Protein AF-T0Z0F1-F1 (afdb_monomer)

Structure (mmCIF, N/CA/C/O backbone):
data_AF-T0Z0F1-F1
#
_entry.id   AF-T0Z0F1-F1
#
loop_
_atom_site.group_PDB
_atom_site.id
_atom_site.type_symbol
_atom_site.label_atom_id
_atom_site.label_alt_id
_atom_site.label_comp_id
_atom_site.label_asym_id
_atom_site.label_entity_id
_atom_site.label_seq_id
_atom_site.pdbx_PDB_ins_code
_atom_site.Cartn_x
_atom_site.Cartn_y
_atom_site.Cartn_z
_atom_site.occupancy
_atom_site.B_iso_or_equiv
_atom_site.auth_seq_id
_atom_site.auth_comp_id
_atom_site.auth_asym_id
_atom_site.auth_atom_id
_atom_site.pdbx_PDB_model_num
ATOM 1 N N . LEU A 1 1 ? 32.391 21.801 4.047 1.00 25.94 1 LEU A N 1
ATOM 2 C CA . LEU A 1 1 ? 33.281 21.518 5.197 1.00 25.94 1 LEU A CA 1
ATOM 3 C C . LEU A 1 1 ? 32.441 20.923 6.317 1.00 25.94 1 LEU A C 1
ATOM 5 O O . LEU A 1 1 ? 31.342 21.401 6.560 1.00 25.94 1 LEU A O 1
ATOM 9 N N . ALA A 1 2 ? 32.916 19.806 6.856 1.00 27.61 2 ALA A N 1
ATOM 10 C CA . ALA A 1 2 ? 32.172 18.789 7.588 1.00 27.61 2 ALA A CA 1
ATOM 11 C C . ALA A 1 2 ? 31.404 19.284 8.827 1.00 27.61 2 ALA A C 1
ATOM 13 O O . ALA A 1 2 ? 31.944 20.008 9.659 1.00 27.61 2 ALA A O 1
ATOM 14 N N . ARG A 1 3 ? 30.181 18.772 9.009 1.00 23.64 3 ARG A N 1
ATOM 15 C CA . ARG A 1 3 ? 29.618 18.517 10.340 1.00 23.64 3 ARG A CA 1
ATOM 16 C C . ARG A 1 3 ? 29.334 17.023 10.438 1.00 23.64 3 ARG A C 1
ATOM 18 O O . ARG A 1 3 ? 28.615 16.474 9.609 1.00 23.64 3 ARG A O 1
ATOM 25 N N . ALA A 1 4 ? 29.998 16.389 11.397 1.00 23.45 4 ALA A N 1
ATOM 26 C CA . ALA A 1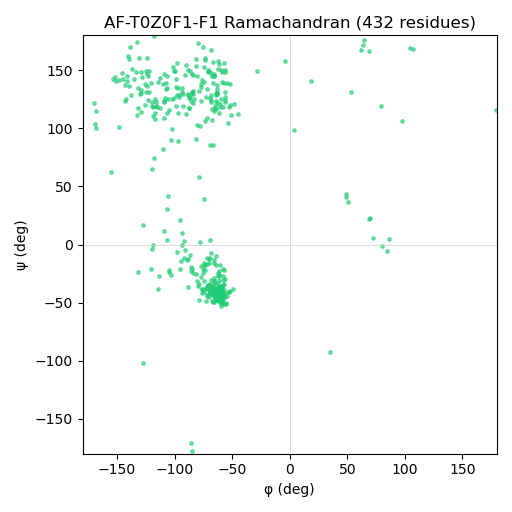 4 ? 29.916 14.968 11.695 1.00 23.45 4 ALA A CA 1
ATOM 27 C C . ALA A 1 4 ? 28.479 14.543 12.069 1.00 23.45 4 ALA A C 1
ATOM 29 O O . ALA A 1 4 ? 27.734 15.359 12.621 1.00 23.45 4 ALA A O 1
ATOM 30 N N . PRO A 1 5 ? 28.079 13.288 11.795 1.00 25.19 5 PRO A N 1
ATOM 31 C CA . PRO A 1 5 ? 26.804 12.754 12.262 1.00 25.19 5 PRO A CA 1
ATOM 32 C C . PRO A 1 5 ? 26.810 12.589 13.795 1.00 25.19 5 PRO A C 1
ATOM 34 O O . PRO A 1 5 ? 27.865 12.308 14.371 1.00 25.19 5 PRO A O 1
ATOM 37 N N . PRO A 1 6 ? 25.659 12.761 14.474 1.00 28.94 6 PRO A N 1
ATOM 38 C CA . PRO A 1 6 ? 25.570 12.570 15.914 1.00 28.94 6 PRO A CA 1
ATOM 39 C C . PRO A 1 6 ? 25.810 11.103 16.289 1.00 28.94 6 PRO A C 1
ATOM 41 O O . PRO A 1 6 ? 25.452 10.179 15.555 1.00 28.94 6 PRO A O 1
ATOM 44 N N . ALA A 1 7 ? 26.458 10.931 17.439 1.00 27.06 7 ALA A N 1
ATOM 45 C CA . ALA A 1 7 ? 26.884 9.664 18.009 1.00 27.06 7 ALA A CA 1
ATOM 46 C C . ALA A 1 7 ? 25.726 8.668 18.191 1.00 27.06 7 ALA A C 1
ATOM 48 O O . ALA A 1 7 ? 24.585 9.048 18.453 1.00 27.06 7 ALA A O 1
ATOM 49 N N . ARG A 1 8 ? 26.073 7.381 18.056 1.00 33.62 8 ARG A N 1
ATOM 50 C CA . ARG A 1 8 ? 25.243 6.207 18.355 1.00 33.62 8 ARG A CA 1
ATOM 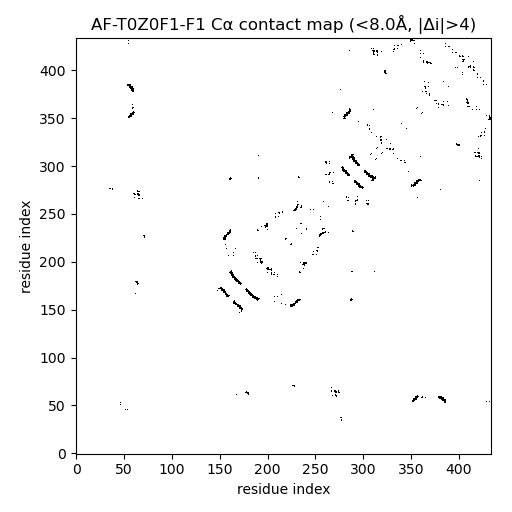51 C C . ARG A 1 8 ? 24.528 6.402 19.699 1.00 33.62 8 ARG A C 1
ATOM 53 O O . ARG A 1 8 ? 25.186 6.427 20.730 1.00 33.62 8 ARG A O 1
ATOM 60 N N . ALA A 1 9 ? 23.207 6.550 19.665 1.00 32.56 9 ALA A N 1
ATOM 61 C CA . ALA A 1 9 ? 22.365 6.415 20.845 1.00 32.56 9 ALA A CA 1
ATOM 62 C C . ALA A 1 9 ? 22.062 4.925 21.046 1.00 32.56 9 ALA A C 1
ATOM 64 O O . ALA A 1 9 ? 21.678 4.235 20.096 1.00 32.56 9 ALA A O 1
ATOM 65 N N . ASP A 1 10 ? 22.288 4.443 22.263 1.00 31.22 10 ASP A N 1
ATOM 66 C CA . ASP A 1 10 ? 22.223 3.033 22.630 1.00 31.22 10 ASP A CA 1
ATOM 67 C C . ASP A 1 10 ? 20.812 2.452 22.455 1.00 31.22 10 ASP A C 1
ATOM 69 O O . ASP A 1 10 ? 19.798 3.067 22.794 1.00 31.22 10 ASP A O 1
ATOM 73 N N . ALA A 1 11 ? 20.756 1.237 21.903 1.00 30.06 11 ALA A N 1
ATOM 74 C CA . ALA A 1 11 ? 19.528 0.517 21.561 1.00 30.06 11 ALA A CA 1
ATOM 75 C C . ALA A 1 11 ? 18.609 0.237 22.769 1.00 30.06 11 ALA A C 1
ATOM 77 O O . ALA A 1 11 ? 17.423 -0.032 22.583 1.00 30.06 11 ALA A O 1
ATOM 78 N N . GLU A 1 12 ? 19.136 0.324 23.992 1.00 27.53 12 GLU A N 1
ATOM 79 C CA . GLU A 1 12 ? 18.392 0.112 25.237 1.00 27.53 12 GLU A CA 1
ATOM 80 C C . GLU A 1 12 ? 17.493 1.308 25.587 1.00 27.53 12 GLU A C 1
ATOM 82 O O . GLU A 1 12 ? 16.331 1.111 25.938 1.00 27.53 12 GLU A O 1
ATOM 87 N N . GLY A 1 13 ? 17.947 2.546 25.350 1.00 28.31 13 GLY A N 1
ATOM 88 C CA . GLY A 1 13 ? 17.142 3.746 25.626 1.00 28.31 13 GLY A CA 1
ATOM 89 C C . GLY A 1 13 ? 15.895 3.85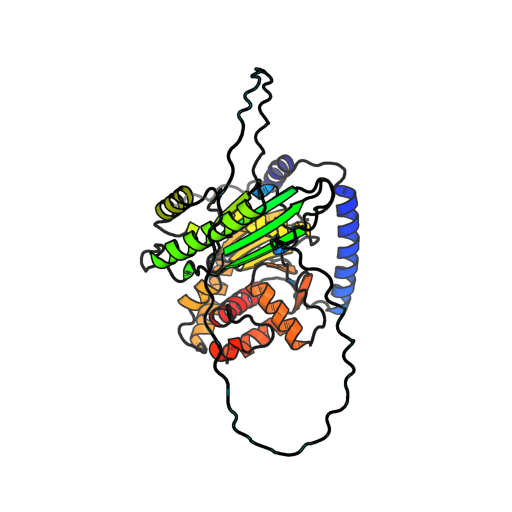3 24.739 1.00 28.31 13 GLY A C 1
ATOM 90 O O . GLY A 1 13 ? 14.841 4.313 25.177 1.00 28.31 13 GLY A O 1
ATOM 91 N N . TYR A 1 14 ? 15.979 3.346 23.503 1.00 31.19 14 TYR A N 1
ATOM 92 C CA . TYR A 1 14 ? 14.822 3.225 22.616 1.00 31.19 14 TYR A CA 1
ATOM 93 C C . TYR A 1 14 ? 13.889 2.073 23.010 1.00 31.19 14 TYR A C 1
ATOM 95 O O . TYR A 1 14 ? 12.715 2.130 22.684 1.00 31.19 14 TYR A O 1
ATOM 103 N N . ALA A 1 15 ? 14.335 1.024 23.697 1.00 29.06 15 ALA A N 1
ATOM 104 C CA . ALA A 1 15 ? 13.427 -0.042 24.125 1.00 29.06 15 ALA A CA 1
ATOM 105 C C . ALA A 1 15 ? 12.575 0.400 25.330 1.00 29.06 15 ALA A C 1
ATOM 107 O O . ALA A 1 15 ? 11.363 0.176 25.351 1.00 29.06 15 ALA A O 1
ATOM 108 N N . GLU A 1 16 ? 13.181 1.098 26.293 1.00 30.81 16 GLU A N 1
ATOM 109 C CA . GLU A 1 16 ? 12.522 1.512 27.540 1.00 30.81 16 GLU A CA 1
ATOM 110 C C . GLU A 1 16 ? 11.446 2.588 27.330 1.00 30.81 16 GLU A C 1
ATOM 112 O O . GLU A 1 16 ? 10.337 2.475 27.867 1.00 30.81 16 GLU A O 1
ATOM 117 N N . GLU A 1 17 ? 11.705 3.591 26.480 1.00 35.03 17 GLU A N 1
ATOM 118 C CA . GLU A 1 17 ? 10.692 4.603 26.146 1.00 35.03 17 GLU A CA 1
ATOM 119 C C . GLU A 1 17 ? 9.469 3.963 25.457 1.00 35.03 17 GLU A C 1
ATOM 121 O O . GLU A 1 17 ? 8.326 4.382 25.668 1.00 35.03 17 GLU A O 1
ATOM 126 N N . TRP A 1 18 ? 9.694 2.902 24.677 1.00 36.53 18 TRP A N 1
ATOM 127 C CA . TRP A 1 18 ? 8.669 2.183 23.921 1.00 36.53 18 TRP A CA 1
ATOM 128 C C . TRP A 1 18 ? 7.851 1.204 24.766 1.00 36.53 18 TRP A C 1
ATOM 130 O O . TRP A 1 18 ? 6.640 1.089 24.555 1.00 36.53 18 TRP A O 1
ATOM 140 N N . GLU A 1 19 ? 8.466 0.540 25.745 1.00 36.19 19 GLU A N 1
ATOM 141 C CA . GLU A 1 19 ? 7.750 -0.318 26.693 1.00 36.19 19 GLU A CA 1
ATOM 142 C C . GLU A 1 19 ? 6.861 0.492 27.645 1.00 36.19 19 GLU A C 1
ATOM 144 O O . GLU A 1 19 ? 5.744 0.063 27.937 1.00 36.19 19 GLU A O 1
ATOM 149 N N . SER A 1 20 ? 7.291 1.693 28.055 1.00 35.66 20 SER A N 1
ATOM 150 C CA . SER A 1 20 ? 6.499 2.564 28.940 1.00 35.66 20 SER A CA 1
ATOM 151 C C . SER A 1 20 ? 5.150 2.992 28.337 1.00 35.66 20 SER A C 1
ATOM 153 O O . SER A 1 20 ? 4.188 3.240 29.065 1.00 35.66 20 SER A O 1
ATOM 155 N N . ARG A 1 21 ? 5.048 3.035 26.998 1.00 37.12 21 ARG A N 1
ATOM 156 C CA . ARG A 1 21 ? 3.838 3.453 26.266 1.00 37.12 21 ARG A CA 1
ATOM 157 C C . ARG A 1 21 ? 2.854 2.310 25.993 1.00 37.12 21 ARG A C 1
ATOM 159 O O . ARG A 1 21 ? 1.721 2.576 25.599 1.00 37.12 21 ARG A O 1
ATOM 166 N N . LEU A 1 22 ? 3.256 1.054 26.195 1.00 34.19 22 LEU A N 1
ATOM 167 C CA . LEU A 1 22 ? 2.431 -0.138 25.974 1.00 34.19 22 LEU A CA 1
ATOM 168 C C . LEU A 1 22 ? 2.079 -0.774 27.327 1.00 34.19 22 LEU A C 1
ATOM 170 O O . LEU A 1 22 ? 2.732 -1.714 27.781 1.00 34.19 22 LEU A O 1
ATOM 174 N N . GLY A 1 23 ? 1.044 -0.242 27.984 1.00 34.88 23 GLY A N 1
ATOM 175 C CA . GLY A 1 23 ? 0.564 -0.721 29.285 1.00 34.88 23 GLY A CA 1
ATOM 176 C C . GLY A 1 23 ? 0.312 -2.235 29.301 1.00 34.88 23 GLY A C 1
ATOM 177 O O . GLY A 1 23 ? -0.490 -2.756 28.529 1.00 34.88 23 GLY A O 1
ATOM 178 N N . ARG A 1 24 ? 1.008 -2.963 30.182 1.00 37.31 24 ARG A N 1
ATOM 179 C CA . ARG A 1 24 ? 0.885 -4.424 30.319 1.00 37.31 24 ARG A CA 1
ATOM 180 C C . ARG A 1 24 ? -0.245 -4.779 31.292 1.00 37.31 24 ARG A C 1
ATOM 182 O O . ARG A 1 24 ? -0.193 -4.381 32.450 1.00 37.31 24 ARG A O 1
ATOM 189 N N . SER A 1 25 ? -1.203 -5.612 30.872 1.00 34.31 25 SER A N 1
ATOM 190 C CA . SER A 1 25 ? -2.114 -6.329 31.780 1.00 34.31 25 SER A CA 1
ATOM 191 C C . SER A 1 25 ? -1.876 -7.844 31.701 1.00 34.31 25 SER A C 1
ATOM 193 O O . SER A 1 25 ? -1.616 -8.407 30.638 1.00 34.31 25 SER A O 1
ATOM 195 N N . ALA A 1 26 ? -1.921 -8.522 32.850 1.00 32.03 26 ALA A N 1
ATOM 196 C CA . ALA A 1 26 ? -1.446 -9.897 33.047 1.00 32.03 26 ALA A CA 1
ATOM 197 C C . ALA A 1 26 ? -2.194 -10.993 32.246 1.00 32.03 26 ALA A C 1
ATOM 199 O O . ALA A 1 26 ? -1.728 -12.132 32.188 1.00 32.03 26 ALA A O 1
ATOM 200 N N . GLY A 1 27 ? -3.319 -10.667 31.596 1.00 31.95 27 GLY A N 1
ATOM 201 C CA . GLY A 1 27 ? -4.085 -11.593 30.750 1.00 31.95 27 GLY A CA 1
ATOM 202 C C . GLY A 1 27 ? -3.454 -11.880 29.379 1.00 31.95 27 GLY A C 1
ATOM 203 O O . GLY A 1 27 ? -3.733 -12.923 28.787 1.00 31.95 27 GLY A O 1
ATOM 204 N N . SER A 1 28 ? -2.565 -11.008 28.885 1.00 44.84 28 SER A N 1
ATOM 205 C CA . SER A 1 28 ? -1.940 -11.138 27.558 1.00 44.84 28 SER A CA 1
ATOM 206 C C . SER A 1 28 ? -0.911 -12.274 27.477 1.00 44.84 28 SER A C 1
ATOM 208 O O . SER A 1 28 ? -0.878 -13.002 26.485 1.00 44.84 28 SER A O 1
ATOM 210 N N . ARG A 1 29 ? -0.136 -12.507 28.547 1.00 38.84 29 ARG A N 1
ATOM 211 C CA . ARG A 1 29 ? 0.992 -13.461 28.553 1.00 38.84 29 ARG A CA 1
ATOM 212 C C . ARG A 1 29 ? 0.597 -14.906 28.249 1.00 38.84 29 ARG A C 1
ATOM 214 O O . ARG A 1 29 ? 1.328 -15.595 27.547 1.00 38.84 29 ARG A O 1
ATOM 221 N N . ARG A 1 30 ? -0.544 -15.388 28.755 1.00 33.09 30 ARG A N 1
ATOM 222 C CA . ARG A 1 30 ? -0.975 -16.789 28.546 1.00 33.09 30 ARG A CA 1
ATOM 223 C C . ARG A 1 30 ? -1.429 -17.049 27.106 1.00 33.09 30 ARG A C 1
ATOM 225 O O . ARG A 1 30 ? -1.121 -18.095 26.541 1.00 33.09 30 ARG A O 1
ATOM 232 N N . LEU A 1 31 ? -2.121 -16.085 26.499 1.00 35.91 31 LEU A N 1
ATOM 233 C CA . LEU A 1 31 ? -2.529 -16.135 25.090 1.00 35.91 31 LEU A CA 1
ATOM 234 C C . LEU A 1 31 ? -1.328 -15.996 24.148 1.00 35.91 31 LEU A C 1
ATOM 236 O O . LEU A 1 31 ? -1.255 -16.681 23.128 1.00 35.91 31 LEU A O 1
ATOM 240 N N . GLU A 1 32 ? -0.370 -15.149 24.511 1.00 42.12 32 GLU A N 1
ATOM 241 C CA . GLU A 1 32 ? 0.878 -14.950 23.777 1.00 42.12 32 GLU A CA 1
ATOM 242 C C . GLU A 1 32 ? 1.757 -16.212 23.803 1.00 42.12 32 GLU A C 1
ATOM 244 O O . GLU A 1 32 ? 2.231 -16.650 22.756 1.00 42.12 32 GLU A O 1
ATOM 249 N N . GLN A 1 33 ? 1.857 -16.888 24.954 1.00 37.12 33 GLN A N 1
ATOM 250 C CA . GLN A 1 33 ? 2.548 -18.177 25.089 1.00 37.12 33 GLN A CA 1
ATOM 251 C C . GLN A 1 33 ? 1.902 -19.295 24.256 1.00 37.12 33 GLN A C 1
ATOM 253 O O . GLN A 1 33 ? 2.608 -20.055 23.590 1.00 37.12 33 GLN A O 1
ATOM 258 N N . ALA A 1 34 ? 0.567 -19.387 24.240 1.00 30.83 34 ALA A N 1
ATOM 259 C CA . ALA A 1 34 ? -0.142 -20.396 23.451 1.00 30.83 34 ALA A CA 1
ATOM 260 C C . ALA A 1 34 ? 0.032 -20.182 21.932 1.00 30.83 34 ALA A C 1
ATOM 262 O O . ALA A 1 34 ? 0.260 -21.137 21.187 1.00 30.83 34 ALA A O 1
ATOM 263 N N . ARG A 1 35 ? -0.007 -18.922 21.471 1.00 38.50 35 ARG A N 1
ATOM 264 C CA . ARG A 1 35 ? 0.238 -18.552 20.063 1.00 38.50 35 ARG A CA 1
ATOM 265 C C . ARG A 1 35 ? 1.693 -18.781 19.647 1.00 38.50 35 ARG A C 1
ATOM 267 O O . ARG A 1 35 ? 1.943 -19.308 18.561 1.00 38.50 35 ARG A O 1
ATOM 274 N N . ALA A 1 36 ? 2.642 -18.439 20.519 1.00 36.41 36 ALA A N 1
ATOM 275 C CA . ALA A 1 36 ? 4.065 -18.661 20.287 1.00 36.41 36 ALA A CA 1
ATOM 276 C C . ALA A 1 36 ? 4.374 -20.153 20.092 1.00 36.41 36 ALA A C 1
ATOM 278 O O . ALA A 1 36 ? 5.041 -20.512 19.123 1.00 36.41 36 ALA A O 1
ATOM 279 N N . LYS A 1 37 ? 3.812 -21.028 20.936 1.00 31.23 37 LYS A N 1
ATOM 280 C CA . LYS A 1 37 ? 4.026 -22.479 20.846 1.00 31.23 37 LYS A CA 1
ATOM 281 C C . LYS A 1 37 ? 3.485 -23.071 19.537 1.00 31.23 37 LYS A C 1
ATOM 283 O O . LYS A 1 37 ? 4.209 -23.766 18.830 1.00 31.23 37 LYS A O 1
ATOM 288 N N . PHE A 1 38 ? 2.254 -22.715 19.165 1.00 30.36 38 PHE A N 1
ATOM 289 C CA . PHE A 1 38 ? 1.607 -23.229 17.952 1.00 30.36 38 PHE A CA 1
ATOM 290 C C . PHE A 1 38 ? 2.291 -22.765 16.651 1.00 30.36 38 PHE A C 1
ATOM 292 O O . PHE A 1 38 ? 2.352 -23.501 15.666 1.00 30.36 38 PHE A O 1
ATOM 299 N N . SER A 1 39 ? 2.820 -21.539 16.629 1.00 42.00 39 SER A N 1
ATOM 300 C CA . SER A 1 39 ? 3.534 -21.004 15.463 1.00 42.00 39 SER A CA 1
ATOM 301 C C . SER A 1 39 ? 4.945 -21.593 15.315 1.00 42.00 39 SER A C 1
ATOM 303 O O . SER A 1 39 ? 5.356 -21.914 14.199 1.00 42.00 39 SER A O 1
ATOM 305 N N . ALA A 1 40 ? 5.664 -21.793 16.425 1.00 39.94 40 ALA A N 1
ATOM 306 C CA . ALA A 1 40 ? 7.037 -22.289 16.428 1.00 39.94 40 ALA A CA 1
ATOM 307 C C . ALA A 1 40 ? 7.138 -23.739 15.934 1.00 39.94 40 ALA A C 1
ATOM 309 O O . ALA A 1 40 ? 7.994 -24.039 15.102 1.00 39.94 40 ALA A O 1
ATOM 310 N N . GLU A 1 41 ? 6.235 -24.619 16.378 1.00 40.91 41 GLU A N 1
ATOM 311 C CA . GLU A 1 41 ? 6.201 -26.030 15.956 1.00 40.91 41 GLU A CA 1
ATOM 312 C C . GLU A 1 41 ? 5.978 -26.155 14.439 1.00 40.91 41 GLU A C 1
ATOM 314 O O . GLU A 1 41 ? 6.624 -26.950 13.753 1.00 40.91 41 GLU A O 1
ATOM 319 N N . ARG A 1 42 ? 5.128 -25.287 13.886 1.00 44.84 42 ARG A N 1
ATOM 320 C CA . ARG A 1 42 ? 4.785 -25.267 12.463 1.00 44.84 42 ARG A CA 1
ATOM 321 C C . ARG A 1 42 ? 5.913 -24.695 11.597 1.00 44.84 42 ARG A C 1
ATOM 323 O O . ARG A 1 42 ? 6.217 -25.255 10.547 1.00 44.84 42 ARG A O 1
ATOM 330 N N . ILE A 1 43 ? 6.578 -23.632 12.065 1.00 41.53 43 ILE A N 1
ATOM 331 C CA . ILE A 1 43 ? 7.772 -23.055 11.420 1.00 41.53 43 ILE A CA 1
ATOM 332 C C . ILE A 1 43 ? 8.935 -24.058 11.438 1.00 41.53 43 ILE A C 1
ATOM 334 O O . ILE A 1 43 ? 9.651 -24.189 10.445 1.00 41.53 43 ILE A O 1
ATOM 338 N N . HIS A 1 44 ? 9.120 -24.787 12.542 1.00 45.00 44 HIS A N 1
ATOM 339 C CA . HIS A 1 44 ? 10.175 -25.790 12.669 1.00 45.00 44 HIS A CA 1
ATOM 340 C C . HIS A 1 44 ? 9.967 -26.966 11.703 1.00 45.00 44 HIS A C 1
ATOM 342 O O . HIS A 1 44 ? 10.884 -27.304 10.955 1.00 45.00 44 HIS A O 1
ATOM 348 N N . ALA A 1 45 ? 8.755 -27.527 11.640 1.00 45.03 45 ALA A N 1
ATOM 349 C CA . ALA A 1 45 ? 8.422 -28.618 10.719 1.00 45.03 45 ALA A CA 1
ATOM 350 C C . ALA A 1 45 ? 8.633 -28.237 9.237 1.00 45.03 45 ALA A C 1
ATOM 352 O O . ALA A 1 45 ? 9.106 -29.043 8.438 1.00 45.03 45 ALA A O 1
ATOM 353 N N . LEU A 1 46 ? 8.350 -26.985 8.864 1.00 41.03 46 LEU A N 1
ATOM 354 C CA . LEU A 1 46 ? 8.526 -26.491 7.493 1.00 41.03 46 LEU A CA 1
ATOM 355 C C . LEU A 1 46 ? 9.968 -26.104 7.144 1.00 41.03 46 LEU A C 1
ATOM 357 O O . LEU A 1 46 ? 10.379 -26.311 6.002 1.00 41.03 46 LEU A O 1
ATOM 361 N N . ARG A 1 47 ? 10.769 -25.622 8.108 1.00 43.38 47 ARG A N 1
ATOM 362 C CA . ARG A 1 47 ? 12.226 -25.461 7.923 1.00 43.38 47 ARG A CA 1
ATOM 363 C C . ARG A 1 47 ? 12.893 -26.791 7.577 1.00 43.38 47 ARG A C 1
ATOM 365 O O . ARG A 1 47 ? 13.806 -26.809 6.756 1.00 43.38 47 ARG A O 1
ATOM 372 N N . GLN A 1 48 ? 12.402 -27.892 8.147 1.00 46.78 48 GLN A N 1
ATOM 373 C CA . GLN A 1 48 ? 12.864 -29.229 7.780 1.00 46.78 48 GLN A CA 1
ATOM 374 C C . GLN A 1 48 ? 12.396 -29.653 6.374 1.00 46.78 48 GLN A C 1
ATOM 376 O O . GLN A 1 48 ? 13.160 -30.284 5.651 1.00 46.78 48 GLN A O 1
ATOM 381 N N . ALA A 1 49 ? 11.195 -29.248 5.942 1.00 40.47 49 ALA A N 1
ATOM 382 C CA . ALA A 1 49 ? 10.639 -29.615 4.633 1.00 40.47 49 ALA A CA 1
ATOM 383 C C . ALA A 1 49 ? 11.188 -28.801 3.438 1.00 40.47 49 ALA A C 1
ATOM 385 O O . ALA A 1 49 ? 11.311 -29.330 2.335 1.00 40.47 49 ALA A O 1
ATOM 386 N N . LEU A 1 50 ? 11.506 -27.514 3.620 1.00 38.19 50 LEU A N 1
ATOM 387 C CA . LEU A 1 50 ? 11.965 -26.614 2.543 1.00 38.19 50 LEU A CA 1
ATOM 388 C C . LEU A 1 50 ? 13.484 -26.665 2.300 1.00 38.19 50 LEU A C 1
ATOM 390 O O . LEU A 1 50 ? 13.977 -26.100 1.317 1.00 38.19 50 LEU A O 1
ATOM 394 N N . GLY A 1 51 ? 14.222 -27.342 3.183 1.00 35.56 51 GLY A N 1
ATOM 395 C CA . GLY A 1 51 ? 15.679 -27.389 3.174 1.00 35.56 51 GLY A CA 1
ATOM 396 C C . GLY A 1 51 ? 16.337 -26.020 3.431 1.00 35.56 51 GLY A C 1
ATOM 397 O O . GLY A 1 51 ? 15.675 -24.982 3.492 1.00 35.56 51 GLY A O 1
ATOM 398 N N . PRO A 1 52 ? 17.676 -25.972 3.528 1.00 34.72 52 PRO A N 1
ATOM 399 C CA . PRO A 1 52 ? 18.434 -24.779 3.930 1.00 34.72 52 PRO A CA 1
ATOM 400 C C . PRO A 1 52 ? 18.421 -23.617 2.913 1.00 34.72 52 PRO A C 1
ATOM 402 O O . PRO A 1 52 ? 19.111 -22.626 3.114 1.00 34.72 52 PRO A O 1
ATOM 405 N N . ARG A 1 53 ? 17.676 -23.717 1.799 1.00 37.22 53 ARG A N 1
ATOM 406 C CA . ARG A 1 53 ? 17.656 -22.724 0.700 1.00 37.22 53 ARG A CA 1
ATOM 407 C C . ARG A 1 53 ? 16.282 -22.080 0.446 1.00 37.22 53 ARG A C 1
ATOM 409 O O . ARG A 1 53 ? 16.161 -21.247 -0.458 1.00 37.22 53 ARG A O 1
ATOM 416 N N . GLY A 1 54 ? 15.243 -22.452 1.197 1.00 36.69 54 GLY A N 1
ATOM 417 C CA . GLY A 1 54 ? 13.885 -21.930 1.021 1.00 36.69 54 GLY A CA 1
ATOM 418 C C . GLY A 1 54 ? 13.735 -20.493 1.529 1.00 36.69 54 GLY A C 1
ATOM 419 O O . GLY A 1 54 ? 13.680 -20.268 2.730 1.00 36.69 54 GLY A O 1
ATOM 420 N N . ARG A 1 55 ? 13.645 -19.509 0.622 1.00 50.31 55 ARG A N 1
ATOM 421 C CA . ARG A 1 55 ? 13.304 -18.116 0.975 1.00 50.31 55 ARG A CA 1
ATOM 422 C C . ARG A 1 55 ? 11.795 -17.945 1.038 1.00 50.31 55 ARG A C 1
ATOM 424 O O . ARG A 1 55 ? 11.107 -18.325 0.086 1.00 50.31 55 ARG A O 1
ATOM 431 N N . LEU A 1 56 ? 11.321 -17.342 2.123 1.00 47.34 56 LEU A N 1
ATOM 432 C CA . LEU A 1 56 ? 9.916 -17.338 2.491 1.00 47.34 56 LEU A CA 1
ATOM 433 C C . LEU A 1 56 ? 9.337 -15.926 2.542 1.00 47.34 56 LEU A C 1
ATOM 435 O O . LEU A 1 56 ? 9.767 -15.109 3.357 1.00 47.34 56 LEU A O 1
ATOM 439 N N . ALA A 1 57 ? 8.340 -15.659 1.699 1.00 53.00 57 ALA A N 1
ATOM 440 C CA . ALA A 1 57 ? 7.423 -14.549 1.910 1.00 53.00 57 ALA A CA 1
ATOM 441 C C . ALA A 1 57 ? 6.162 -15.085 2.594 1.00 53.00 57 ALA A C 1
ATOM 443 O O . ALA A 1 57 ? 5.427 -15.856 1.977 1.00 53.00 57 ALA A O 1
ATOM 444 N N . VAL A 1 58 ? 5.915 -14.695 3.844 1.00 58.09 58 VAL A N 1
ATOM 445 C CA . VAL A 1 58 ? 4.641 -14.968 4.520 1.00 58.09 58 VAL A CA 1
ATOM 446 C C . VAL A 1 58 ? 3.688 -13.833 4.188 1.00 58.09 58 VAL A C 1
ATOM 448 O O . VAL A 1 58 ? 3.951 -12.676 4.510 1.00 58.09 58 VAL A O 1
ATOM 451 N N . LEU A 1 59 ? 2.592 -14.152 3.518 1.00 52.81 59 LEU A N 1
ATOM 452 C CA . LEU A 1 59 ? 1.588 -13.176 3.133 1.00 52.81 59 LEU A CA 1
ATOM 453 C C . LEU A 1 59 ? 0.646 -12.922 4.294 1.00 52.81 59 LEU A C 1
ATOM 455 O O . LEU A 1 59 ? 0.029 -13.847 4.815 1.00 52.81 59 LEU A O 1
ATOM 459 N N . VAL A 1 60 ? 0.505 -11.665 4.685 1.00 46.47 60 VAL A N 1
ATOM 460 C CA . VAL A 1 60 ? -0.397 -11.287 5.765 1.00 46.47 60 VAL A CA 1
ATOM 461 C C . VAL A 1 60 ? -1.505 -10.425 5.222 1.00 46.47 60 VAL A C 1
ATOM 463 O O . VAL A 1 60 ? -1.308 -9.317 4.724 1.00 46.47 60 VAL A O 1
ATOM 466 N N . ASP A 1 61 ? -2.706 -10.956 5.376 1.00 49.97 61 ASP A N 1
ATOM 467 C CA . ASP A 1 61 ? -3.914 -10.171 5.271 1.00 49.97 61 ASP A CA 1
ATOM 468 C C . ASP A 1 61 ? -4.143 -9.457 6.608 1.00 49.97 61 ASP A C 1
ATOM 470 O O . ASP A 1 61 ? -4.717 -10.037 7.533 1.00 49.97 61 ASP A O 1
ATOM 474 N N . ILE A 1 62 ? -3.612 -8.235 6.736 1.00 39.97 62 ILE A N 1
ATOM 475 C CA . ILE A 1 62 ? -3.775 -7.396 7.940 1.00 39.97 62 ILE A CA 1
ATOM 476 C C . ILE A 1 62 ? -5.229 -6.964 8.152 1.00 39.97 62 ILE A C 1
ATOM 478 O O . ILE A 1 62 ? -5.578 -6.503 9.236 1.00 39.97 62 ILE A O 1
ATOM 482 N N . GLU A 1 63 ? -6.079 -7.144 7.136 1.00 40.16 63 GLU A N 1
ATOM 483 C CA . GLU A 1 63 ? -7.491 -6.763 7.159 1.00 40.16 63 GLU A CA 1
ATOM 484 C C . GLU A 1 63 ? -8.258 -7.523 8.248 1.00 40.16 63 GLU A C 1
ATOM 486 O O . GLU A 1 63 ? -9.250 -7.022 8.750 1.00 40.16 63 GLU A O 1
ATOM 491 N N . ARG A 1 64 ? -7.782 -8.690 8.702 1.00 44.00 64 ARG A N 1
ATOM 492 C CA . ARG A 1 64 ? -8.522 -9.507 9.675 1.00 44.00 64 ARG A CA 1
ATOM 493 C C . ARG A 1 64 ? -8.313 -9.133 11.137 1.00 44.00 64 ARG A C 1
ATOM 495 O O . ARG A 1 64 ? -9.162 -9.501 11.941 1.00 44.00 64 ARG A O 1
ATOM 502 N N . PHE A 1 65 ? -7.226 -8.439 11.484 1.00 40.69 65 PHE A N 1
ATOM 503 C CA . PHE A 1 65 ? -6.855 -8.205 12.886 1.00 40.69 65 PHE A CA 1
ATOM 504 C C . PHE A 1 65 ? -5.992 -6.944 13.093 1.00 40.69 65 PHE A C 1
ATOM 506 O O . PHE A 1 65 ? -4.854 -7.054 13.550 1.00 40.69 65 PHE A O 1
ATOM 513 N N . PRO A 1 66 ? -6.446 -5.718 12.805 1.00 45.00 66 PRO A N 1
ATOM 514 C CA . PRO A 1 66 ? -5.705 -4.552 13.263 1.00 45.00 66 PRO A CA 1
ATOM 515 C C . PRO A 1 66 ? -5.753 -4.468 14.795 1.00 45.00 66 PRO A C 1
ATOM 517 O O . PRO A 1 66 ? -6.794 -4.667 15.422 1.00 45.00 66 PRO A O 1
ATOM 520 N N . SER A 1 67 ? -4.624 -4.125 15.412 1.00 50.62 67 SER A N 1
ATOM 521 C CA . SER A 1 67 ? -4.670 -3.487 16.728 1.00 50.62 67 SER A CA 1
ATOM 522 C C . SER A 1 67 ? -5.291 -2.104 16.530 1.00 50.62 67 SER A C 1
ATOM 524 O O . SER A 1 67 ? -4.756 -1.286 15.783 1.00 50.62 67 SER A O 1
ATOM 526 N N . LEU A 1 68 ? -6.456 -1.876 17.135 1.00 50.16 68 LEU A N 1
ATOM 527 C CA . LEU A 1 68 ? -7.242 -0.657 16.934 1.00 50.16 68 LEU A CA 1
ATOM 528 C C . LEU A 1 68 ? -6.821 0.489 17.867 1.00 50.16 68 LEU A C 1
ATOM 530 O O . LEU A 1 68 ? -7.047 1.653 17.541 1.00 50.16 68 LEU A O 1
ATOM 534 N N . GLU A 1 69 ? -6.186 0.185 19.005 1.00 50.88 69 GLU A N 1
ATOM 535 C CA . GLU A 1 69 ? -5.785 1.184 20.012 1.00 50.88 69 GLU A CA 1
ATOM 536 C C . GLU A 1 69 ? -4.932 2.327 19.429 1.00 50.88 69 GLU A C 1
ATOM 538 O O . GLU A 1 69 ? -5.246 3.490 19.688 1.00 50.88 69 GLU A O 1
ATOM 543 N N . PRO A 1 70 ? -3.930 2.068 18.566 1.00 50.53 70 PRO A N 1
ATOM 544 C CA . PRO A 1 70 ? -3.046 3.123 18.060 1.00 50.53 70 PRO A CA 1
ATOM 545 C C . PRO A 1 70 ? -3.711 4.068 17.047 1.00 50.53 70 PRO A C 1
ATOM 547 O O . PRO A 1 70 ? -3.137 5.102 16.702 1.00 50.53 70 PRO A O 1
ATOM 550 N N . LEU A 1 71 ? -4.905 3.717 16.556 1.00 45.81 71 LEU A N 1
ATOM 551 C CA . LEU A 1 71 ? -5.696 4.515 15.616 1.00 45.81 71 LEU A CA 1
ATOM 552 C C . LEU A 1 71 ? -6.748 5.389 16.311 1.00 45.81 71 LEU A C 1
ATOM 554 O O . LEU A 1 71 ? -7.213 6.361 15.719 1.00 45.81 71 LEU A O 1
ATOM 558 N N . LEU A 1 72 ? -7.131 5.055 17.546 1.00 49.69 72 LEU A N 1
ATOM 559 C CA . LEU A 1 72 ? -8.281 5.665 18.224 1.00 49.69 72 LEU A CA 1
ATOM 560 C C . LEU A 1 72 ? -7.901 6.796 19.191 1.00 49.69 72 LEU A C 1
ATOM 562 O O . LEU A 1 72 ? -8.790 7.495 19.669 1.00 49.69 72 LEU A O 1
ATOM 566 N N . GLY A 1 73 ? -6.600 7.017 19.422 1.00 40.94 73 GLY A N 1
ATOM 567 C CA . GLY A 1 73 ? -6.095 8.015 20.370 1.00 40.94 73 GLY A CA 1
ATOM 568 C C . GLY A 1 73 ? -6.496 7.716 21.826 1.00 40.94 73 GLY A C 1
ATOM 569 O O . GLY A 1 73 ? -7.281 6.801 22.082 1.00 40.94 73 GLY A O 1
ATOM 570 N N . PRO A 1 74 ? -5.961 8.458 22.812 1.00 34.28 74 PRO A N 1
ATOM 571 C CA . PRO A 1 74 ? -6.448 8.359 24.182 1.00 34.28 74 PRO A CA 1
ATOM 572 C C . PRO A 1 74 ? -7.905 8.837 24.229 1.00 34.28 74 PRO A C 1
ATOM 574 O O . PRO A 1 74 ? -8.217 9.958 23.824 1.00 34.28 74 PRO A O 1
ATOM 577 N N . THR A 1 75 ? -8.807 7.986 24.715 1.00 35.00 75 THR A N 1
ATOM 578 C CA . THR A 1 75 ? -10.178 8.386 25.044 1.00 35.00 75 THR A CA 1
ATOM 579 C C . THR A 1 75 ? -10.112 9.469 26.115 1.00 35.00 75 THR A C 1
ATOM 581 O O . THR A 1 75 ? -9.544 9.241 27.184 1.00 35.00 75 THR A O 1
ATOM 584 N N . ALA A 1 76 ? -10.653 10.655 25.829 1.00 25.97 76 ALA A N 1
ATOM 585 C CA . ALA A 1 76 ? -10.791 11.700 26.836 1.00 25.97 76 ALA A CA 1
ATOM 586 C C . ALA A 1 76 ? -11.564 11.142 28.049 1.00 25.97 76 ALA A C 1
ATOM 588 O O . ALA A 1 76 ? -12.530 10.404 27.842 1.00 25.97 76 ALA A O 1
ATOM 589 N N . PRO A 1 77 ? -11.172 11.466 29.295 1.00 30.25 77 PRO A N 1
ATOM 590 C CA . PRO A 1 77 ? -11.943 11.049 30.455 1.00 30.25 77 PRO A CA 1
ATOM 591 C C . PRO A 1 77 ? -13.328 11.696 30.384 1.00 30.25 77 PRO A C 1
ATOM 593 O O . PRO A 1 77 ? -13.450 12.907 30.169 1.00 30.25 77 PRO A O 1
ATOM 596 N N . GLU A 1 78 ? -14.368 10.876 30.535 1.00 29.36 78 GLU A N 1
ATOM 597 C CA . GLU A 1 78 ? -15.742 11.341 30.674 1.00 29.36 78 GLU A CA 1
ATOM 598 C C . GLU A 1 78 ? -15.798 12.370 31.805 1.00 29.36 78 GLU A C 1
ATOM 600 O O . GLU A 1 78 ? -15.471 12.085 32.959 1.00 29.36 78 GLU A O 1
ATOM 605 N N . ARG A 1 79 ? -16.193 13.603 31.473 1.00 27.34 79 ARG A N 1
ATOM 606 C CA . ARG A 1 79 ? -16.522 14.596 32.491 1.00 27.34 79 ARG A CA 1
ATOM 607 C C . ARG A 1 79 ? -17.782 14.122 33.201 1.00 27.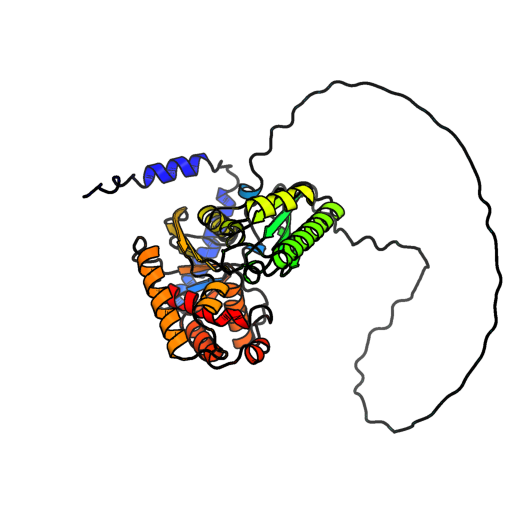34 79 ARG A C 1
ATOM 609 O O . ARG A 1 79 ? -18.878 14.220 32.655 1.00 27.34 79 ARG A O 1
ATOM 616 N N . SER A 1 80 ? -17.623 13.653 34.433 1.00 29.94 80 SER A N 1
ATOM 617 C CA . SER A 1 80 ? -18.729 13.573 35.374 1.00 29.94 80 SER A CA 1
ATOM 618 C C . SER A 1 80 ? -19.211 14.990 35.689 1.00 29.94 80 SER A C 1
ATOM 620 O O . SER A 1 80 ? -18.465 15.791 36.253 1.00 29.94 80 SER A O 1
ATOM 622 N N . SER A 1 81 ? -20.467 15.292 35.389 1.00 27.22 81 SER A N 1
ATOM 623 C CA . SER A 1 81 ? -21.212 16.286 36.158 1.00 27.22 81 SER A CA 1
ATOM 624 C C . SER A 1 81 ? -22.683 15.904 36.176 1.00 27.22 81 SER A C 1
ATOM 626 O O . SER A 1 81 ? -23.419 16.114 35.213 1.00 27.22 81 SER A O 1
ATOM 628 N N . ALA A 1 82 ? -23.086 15.327 37.302 1.00 26.58 82 ALA A N 1
ATOM 629 C CA . ALA A 1 82 ? -24.461 15.335 37.750 1.00 26.58 82 ALA A CA 1
ATOM 630 C C . ALA A 1 82 ? -24.893 16.783 38.033 1.00 26.58 82 ALA A C 1
ATOM 632 O O . ALA A 1 82 ? -24.203 17.496 38.756 1.00 26.58 82 ALA A O 1
ATOM 633 N N . ALA A 1 83 ? -26.037 17.189 37.488 1.00 26.98 83 ALA A N 1
ATOM 634 C CA . ALA A 1 83 ? -26.957 18.157 38.085 1.00 26.98 83 ALA A CA 1
ATOM 635 C C . ALA A 1 83 ? -28.258 18.110 37.277 1.00 26.98 83 ALA A C 1
ATOM 637 O O . ALA A 1 83 ? -28.270 18.380 36.078 1.00 26.98 83 ALA A O 1
ATOM 638 N N . GLY A 1 84 ? -29.339 17.683 37.926 1.00 23.88 84 GLY A N 1
ATOM 639 C CA . GLY A 1 84 ? -30.643 17.540 37.299 1.00 23.88 84 GLY A CA 1
ATOM 640 C C . GLY A 1 84 ? -31.336 18.872 37.028 1.00 23.88 84 GLY A C 1
ATOM 641 O O . GLY A 1 84 ? -31.089 19.869 37.698 1.00 23.88 84 GLY A O 1
ATOM 642 N N . SER A 1 85 ? -32.304 18.849 36.117 1.00 24.58 85 SER A N 1
ATOM 643 C CA . SER A 1 85 ? -33.548 19.576 36.340 1.00 24.58 85 SER A CA 1
ATOM 644 C C . SER A 1 85 ? -34.708 18.890 35.622 1.00 24.58 85 SER A C 1
ATOM 646 O O . SER A 1 85 ? -34.594 18.309 34.544 1.00 24.58 85 SER A O 1
ATOM 648 N N . VAL A 1 86 ? -35.817 18.899 36.341 1.00 25.11 86 VAL A N 1
ATOM 649 C CA . VAL A 1 86 ? -37.129 18.358 36.031 1.00 25.11 86 VAL A CA 1
ATOM 650 C C . VAL A 1 86 ? -37.832 19.298 35.056 1.00 25.11 86 VAL A C 1
ATOM 652 O O . VAL A 1 86 ? -37.889 20.486 35.342 1.00 25.11 86 VAL A O 1
ATOM 655 N N . TYR A 1 87 ? -38.477 18.781 34.003 1.00 23.80 87 TYR A N 1
ATOM 656 C CA . TYR A 1 87 ? -39.686 19.412 33.456 1.00 23.80 87 TYR A CA 1
ATOM 657 C C . TYR A 1 87 ? -40.717 18.369 33.005 1.00 23.80 87 TYR A C 1
ATOM 659 O O . TYR A 1 87 ? -40.436 17.447 32.241 1.00 23.80 87 TYR A O 1
ATOM 667 N N . ARG A 1 88 ? -41.927 18.527 33.553 1.00 23.22 88 ARG A N 1
ATOM 668 C CA . ARG A 1 88 ? -43.148 17.747 33.318 1.00 23.22 88 ARG A CA 1
ATOM 669 C C . ARG A 1 88 ? -43.912 18.244 32.079 1.00 23.22 88 ARG A C 1
ATOM 671 O O . ARG A 1 88 ? -44.025 19.441 31.872 1.00 23.22 88 ARG A O 1
ATOM 678 N N . HIS A 1 89 ? -44.536 17.269 31.411 1.00 25.61 89 HIS A N 1
ATOM 679 C CA . HIS A 1 89 ? -45.862 17.232 30.756 1.00 25.61 89 HIS A CA 1
ATOM 680 C C . HIS A 1 89 ? -46.310 18.277 29.715 1.00 25.61 89 HIS A C 1
ATOM 682 O O . HIS A 1 89 ? -46.426 19.462 29.987 1.00 25.61 89 HIS A O 1
ATOM 688 N N . GLY A 1 90 ? -46.831 17.739 28.601 1.00 23.78 90 GLY A N 1
ATOM 689 C CA . GLY A 1 90 ? -47.854 18.367 27.760 1.00 23.78 90 GLY A CA 1
ATOM 690 C C . GLY A 1 90 ? -48.432 17.385 26.729 1.00 23.78 90 GLY A C 1
ATOM 691 O O . GLY A 1 90 ? -47.806 17.124 25.710 1.00 23.78 90 GLY A O 1
ATOM 692 N N . ARG A 1 91 ? -49.618 16.818 27.006 1.00 24.92 91 ARG A N 1
ATOM 693 C CA . ARG A 1 91 ? -50.483 16.116 26.032 1.00 24.92 91 ARG A CA 1
ATOM 694 C C . ARG A 1 91 ? -51.198 17.147 25.157 1.00 24.92 91 ARG A C 1
ATOM 696 O O . ARG A 1 91 ? -51.748 18.073 25.737 1.00 24.92 91 ARG A O 1
ATOM 703 N N . LEU A 1 92 ? -51.368 16.889 23.855 1.00 28.55 92 LEU A N 1
ATOM 704 C CA . LEU A 1 92 ? -52.540 17.345 23.088 1.00 28.55 92 LEU A CA 1
ATOM 705 C C . LEU A 1 92 ? -52.957 16.321 22.011 1.00 28.55 92 LEU A C 1
ATOM 707 O O . LEU A 1 92 ? -52.130 15.637 21.415 1.00 28.55 92 LEU A O 1
ATOM 711 N N . ASN A 1 93 ? -54.278 16.209 21.854 1.00 25.61 93 ASN A N 1
ATOM 712 C CA . ASN A 1 93 ? -55.068 15.242 21.087 1.00 25.61 93 ASN A CA 1
ATOM 713 C C . ASN A 1 93 ? -55.180 15.554 19.578 1.00 25.61 93 ASN A C 1
ATOM 715 O O . ASN A 1 93 ? -55.255 16.715 19.202 1.00 25.61 93 ASN A O 1
ATOM 719 N N . GLY A 1 94 ? -55.394 14.494 18.780 1.00 24.12 94 GLY A N 1
ATOM 720 C CA . GLY A 1 94 ? -56.581 14.320 17.917 1.00 24.12 94 GLY A CA 1
ATOM 721 C C . GLY A 1 94 ? -56.678 15.044 16.561 1.00 24.12 94 GLY A C 1
ATOM 722 O O . GLY A 1 94 ? -56.829 16.256 16.505 1.00 24.12 94 GLY A O 1
ATOM 723 N N . GLY A 1 95 ? -56.786 14.268 15.472 1.00 23.86 95 GLY A N 1
ATOM 724 C CA . GLY A 1 95 ? -57.317 14.732 14.179 1.00 23.86 95 GLY A CA 1
ATOM 725 C C . GLY A 1 95 ? -57.315 13.645 13.094 1.00 23.86 95 GLY A C 1
ATOM 726 O O . GLY A 1 95 ? -56.257 13.149 12.723 1.00 23.86 95 GLY A O 1
ATOM 727 N N . ARG A 1 96 ? -58.503 13.243 12.617 1.00 24.88 96 ARG A N 1
ATOM 728 C CA . ARG A 1 96 ? -58.766 12.200 11.599 1.00 24.88 96 ARG A CA 1
ATOM 729 C C . ARG A 1 96 ? -58.708 12.744 10.150 1.00 24.88 96 ARG A C 1
ATOM 731 O O . ARG A 1 96 ? -59.089 13.881 9.922 1.00 24.88 96 ARG A O 1
ATOM 738 N N . MET A 1 97 ? -58.297 11.846 9.238 1.00 26.84 97 MET A N 1
ATOM 739 C CA . MET A 1 97 ? -58.567 11.614 7.788 1.00 26.84 97 MET A CA 1
ATOM 740 C C . MET A 1 97 ? -59.610 12.489 7.032 1.00 26.84 97 MET A C 1
ATOM 742 O O . MET A 1 97 ? -60.569 12.955 7.642 1.00 26.84 97 MET A O 1
ATOM 746 N N . PRO A 1 98 ? -59.527 12.586 5.679 1.00 28.22 98 PRO A N 1
ATOM 747 C CA . PRO A 1 98 ? -60.241 11.608 4.832 1.00 28.22 98 PRO A CA 1
ATOM 748 C C . PRO A 1 98 ? -59.502 11.100 3.571 1.00 28.22 98 PRO A C 1
ATOM 750 O O . PRO A 1 98 ? -58.572 11.705 3.046 1.00 28.22 98 PRO A O 1
ATOM 753 N N . VAL A 1 99 ? -59.996 9.948 3.112 1.00 25.91 99 VAL A N 1
ATOM 754 C CA . VAL A 1 99 ? -59.680 9.169 1.903 1.00 25.91 99 VAL A CA 1
ATOM 755 C C . VAL A 1 99 ? -60.484 9.698 0.704 1.00 25.91 99 VAL A C 1
ATOM 757 O O . VAL A 1 99 ? -61.642 10.067 0.880 1.00 25.91 99 VAL A O 1
ATOM 760 N N . LEU A 1 100 ? -59.923 9.642 -0.511 1.00 25.58 100 LEU A N 1
ATOM 761 C CA . LEU A 1 100 ? -60.668 9.736 -1.777 1.00 25.58 100 LEU A CA 1
ATOM 762 C C . LEU A 1 100 ? -60.215 8.651 -2.768 1.00 25.58 100 LEU A C 1
ATOM 764 O O . LEU A 1 100 ? -59.072 8.200 -2.762 1.00 25.58 100 LEU A O 1
ATOM 768 N N . SER A 1 101 ? -61.170 8.216 -3.581 1.00 26.23 101 SER A N 1
ATOM 769 C CA . SER A 1 101 ? -61.283 6.921 -4.254 1.00 26.23 101 SER A CA 1
ATOM 770 C C . SER A 1 101 ? -61.458 7.048 -5.775 1.00 26.23 101 SER A C 1
ATOM 772 O O . SER A 1 101 ? -62.307 7.824 -6.197 1.00 26.23 101 SER A O 1
ATOM 774 N N . GLY A 1 102 ? -60.772 6.187 -6.551 1.00 23.09 102 GLY A N 1
ATOM 775 C CA . GLY A 1 102 ? -61.122 5.730 -7.921 1.00 23.09 102 GLY A CA 1
ATOM 776 C C . GLY A 1 102 ? -61.038 6.744 -9.083 1.00 23.09 102 GLY A C 1
ATOM 777 O O . GLY A 1 102 ? -60.963 7.937 -8.815 1.00 23.09 102 GLY A O 1
ATOM 778 N N . PRO A 1 103 ? -61.073 6.311 -10.374 1.00 29.84 103 PRO A N 1
ATOM 779 C CA . PRO A 1 103 ? -61.603 5.034 -10.871 1.00 29.84 103 PRO A CA 1
ATOM 780 C C . PRO A 1 103 ? -60.711 4.235 -11.862 1.00 29.84 103 PRO A C 1
ATOM 782 O O . PRO A 1 103 ? -59.649 4.647 -12.315 1.00 29.84 103 PRO A O 1
ATOM 785 N N . THR A 1 104 ? -61.221 3.041 -12.166 1.00 29.12 104 THR A N 1
ATOM 786 C CA . THR A 1 104 ? -60.767 1.937 -13.031 1.00 29.12 104 THR A CA 1
ATOM 787 C C . THR A 1 104 ? -60.839 2.193 -14.548 1.00 29.12 104 THR A C 1
ATOM 789 O O . THR A 1 104 ? -61.784 2.824 -15.013 1.00 29.12 104 THR A O 1
ATOM 792 N N . GLY A 1 105 ? -59.946 1.566 -15.333 1.00 25.50 105 GLY A N 1
ATOM 793 C CA . GLY A 1 105 ? -59.984 1.513 -16.807 1.00 25.50 105 GLY A CA 1
ATOM 794 C C . GLY A 1 105 ? -59.526 0.155 -17.375 1.00 25.50 105 GLY A C 1
ATOM 795 O O . GLY A 1 105 ? -58.580 -0.435 -16.871 1.00 25.50 105 GLY A O 1
ATOM 796 N N . ARG A 1 106 ? -60.251 -0.353 -18.381 1.00 26.81 106 ARG A N 1
ATOM 797 C CA . ARG A 1 106 ? -60.346 -1.746 -18.879 1.00 26.81 106 ARG A CA 1
ATOM 798 C C . ARG A 1 106 ? -59.157 -2.319 -19.686 1.00 26.81 106 ARG A C 1
ATOM 800 O O . ARG A 1 106 ? -58.412 -1.610 -20.345 1.00 26.81 106 ARG A O 1
ATOM 807 N N . GLN A 1 107 ? -59.151 -3.659 -19.687 1.00 27.77 107 GLN A N 1
ATOM 808 C CA . GLN A 1 107 ? -58.560 -4.670 -20.586 1.00 27.77 107 GLN A CA 1
ATOM 809 C C . GLN A 1 107 ? -58.350 -4.311 -22.074 1.00 27.77 107 GLN A C 1
ATOM 811 O O . GLN A 1 107 ? -59.221 -3.702 -22.692 1.00 27.77 107 GLN A O 1
ATOM 816 N N . ARG A 1 108 ? -57.308 -4.914 -22.680 1.00 25.36 108 ARG A N 1
ATOM 817 C CA . ARG A 1 108 ? -57.319 -5.488 -24.045 1.00 25.36 108 ARG A CA 1
ATOM 818 C C . ARG A 1 108 ? -56.318 -6.651 -24.170 1.00 25.36 108 ARG A C 1
ATOM 820 O O . ARG A 1 108 ? -55.268 -6.642 -23.538 1.00 25.36 108 ARG A O 1
ATOM 827 N N . THR A 1 109 ? -56.698 -7.653 -24.955 1.00 27.81 109 THR A N 1
ATOM 828 C CA . THR A 1 109 ? -56.110 -8.992 -25.119 1.00 27.81 109 THR A CA 1
ATOM 829 C C . THR A 1 109 ? -55.404 -9.169 -26.480 1.00 27.81 109 THR A C 1
ATOM 831 O O . THR A 1 109 ? -55.922 -8.673 -27.474 1.00 27.81 109 THR A O 1
ATOM 834 N N . ASN A 1 110 ? -54.317 -9.975 -26.484 1.00 24.86 110 ASN A N 1
ATOM 835 C CA . ASN A 1 110 ? -53.814 -10.933 -27.514 1.00 24.86 110 ASN A CA 1
ATOM 836 C C . ASN A 1 110 ? -53.384 -10.453 -28.937 1.00 24.86 110 ASN A C 1
ATOM 838 O O . ASN A 1 110 ? -53.754 -9.344 -29.308 1.00 24.86 110 ASN A O 1
ATOM 842 N N . PRO A 1 111 ? -52.686 -11.272 -29.790 1.00 38.28 111 PRO A N 1
ATOM 843 C CA . PRO A 1 111 ? -52.157 -12.655 -29.630 1.00 38.28 111 PRO A CA 1
ATOM 844 C C . PRO A 1 111 ? -50.729 -12.974 -30.205 1.00 38.28 111 PRO A C 1
ATOM 846 O O . PRO A 1 111 ? -50.128 -12.205 -30.944 1.00 38.28 111 PRO A O 1
ATOM 849 N N . SER A 1 112 ? -50.249 -14.176 -29.837 1.00 25.95 112 SER A N 1
ATOM 850 C CA . SER A 1 112 ? -49.392 -15.199 -30.503 1.00 25.95 112 SER A CA 1
ATOM 851 C C . SER A 1 112 ? -48.492 -14.910 -31.723 1.00 25.95 112 SER A C 1
ATOM 853 O O . SER A 1 112 ? -48.972 -14.417 -32.736 1.00 25.95 112 SER A O 1
ATOM 855 N N . CYS A 1 113 ? -47.290 -15.517 -31.714 1.00 26.92 113 CYS A N 1
ATOM 856 C CA . CYS A 1 113 ? -46.724 -16.248 -32.862 1.00 26.92 113 CYS A CA 1
ATOM 857 C C . CYS A 1 113 ? -45.835 -17.426 -32.409 1.00 26.92 113 CYS A C 1
ATOM 859 O O . CYS A 1 113 ? -45.131 -17.366 -31.405 1.00 26.92 113 CYS A O 1
ATOM 861 N N . THR A 1 114 ? -45.952 -18.507 -33.170 1.00 26.23 114 THR A N 1
ATOM 862 C CA . THR A 1 114 ? -45.528 -19.900 -32.978 1.00 26.23 114 THR A CA 1
ATOM 863 C C . THR A 1 114 ? -44.121 -20.206 -33.500 1.00 26.23 114 THR A C 1
ATOM 865 O O . THR A 1 114 ? -43.696 -19.618 -34.489 1.00 26.23 114 THR A O 1
ATOM 868 N N . GLY A 1 115 ? -43.461 -21.223 -32.933 1.00 26.97 115 GLY A N 1
ATOM 869 C CA . GLY A 1 115 ? -42.276 -21.862 -33.518 1.00 26.97 115 GLY A CA 1
ATOM 870 C C . GLY A 1 115 ? -41.906 -23.153 -32.784 1.00 26.97 115 GLY A C 1
ATOM 871 O O . GLY A 1 115 ? -41.383 -23.101 -31.677 1.00 26.97 115 GLY A O 1
ATOM 872 N N . ALA A 1 116 ? -42.224 -24.299 -33.389 1.00 25.81 116 ALA A N 1
ATOM 873 C CA . ALA A 1 116 ? -41.970 -25.648 -32.884 1.00 25.81 116 ALA A CA 1
ATOM 874 C C . ALA A 1 116 ? -40.614 -26.203 -33.367 1.00 25.81 116 ALA A C 1
ATOM 876 O O . ALA A 1 116 ? -40.218 -25.959 -34.504 1.00 25.81 116 ALA A O 1
ATOM 877 N N . GLY A 1 117 ? -39.949 -27.004 -32.527 1.00 27.30 117 GLY A N 1
ATOM 878 C CA . GLY A 1 117 ? -38.766 -27.810 -32.856 1.00 27.30 117 GLY A CA 1
ATOM 879 C C . GLY A 1 117 ? -38.434 -28.782 -31.711 1.00 27.30 117 GLY A C 1
ATOM 880 O O . GLY A 1 117 ? -38.276 -28.355 -30.574 1.00 27.30 117 GLY A O 1
ATOM 881 N N . ASN A 1 118 ? -38.416 -30.083 -32.017 1.00 28.78 118 ASN A N 1
ATOM 882 C CA . ASN A 1 118 ? -38.512 -31.245 -31.111 1.00 28.78 118 ASN A CA 1
ATOM 883 C C . ASN A 1 118 ? -37.232 -31.573 -30.276 1.00 28.78 118 ASN A C 1
ATOM 885 O O . ASN A 1 118 ? -36.172 -31.006 -30.533 1.00 28.78 118 ASN A O 1
ATOM 889 N N . PRO A 1 119 ? -37.314 -32.495 -29.283 1.00 29.73 119 PRO A N 1
ATOM 890 C CA . PRO A 1 119 ? -36.465 -32.539 -28.087 1.00 29.73 119 PRO A CA 1
ATOM 891 C C . PRO A 1 119 ? -35.273 -33.510 -28.165 1.00 29.73 119 PRO A C 1
ATOM 893 O O . PRO A 1 119 ? -35.339 -34.543 -28.826 1.00 29.73 119 PRO A O 1
ATOM 896 N N . MET A 1 120 ? -34.228 -33.254 -27.368 1.00 25.80 120 MET A N 1
ATOM 897 C CA . MET A 1 120 ? -33.284 -34.288 -26.920 1.00 25.80 120 MET A CA 1
ATOM 898 C C . MET A 1 120 ? -33.103 -34.249 -25.395 1.00 25.80 120 MET A C 1
ATOM 900 O O . MET A 1 120 ? -32.621 -33.280 -24.818 1.00 25.80 120 MET A O 1
ATOM 904 N N . THR A 1 121 ? -33.563 -35.340 -24.780 1.00 26.47 121 THR A N 1
ATOM 905 C CA . THR A 1 121 ? -33.278 -35.914 -23.454 1.00 26.47 121 THR A CA 1
ATOM 906 C C . THR A 1 121 ? -32.337 -35.137 -22.521 1.00 26.47 121 THR A C 1
ATOM 908 O O . THR A 1 121 ? -31.118 -35.308 -22.553 1.00 26.47 121 THR A O 1
ATOM 911 N N . ALA A 1 122 ? -32.929 -34.382 -21.592 1.00 24.66 122 ALA A N 1
ATOM 912 C CA . ALA A 1 122 ? -32.267 -33.894 -20.387 1.00 24.66 122 ALA A CA 1
ATOM 913 C C . ALA A 1 122 ? -32.375 -34.943 -19.265 1.00 24.66 122 ALA A C 1
ATOM 915 O O . ALA A 1 122 ? -33.467 -35.402 -18.929 1.00 24.66 122 ALA A O 1
ATOM 916 N N . ARG A 1 123 ? -31.234 -35.313 -18.671 1.00 24.94 123 ARG A N 1
ATOM 917 C CA . ARG A 1 123 ? -31.171 -36.069 -17.412 1.00 24.94 123 ARG A CA 1
ATOM 918 C C . ARG A 1 123 ? -31.867 -35.261 -16.309 1.00 24.94 123 ARG A C 1
ATOM 920 O O . ARG A 1 123 ? -31.503 -34.111 -16.075 1.00 24.94 123 ARG A O 1
ATOM 927 N N . GLN A 1 124 ? -32.845 -35.869 -15.636 1.00 23.44 124 GLN A N 1
ATOM 928 C CA . GLN A 1 124 ? -33.498 -35.311 -14.451 1.00 23.44 124 GLN A CA 1
ATOM 929 C C . GLN A 1 124 ? -32.462 -35.044 -13.353 1.00 23.44 124 GLN A C 1
ATOM 931 O O . GLN A 1 124 ? -31.834 -35.968 -12.840 1.00 23.44 124 GLN A O 1
ATOM 936 N N . VAL A 1 125 ? -32.317 -33.778 -12.970 1.00 24.88 125 VAL A N 1
ATOM 937 C CA . VAL A 1 125 ? -31.745 -33.389 -11.681 1.00 24.88 125 VAL A CA 1
ATOM 938 C C . VAL A 1 125 ? -32.926 -32.947 -10.825 1.00 24.88 125 VAL A C 1
ATOM 940 O O . VAL A 1 125 ? -33.633 -32.005 -11.180 1.00 24.88 125 VAL A O 1
ATOM 943 N N . HIS A 1 126 ? -33.188 -33.678 -9.742 1.00 24.75 126 HIS A N 1
ATOM 944 C CA . HIS A 1 126 ? -34.220 -33.341 -8.764 1.00 24.75 126 HIS A CA 1
ATOM 945 C C . HIS A 1 126 ? -33.916 -31.973 -8.138 1.00 24.75 126 HIS A C 1
ATOM 947 O O . HIS A 1 126 ? -32.901 -31.810 -7.463 1.00 24.75 126 HIS A O 1
ATOM 953 N N . PHE A 1 127 ? -34.813 -31.006 -8.327 1.00 24.12 127 PHE A N 1
ATOM 954 C CA . PHE A 1 127 ? -34.866 -29.795 -7.512 1.00 24.12 127 PHE A CA 1
ATOM 955 C C . PHE A 1 127 ? -35.857 -30.028 -6.360 1.00 24.12 127 PHE A C 1
ATOM 957 O O . PHE A 1 127 ? -36.936 -30.568 -6.614 1.00 24.12 127 PHE A O 1
ATOM 964 N N . PRO A 1 128 ? -35.527 -29.663 -5.108 1.00 29.56 128 PRO A N 1
ATOM 965 C CA . PRO A 1 128 ? -36.483 -29.746 -4.009 1.00 29.56 128 PRO A CA 1
ATOM 966 C C . PRO A 1 128 ? -37.645 -28.761 -4.222 1.00 29.56 128 PRO A C 1
ATOM 968 O O . PRO A 1 128 ? -37.456 -27.672 -4.767 1.00 29.56 128 PRO A O 1
ATOM 971 N N . GLU A 1 129 ? -38.847 -29.172 -3.808 1.00 27.27 129 GLU A N 1
ATOM 972 C CA . GLU A 1 129 ? -40.100 -28.424 -3.963 1.00 27.27 129 GLU A CA 1
ATOM 973 C C . GLU A 1 129 ? -40.059 -27.013 -3.341 1.00 27.27 129 GLU A C 1
ATOM 975 O O . GLU A 1 129 ? -39.383 -26.787 -2.330 1.00 27.27 129 GLU A O 1
ATOM 980 N N . PRO A 1 130 ? -40.816 -26.047 -3.897 1.00 26.78 130 PRO A N 1
ATOM 981 C CA . PRO A 1 130 ? -40.924 -24.718 -3.319 1.00 26.78 130 PRO A CA 1
ATOM 982 C C . PRO A 1 130 ? -41.781 -24.736 -2.043 1.00 26.78 130 PRO A C 1
ATOM 984 O O . PRO A 1 130 ? -42.933 -25.163 -2.042 1.00 26.78 130 PRO A O 1
ATOM 987 N N . ILE A 1 131 ? -41.214 -24.203 -0.961 1.00 32.47 131 ILE A N 1
ATOM 988 C CA . ILE A 1 131 ? -41.876 -24.004 0.336 1.00 32.47 131 ILE A CA 1
ATOM 989 C C . ILE A 1 131 ? -43.118 -23.094 0.163 1.00 32.47 131 ILE A C 1
ATOM 991 O O . ILE A 1 131 ? -43.041 -22.105 -0.579 1.00 32.47 131 ILE A O 1
ATOM 995 N N . PRO A 1 132 ? -44.256 -23.362 0.843 1.00 27.11 132 PRO A N 1
ATOM 996 C CA . PRO A 1 132 ? -45.491 -22.604 0.652 1.00 27.11 132 PRO A CA 1
ATOM 997 C C . PRO A 1 132 ? -45.333 -21.131 1.044 1.00 27.11 132 PRO A C 1
ATOM 999 O O . PRO A 1 132 ? -44.837 -20.800 2.120 1.00 27.11 132 PRO A O 1
ATOM 1002 N N . ARG A 1 133 ? -45.824 -20.226 0.191 1.00 31.73 133 ARG A N 1
ATOM 1003 C CA . ARG A 1 133 ? -45.957 -18.801 0.518 1.00 31.73 133 ARG A CA 1
ATOM 1004 C C . ARG A 1 133 ? -47.178 -18.583 1.408 1.00 31.73 133 ARG A C 1
ATOM 1006 O O . ARG A 1 133 ? -48.296 -18.494 0.907 1.00 31.73 133 ARG A O 1
ATOM 1013 N N . THR A 1 134 ? -46.963 -18.414 2.707 1.00 30.69 134 THR A N 1
ATOM 1014 C CA . THR A 1 134 ? -47.978 -17.889 3.629 1.00 30.69 134 THR A CA 1
ATOM 1015 C C . THR A 1 134 ? -47.661 -16.451 4.030 1.00 30.69 134 THR A C 1
ATOM 1017 O O . THR A 1 134 ? -46.596 -16.179 4.573 1.00 30.69 134 THR A O 1
ATOM 1020 N N . GLY A 1 135 ? -48.632 -15.556 3.820 1.00 29.53 135 GLY A N 1
ATOM 1021 C CA . GLY A 1 135 ? -48.792 -14.324 4.599 1.00 29.53 135 GLY A CA 1
ATOM 1022 C C . GLY A 1 135 ? -48.222 -13.044 3.986 1.00 29.53 135 GLY A C 1
ATOM 1023 O O . GLY A 1 135 ? -47.024 -12.794 4.020 1.00 29.53 135 GLY A O 1
ATOM 1024 N N . ARG A 1 136 ? -49.116 -12.173 3.499 1.00 39.12 136 ARG A N 1
ATOM 1025 C CA . ARG A 1 136 ? -48.826 -10.755 3.246 1.00 39.12 136 ARG A CA 1
ATOM 1026 C C . ARG A 1 136 ? -48.533 -10.063 4.578 1.00 39.12 136 ARG A C 1
ATOM 1028 O O . ARG A 1 136 ? -49.424 -9.953 5.412 1.00 39.12 136 ARG A O 1
ATOM 1035 N N . GLY A 1 137 ? -47.322 -9.546 4.729 1.00 27.70 137 GLY A N 1
ATOM 1036 C CA . GLY A 1 137 ? -46.950 -8.600 5.774 1.00 27.70 137 GLY A CA 1
ATOM 1037 C C . GLY A 1 137 ? -45.960 -7.606 5.186 1.00 27.70 137 GLY A C 1
ATOM 1038 O O . GLY A 1 137 ? -44.952 -7.999 4.605 1.00 27.70 137 GLY A O 1
ATOM 1039 N N . THR A 1 138 ? -46.276 -6.319 5.267 1.00 34.50 138 THR A N 1
ATOM 1040 C CA . THR A 1 138 ? -45.409 -5.217 4.845 1.00 34.50 138 THR A CA 1
ATOM 1041 C C . THR A 1 138 ? -44.176 -5.157 5.748 1.00 34.50 138 THR A C 1
ATOM 1043 O O . THR A 1 138 ? -44.170 -4.439 6.744 1.00 34.50 138 THR A O 1
ATOM 1046 N N . ALA A 1 139 ? -43.139 -5.924 5.424 1.00 27.94 139 ALA A N 1
ATOM 1047 C CA . ALA A 1 139 ? -41.837 -5.802 6.060 1.00 27.94 139 ALA A CA 1
ATOM 1048 C C . ALA A 1 139 ? -41.002 -4.797 5.261 1.00 27.94 139 ALA A C 1
ATOM 1050 O O . ALA A 1 139 ? -40.634 -5.043 4.112 1.00 27.94 139 ALA A O 1
ATOM 1051 N N . ARG A 1 140 ? -40.711 -3.644 5.870 1.00 30.41 140 ARG A N 1
ATOM 1052 C CA . ARG A 1 140 ? -39.529 -2.866 5.495 1.00 30.41 140 ARG A CA 1
ATOM 1053 C C . ARG A 1 140 ? -38.334 -3.803 5.645 1.00 30.41 140 ARG A C 1
ATOM 1055 O O . ARG A 1 140 ? -38.127 -4.349 6.724 1.00 30.41 140 ARG A O 1
ATOM 1062 N N . THR A 1 141 ? -37.581 -4.006 4.573 1.00 26.95 141 THR A N 1
ATOM 1063 C CA . THR A 1 141 ? -36.320 -4.744 4.615 1.00 26.95 141 THR A CA 1
ATOM 1064 C C . THR A 1 141 ? -35.306 -3.904 5.386 1.00 26.95 141 THR A C 1
ATOM 1066 O O . THR A 1 141 ? -34.573 -3.108 4.804 1.00 26.95 141 THR A O 1
ATOM 1069 N N . GLU A 1 142 ? -35.304 -4.022 6.711 1.00 33.59 142 GLU A N 1
ATOM 1070 C CA . GLU A 1 142 ? -34.154 -3.633 7.516 1.00 33.59 142 GLU A CA 1
ATOM 1071 C C . GLU A 1 142 ? -33.000 -4.552 7.109 1.00 33.59 142 GLU A C 1
ATOM 1073 O O . GLU A 1 142 ? -33.117 -5.779 7.139 1.00 33.59 142 GLU A O 1
ATOM 1078 N N . LEU A 1 143 ? -31.902 -3.955 6.641 1.00 37.59 143 LEU A N 1
ATOM 1079 C CA . LEU A 1 143 ? -30.633 -4.649 6.443 1.00 37.59 143 LEU A CA 1
ATOM 1080 C C . LEU A 1 143 ? -30.307 -5.383 7.745 1.00 37.59 143 LEU A C 1
ATOM 1082 O O . LEU A 1 143 ? -30.070 -4.737 8.760 1.00 37.59 143 LEU A O 1
ATOM 1086 N N . GLY A 1 144 ? -30.356 -6.717 7.720 1.00 31.45 144 GLY A N 1
ATOM 1087 C CA . GLY A 1 144 ? -30.214 -7.555 8.906 1.00 31.45 144 GLY A CA 1
ATOM 1088 C C . GLY A 1 144 ? -28.936 -7.231 9.673 1.00 31.45 144 GLY A C 1
ATOM 1089 O O . GLY A 1 144 ? -27.838 -7.604 9.260 1.00 31.45 144 GLY A O 1
ATOM 1090 N N . VAL A 1 145 ? -29.084 -6.531 10.794 1.00 41.53 145 VAL A N 1
ATOM 1091 C CA . VAL A 1 145 ? -28.021 -6.351 11.777 1.00 41.53 145 VAL A CA 1
ATOM 1092 C C . VAL A 1 145 ? -28.010 -7.622 12.615 1.00 41.53 145 VAL A C 1
ATOM 1094 O O . VAL A 1 145 ? -28.890 -7.836 13.446 1.00 41.53 145 VAL A O 1
ATOM 1097 N N . THR A 1 146 ? -27.047 -8.510 12.367 1.00 47.66 146 THR A N 1
ATOM 1098 C CA . THR A 1 146 ? -26.798 -9.640 13.267 1.00 47.66 146 THR A CA 1
ATOM 1099 C C . THR A 1 146 ? -26.525 -9.076 14.663 1.00 47.66 146 THR A C 1
ATOM 1101 O O . THR A 1 146 ? -25.656 -8.206 14.776 1.00 47.66 146 THR A O 1
ATOM 1104 N N . PRO A 1 147 ? -27.227 -9.522 15.721 1.00 48.91 147 PRO A N 1
ATOM 1105 C CA . PRO A 1 147 ? -26.956 -9.042 17.066 1.00 48.91 147 PRO A CA 1
ATOM 1106 C C . PRO A 1 147 ? -25.488 -9.290 17.407 1.00 48.91 147 PRO A C 1
ATOM 1108 O O . PRO A 1 147 ? -24.995 -10.415 17.297 1.00 48.91 147 PRO A O 1
ATOM 1111 N N . LEU A 1 148 ? -24.780 -8.229 17.789 1.00 57.59 148 LEU A N 1
ATOM 1112 C CA . LEU A 1 148 ? -23.421 -8.335 18.304 1.00 57.59 148 LEU A CA 1
ATOM 1113 C C . LEU A 1 148 ? -23.427 -9.230 19.552 1.00 57.59 148 LEU A C 1
ATOM 1115 O O . LEU A 1 148 ? -24.395 -9.241 20.317 1.00 57.59 148 LEU A O 1
ATOM 1119 N N . ALA A 1 149 ? -22.335 -9.964 19.782 1.00 60.03 149 ALA A N 1
ATOM 1120 C CA . ALA A 1 149 ? -22.116 -10.607 21.075 1.00 60.03 149 ALA A CA 1
ATOM 1121 C C . ALA A 1 149 ? -22.274 -9.552 22.186 1.00 60.03 149 ALA A C 1
ATOM 1123 O O . ALA A 1 149 ? -21.820 -8.417 22.020 1.00 60.03 149 ALA A O 1
ATOM 1124 N N . HIS A 1 150 ? -22.943 -9.904 23.288 1.00 57.03 150 HIS A N 1
ATOM 1125 C CA . HIS A 1 150 ? -23.223 -8.970 24.383 1.00 57.03 150 HIS A CA 1
ATOM 1126 C C . HIS A 1 150 ? -21.951 -8.205 24.789 1.00 57.03 150 HIS A C 1
ATOM 1128 O O . HIS A 1 150 ? -20.949 -8.811 25.166 1.00 57.03 150 HIS A O 1
ATOM 1134 N N . GLY A 1 151 ? -21.996 -6.873 24.691 1.00 65.75 151 GLY A N 1
ATOM 1135 C CA . GLY A 1 151 ? -20.891 -5.988 25.070 1.00 65.75 151 GLY A CA 1
ATOM 1136 C C . GLY A 1 151 ? -19.831 -5.722 23.995 1.00 65.75 151 GLY A C 1
ATOM 1137 O O . GLY A 1 151 ? -18.850 -5.054 24.307 1.00 65.75 151 GLY A O 1
ATOM 1138 N N . ALA A 1 152 ? -19.990 -6.204 22.757 1.00 76.50 152 ALA A N 1
ATOM 1139 C CA . ALA A 1 152 ? -19.076 -5.846 21.673 1.00 76.50 152 ALA A CA 1
ATOM 1140 C C . ALA A 1 152 ? -19.380 -4.450 21.100 1.00 76.50 152 ALA A C 1
ATOM 1142 O O . ALA A 1 152 ? -20.523 -4.130 20.779 1.00 76.50 152 ALA A O 1
ATOM 1143 N N . GLU A 1 153 ? -18.341 -3.629 20.954 1.00 88.62 153 GLU A N 1
ATOM 1144 C CA . GLU A 1 153 ? -18.406 -2.301 20.343 1.00 88.62 153 GLU A CA 1
ATOM 1145 C C . GLU A 1 153 ? -17.975 -2.371 18.870 1.00 88.62 153 GLU A C 1
ATOM 1147 O O . GLU A 1 153 ? -16.960 -2.992 18.551 1.00 88.62 153 GLU A O 1
ATOM 1152 N N . GLU A 1 154 ? -18.718 -1.720 17.967 1.00 92.19 154 GLU A N 1
ATOM 1153 C CA . GLU A 1 154 ? -18.280 -1.539 16.578 1.00 92.19 154 GLU A CA 1
ATOM 1154 C C . GLU A 1 154 ? -17.354 -0.321 16.437 1.00 92.19 154 GLU A C 1
ATOM 1156 O O . GLU A 1 154 ? -17.661 0.786 16.888 1.00 92.19 154 GLU A O 1
ATOM 1161 N N . ILE A 1 155 ? -16.228 -0.525 15.756 1.00 92.62 155 ILE A N 1
ATOM 1162 C CA . ILE A 1 155 ? -15.215 0.485 15.460 1.00 92.62 155 ILE A CA 1
ATOM 1163 C C . ILE A 1 155 ? -15.014 0.546 13.948 1.00 92.62 155 ILE A C 1
ATOM 1165 O O . ILE A 1 155 ? -14.677 -0.452 13.311 1.00 92.62 155 ILE A O 1
ATOM 1169 N N . GLY A 1 156 ? -15.176 1.734 13.376 1.00 94.88 156 GLY A N 1
ATOM 1170 C CA . GLY A 1 156 ? -14.963 1.994 11.958 1.00 94.88 156 GLY A CA 1
ATOM 1171 C C . GLY A 1 156 ? -13.546 2.472 11.672 1.00 94.88 156 GLY A C 1
ATOM 1172 O O . GLY A 1 156 ? -13.088 3.436 12.279 1.00 94.88 156 GLY A O 1
ATOM 1173 N N . VAL A 1 157 ? -12.869 1.851 10.713 1.00 95.19 157 VAL A N 1
ATOM 1174 C CA . VAL A 1 157 ? -11.554 2.273 10.222 1.00 95.19 157 VAL A CA 1
ATOM 1175 C C . VAL A 1 157 ? -11.653 2.589 8.737 1.00 95.19 157 VAL A C 1
ATOM 1177 O O . VAL A 1 157 ? -12.033 1.736 7.935 1.00 95.19 157 VAL A O 1
ATOM 1180 N N . VAL A 1 158 ? -11.291 3.816 8.374 1.00 96.19 158 VAL A N 1
ATOM 1181 C CA . VAL A 1 158 ? -11.191 4.279 6.992 1.00 96.19 158 VAL A CA 1
ATOM 1182 C C . VAL A 1 158 ? -9.721 4.456 6.621 1.00 96.19 158 VAL A C 1
ATOM 1184 O O . VAL A 1 158 ? -8.991 5.182 7.290 1.00 96.19 158 VAL A O 1
ATOM 1187 N N . ASP A 1 159 ? -9.295 3.827 5.533 1.00 93.81 159 ASP A N 1
ATOM 1188 C CA . ASP A 1 159 ? -7.962 3.990 4.949 1.00 93.81 159 ASP A CA 1
ATOM 1189 C C . ASP A 1 159 ? -8.088 4.575 3.541 1.00 93.81 159 ASP A C 1
ATOM 1191 O O . ASP A 1 159 ? -8.615 3.931 2.631 1.00 93.81 159 ASP A O 1
ATOM 1195 N N . LEU A 1 160 ? -7.618 5.808 3.358 1.00 94.31 160 LEU A N 1
ATOM 1196 C CA . LEU A 1 160 ? -7.533 6.489 2.073 1.00 94.31 160 LEU A CA 1
ATOM 1197 C C . LEU A 1 160 ? -6.118 6.348 1.498 1.00 94.31 160 LEU A C 1
ATOM 1199 O O . LEU A 1 160 ? -5.242 7.199 1.687 1.00 94.31 160 LEU A O 1
ATOM 1203 N N . GLY A 1 161 ? -5.924 5.267 0.747 1.00 88.88 161 GLY A N 1
ATOM 1204 C CA . GLY A 1 161 ? -4.673 4.968 0.071 1.00 88.88 161 GLY A CA 1
ATOM 1205 C C . GLY A 1 161 ? -4.515 5.649 -1.291 1.00 88.88 161 GLY A C 1
ATOM 1206 O O . GLY A 1 161 ? -5.366 6.377 -1.800 1.00 88.88 161 GLY A O 1
ATOM 1207 N N . SER A 1 162 ? -3.389 5.346 -1.939 1.00 83.31 162 SER A N 1
ATOM 1208 C CA . SER A 1 162 ? -3.014 5.937 -3.234 1.00 83.31 162 SER A CA 1
ATOM 1209 C C . SER A 1 162 ? -3.894 5.470 -4.405 1.00 83.31 162 SER A C 1
ATOM 1211 O O . SER A 1 162 ? -4.131 6.230 -5.337 1.00 83.31 162 SER A O 1
ATOM 1213 N N . ASN A 1 163 ? -4.367 4.221 -4.388 1.00 81.94 163 ASN A N 1
ATOM 1214 C CA . ASN A 1 163 ? -5.193 3.653 -5.466 1.00 81.94 163 ASN A CA 1
ATOM 1215 C C . ASN A 1 163 ? -6.622 3.327 -5.004 1.00 81.94 163 ASN A C 1
ATOM 1217 O O . ASN A 1 163 ? -7.587 3.526 -5.737 1.00 81.94 163 ASN A O 1
ATOM 1221 N N . SER A 1 164 ? -6.744 2.833 -3.774 1.00 85.00 164 SER A N 1
ATOM 1222 C CA . SER A 1 164 ? -7.987 2.357 -3.173 1.00 85.00 164 SER A CA 1
ATOM 1223 C C . SER A 1 164 ? -8.263 3.087 -1.869 1.00 85.00 164 SER A C 1
ATOM 1225 O O . SER A 1 164 ? -7.315 3.333 -1.124 1.00 85.00 164 SER A O 1
ATOM 1227 N N . ALA A 1 165 ? -9.536 3.311 -1.567 1.00 92.19 165 ALA A N 1
ATOM 1228 C CA . ALA A 1 165 ? -9.999 3.620 -0.225 1.00 92.19 165 ALA A CA 1
ATOM 1229 C C . ALA A 1 165 ? -10.722 2.399 0.353 1.00 92.19 165 ALA A C 1
ATOM 1231 O O . ALA A 1 165 ? -11.388 1.665 -0.384 1.00 92.19 165 ALA A O 1
ATOM 1232 N N . ARG A 1 166 ? -10.585 2.169 1.655 1.00 93.12 166 ARG A N 1
ATOM 1233 C CA . ARG A 1 166 ? -11.232 1.065 2.364 1.00 93.12 166 ARG A CA 1
ATOM 1234 C C . ARG A 1 166 ? -11.979 1.568 3.583 1.00 93.12 166 ARG A C 1
ATOM 1236 O O . ARG A 1 166 ? -11.496 2.459 4.273 1.00 93.12 166 ARG A O 1
ATOM 1243 N N . LEU A 1 167 ? -13.108 0.935 3.852 1.00 95.69 167 LEU A N 1
ATOM 1244 C CA . LEU A 1 167 ? -13.823 0.979 5.113 1.00 95.69 167 LEU A CA 1
ATOM 1245 C C . LEU A 1 167 ? -13.840 -0.440 5.674 1.00 95.69 167 LEU A C 1
ATOM 1247 O O . LEU A 1 167 ? -14.300 -1.357 4.999 1.00 95.69 167 LEU A O 1
ATOM 1251 N N . ALA A 1 168 ? -13.375 -0.610 6.904 1.00 93.44 168 ALA A N 1
ATOM 1252 C CA . ALA A 1 168 ? -13.544 -1.834 7.670 1.00 93.44 168 ALA A CA 1
ATOM 1253 C C . ALA A 1 168 ? -14.214 -1.495 9.001 1.00 93.44 168 ALA A C 1
ATOM 1255 O O . ALA A 1 168 ? -13.798 -0.565 9.689 1.00 93.44 168 ALA A O 1
ATOM 1256 N N . ILE A 1 169 ? -15.257 -2.236 9.354 1.00 93.12 169 ILE A N 1
ATOM 1257 C CA . ILE A 1 169 ? -15.927 -2.130 10.647 1.00 93.12 169 ILE A CA 1
ATOM 1258 C C . ILE A 1 169 ? -15.581 -3.388 11.421 1.00 93.12 169 ILE A C 1
ATOM 1260 O O . ILE A 1 169 ? -15.820 -4.502 10.949 1.00 93.12 169 ILE A O 1
ATOM 1264 N N . TYR A 1 170 ? -15.000 -3.195 12.596 1.00 89.88 170 TYR A N 1
ATOM 1265 C CA . TYR A 1 170 ? -14.611 -4.260 13.502 1.00 89.88 170 TYR A CA 1
ATOM 1266 C C . TYR A 1 170 ? -15.565 -4.295 14.676 1.00 89.88 170 TYR A C 1
ATOM 1268 O O . TYR A 1 170 ? -15.820 -3.255 15.271 1.00 89.88 170 TYR A O 1
ATOM 1276 N N . ALA A 1 171 ? -16.026 -5.479 15.051 1.00 88.25 171 ALA A N 1
ATOM 1277 C CA . ALA A 1 171 ? -16.589 -5.687 16.372 1.00 88.25 171 ALA A CA 1
ATOM 1278 C C . ALA A 1 171 ? -15.460 -6.062 17.337 1.00 88.25 171 ALA A C 1
ATOM 1280 O O . ALA A 1 171 ? -14.656 -6.956 17.058 1.00 88.25 171 ALA A O 1
ATOM 1281 N N . ALA A 1 172 ? -15.394 -5.359 18.463 1.00 84.06 172 ALA A N 1
ATOM 1282 C CA . ALA A 1 172 ? -14.443 -5.588 19.538 1.00 84.06 172 ALA A CA 1
ATOM 1283 C C . ALA A 1 172 ? -15.208 -5.943 20.817 1.00 84.06 172 ALA A C 1
ATOM 1285 O O . ALA A 1 172 ? -15.898 -5.105 21.392 1.00 84.06 172 ALA A O 1
ATOM 1286 N N . ALA A 1 173 ? -15.099 -7.198 21.249 1.00 80.88 173 ALA A N 1
ATOM 1287 C CA . ALA A 1 173 ? -15.622 -7.645 22.537 1.00 80.88 173 ALA A CA 1
ATOM 1288 C C . ALA A 1 173 ? -14.643 -7.300 23.679 1.00 80.88 173 ALA A C 1
ATOM 1290 O O . ALA A 1 173 ? -13.447 -7.150 23.421 1.00 80.88 173 ALA A O 1
ATOM 1291 N N . PRO A 1 174 ? -15.101 -7.249 24.948 1.00 74.25 174 PRO A N 1
ATOM 1292 C CA . PRO A 1 174 ? -14.227 -7.004 26.102 1.00 74.25 174 PRO A CA 1
ATOM 1293 C C . PRO A 1 174 ? -13.095 -8.032 26.235 1.00 74.25 174 PRO A C 1
ATOM 1295 O O . PRO A 1 174 ? -12.040 -7.740 26.791 1.00 74.25 174 PRO A O 1
ATOM 1298 N N . MET A 1 175 ? -13.317 -9.247 25.723 1.00 73.75 175 MET A N 1
ATOM 1299 C CA . MET A 1 175 ? -12.318 -10.305 25.658 1.00 73.75 175 MET A CA 1
ATOM 1300 C C . MET A 1 175 ? -12.228 -10.873 24.242 1.00 73.75 175 MET A C 1
ATOM 1302 O O . MET A 1 175 ? -13.240 -11.228 23.642 1.00 73.75 175 MET A O 1
ATOM 1306 N N . GLY A 1 176 ? -11.000 -11.021 23.745 1.00 69.19 176 GLY A N 1
ATOM 1307 C CA . GLY A 1 176 ? -10.709 -11.621 22.442 1.00 69.19 176 GLY A CA 1
ATOM 1308 C C . GLY A 1 176 ? -10.262 -10.609 21.382 1.00 69.19 176 GLY A C 1
ATOM 1309 O O . GLY A 1 176 ? -10.325 -9.400 21.598 1.00 69.19 176 GLY A O 1
ATOM 1310 N N . PRO A 1 177 ? -9.738 -11.093 20.243 1.00 72.44 177 PRO A N 1
ATOM 1311 C CA . PRO A 1 177 ? -9.327 -10.219 19.155 1.00 72.44 177 PRO A CA 1
ATOM 1312 C C . PRO A 1 177 ? -10.553 -9.604 18.459 1.00 72.44 177 PRO A C 1
ATOM 1314 O O . PRO A 1 177 ? -11.587 -10.271 18.359 1.00 72.44 177 PRO A O 1
ATOM 1317 N N . PRO A 1 178 ? -10.439 -8.374 17.927 1.00 79.88 178 PRO A N 1
ATOM 1318 C CA . PRO A 1 178 ? -11.485 -7.811 17.087 1.00 79.88 178 PRO A CA 1
ATOM 1319 C C . PRO A 1 178 ? -11.673 -8.659 15.824 1.00 79.88 178 PRO A C 1
ATOM 1321 O O . PRO A 1 178 ? -10.720 -9.271 15.334 1.00 79.88 178 PRO A O 1
ATOM 1324 N N . TRP A 1 179 ? -12.887 -8.670 15.277 1.00 81.88 179 TRP A N 1
ATOM 1325 C CA . TRP A 1 179 ? -13.191 -9.320 14.000 1.00 81.88 179 TRP A CA 1
ATOM 1326 C C . TRP A 1 179 ? -13.939 -8.370 13.071 1.00 81.88 179 TRP A C 1
ATOM 1328 O O . TRP A 1 179 ? -14.698 -7.512 13.520 1.00 81.88 179 TRP A O 1
ATOM 1338 N N . ILE A 1 180 ? -13.726 -8.521 11.764 1.00 84.81 180 ILE A N 1
ATOM 1339 C CA . ILE A 1 180 ? -14.437 -7.728 10.758 1.00 84.81 180 ILE A CA 1
ATOM 1340 C C . ILE A 1 180 ? -15.912 -8.136 10.749 1.00 84.81 180 ILE A C 1
ATOM 1342 O O . ILE A 1 180 ? -16.229 -9.318 10.609 1.00 84.81 180 ILE A O 1
ATOM 1346 N N . VAL A 1 181 ? -16.805 -7.153 10.841 1.00 90.06 181 VAL A N 1
ATOM 1347 C CA . VAL A 1 181 ? -18.251 -7.321 10.624 1.00 90.06 181 VAL A CA 1
ATOM 1348 C C . VAL A 1 181 ? -18.711 -6.757 9.285 1.00 90.06 181 VAL A C 1
ATOM 1350 O O . VAL A 1 181 ? -19.729 -7.190 8.754 1.00 90.06 181 VAL A O 1
ATOM 1353 N N . TYR A 1 182 ? -17.965 -5.806 8.724 1.00 90.12 182 TYR A N 1
ATOM 1354 C CA . TYR A 1 182 ? -18.252 -5.234 7.417 1.00 90.12 182 TYR A CA 1
ATOM 1355 C C . TYR A 1 182 ? -16.980 -4.701 6.765 1.00 90.12 182 TYR A C 1
ATOM 1357 O O . TYR A 1 182 ? -16.144 -4.089 7.429 1.00 90.12 182 TYR A O 1
ATOM 1365 N N . GLU A 1 183 ? -16.871 -4.878 5.453 1.00 92.00 183 GLU A N 1
ATOM 1366 C CA . GLU A 1 183 ? -15.809 -4.300 4.640 1.00 92.00 183 GLU A CA 1
ATOM 1367 C C . GLU A 1 183 ? -16.381 -3.696 3.355 1.00 92.00 183 GLU A C 1
ATOM 1369 O O . GLU A 1 183 ? -17.308 -4.227 2.747 1.00 92.00 183 GLU A O 1
ATOM 1374 N N . SER A 1 184 ? -15.817 -2.568 2.935 1.00 92.06 184 SER A N 1
ATOM 1375 C CA . SER A 1 184 ? -16.082 -1.959 1.638 1.00 92.06 184 SER A CA 1
ATOM 1376 C C . SER A 1 184 ? -14.794 -1.387 1.067 1.00 92.06 184 SER A C 1
ATOM 1378 O O . SER A 1 184 ? -13.964 -0.821 1.783 1.00 92.06 184 SER A O 1
ATOM 1380 N N . LYS A 1 185 ? -14.616 -1.538 -0.243 1.00 91.12 185 LYS A N 1
ATOM 1381 C CA . LYS A 1 185 ? -13.456 -1.042 -0.977 1.00 91.12 185 LYS A CA 1
ATOM 1382 C C . LYS A 1 185 ? -13.934 -0.273 -2.195 1.00 91.12 185 LYS A C 1
ATOM 1384 O O . LYS A 1 185 ? -14.671 -0.800 -3.021 1.00 91.12 185 LYS A O 1
ATOM 1389 N N . GLU A 1 186 ? -13.408 0.931 -2.350 1.00 91.25 186 GLU A N 1
ATOM 1390 C CA . GLU A 1 186 ? -13.626 1.770 -3.521 1.00 91.25 186 GLU A CA 1
ATOM 1391 C C . GLU A 1 186 ? -12.291 2.166 -4.160 1.00 91.25 186 GLU A C 1
ATOM 1393 O O . GLU A 1 186 ? -11.222 2.080 -3.545 1.00 91.25 186 GLU A O 1
ATOM 1398 N N . LEU A 1 187 ? -12.333 2.576 -5.428 1.00 88.50 187 LEU A N 1
ATOM 1399 C CA . LEU A 1 187 ? -11.151 2.907 -6.227 1.00 88.50 187 LEU A CA 1
ATOM 1400 C C . LEU A 1 187 ? -11.178 4.385 -6.648 1.00 88.50 187 LEU A C 1
ATOM 1402 O O . LEU A 1 187 ? -11.413 4.673 -7.821 1.00 88.50 187 LEU A O 1
ATOM 1406 N N . PRO A 1 188 ? -10.905 5.338 -5.733 1.00 85.56 188 PRO A N 1
ATOM 1407 C CA . PRO A 1 188 ? -10.807 6.754 -6.089 1.00 85.56 188 PRO A CA 1
ATOM 1408 C C . PRO A 1 188 ? -9.563 7.071 -6.935 1.00 85.56 188 PRO A C 1
ATOM 1410 O O . PRO A 1 188 ? -9.463 8.170 -7.473 1.00 85.56 188 PRO A O 1
ATOM 1413 N N . ARG A 1 189 ? -8.602 6.132 -7.039 1.00 82.00 189 ARG A N 1
ATOM 1414 C CA . ARG A 1 189 ? -7.388 6.218 -7.875 1.00 82.00 189 ARG A CA 1
ATOM 1415 C C . ARG A 1 189 ? -6.632 7.543 -7.714 1.00 82.00 189 ARG A C 1
ATOM 1417 O O . ARG A 1 189 ? -6.152 8.117 -8.685 1.00 82.00 189 ARG A O 1
ATOM 1424 N N . LEU A 1 190 ? -6.474 8.022 -6.479 1.00 86.62 190 LEU A N 1
ATOM 1425 C CA . LEU A 1 190 ? -5.838 9.315 -6.182 1.00 86.62 190 LEU A CA 1
ATOM 1426 C C . LEU A 1 190 ? -4.488 9.511 -6.881 1.00 86.62 190 LEU A C 1
ATOM 1428 O O . LEU A 1 190 ? -4.193 10.593 -7.379 1.00 86.62 190 LEU A O 1
ATOM 1432 N N . ALA A 1 191 ? -3.691 8.451 -6.972 1.00 81.19 191 ALA A N 1
ATOM 1433 C CA . ALA A 1 191 ? -2.411 8.462 -7.649 1.00 81.19 191 ALA A CA 1
ATOM 1434 C C . ALA A 1 191 ? -2.515 8.834 -9.135 1.00 81.19 191 ALA A C 1
ATOM 1436 O O . ALA A 1 191 ? -1.594 9.457 -9.638 1.00 81.19 191 ALA A O 1
ATOM 1437 N N . THR A 1 192 ? -3.563 8.443 -9.881 1.00 81.75 192 THR A N 1
ATOM 1438 C CA . THR A 1 192 ? -3.744 8.820 -11.311 1.00 81.75 192 THR A CA 1
ATOM 1439 C C . THR A 1 192 ? -4.176 10.258 -11.495 1.00 81.75 192 THR A C 1
ATOM 1441 O O . THR A 1 192 ? -4.047 10.778 -12.592 1.00 81.75 192 THR A O 1
ATOM 1444 N N . GLY A 1 193 ? -4.653 10.911 -10.441 1.00 87.56 193 GLY A N 1
ATOM 1445 C CA . GLY A 1 193 ? -5.028 12.313 -10.492 1.00 87.56 193 GLY A CA 1
ATOM 1446 C C . GLY A 1 193 ? -4.032 13.222 -9.797 1.00 87.56 193 GLY A C 1
ATOM 1447 O O . GLY A 1 193 ? -4.478 14.130 -9.100 1.00 87.56 193 GLY A O 1
ATOM 1448 N N . ILE A 1 194 ? -2.732 12.987 -9.979 1.00 88.88 194 ILE A N 1
ATOM 1449 C CA . ILE A 1 194 ? -1.673 13.932 -9.618 1.00 88.88 194 ILE A CA 1
ATOM 1450 C C . ILE A 1 194 ? -1.187 14.617 -10.895 1.00 88.88 194 ILE A C 1
ATOM 1452 O O . ILE A 1 194 ? -0.848 13.932 -11.857 1.00 88.88 194 ILE A O 1
ATOM 1456 N N . ASP A 1 195 ? -1.201 15.949 -10.909 1.00 89.12 195 ASP A N 1
ATOM 1457 C CA . ASP A 1 195 ? -0.659 16.736 -12.020 1.00 89.12 195 ASP A CA 1
ATOM 1458 C C . ASP A 1 195 ? 0.875 16.852 -11.953 1.00 89.12 195 ASP A C 1
ATOM 1460 O O . ASP A 1 195 ? 1.513 16.459 -10.975 1.00 89.12 195 ASP A O 1
ATOM 1464 N N . GLU A 1 196 ? 1.476 17.431 -12.992 1.00 86.69 196 GLU A N 1
ATOM 1465 C CA . GLU A 1 196 ? 2.928 17.644 -13.102 1.00 86.69 196 GLU A CA 1
ATOM 1466 C C . GLU A 1 196 ? 3.513 18.479 -11.952 1.00 86.69 196 GLU A C 1
ATOM 1468 O O . GLU A 1 196 ? 4.705 18.412 -11.666 1.00 86.69 196 GLU A O 1
ATOM 1473 N N . ARG A 1 197 ? 2.673 19.255 -11.254 1.00 89.81 197 ARG A N 1
ATOM 1474 C CA . ARG A 1 197 ? 3.060 20.085 -10.106 1.00 89.81 197 ARG A CA 1
ATOM 1475 C C . ARG A 1 197 ? 2.864 19.358 -8.775 1.00 89.81 197 ARG A C 1
ATOM 1477 O O . ARG A 1 197 ? 2.923 19.993 -7.721 1.00 89.81 197 ARG A O 1
ATOM 1484 N N . GLY A 1 198 ? 2.580 18.055 -8.794 1.00 89.62 198 GLY A N 1
ATOM 1485 C CA . GLY A 1 198 ? 2.359 17.261 -7.590 1.00 89.62 198 GLY A CA 1
ATOM 1486 C C . GLY A 1 198 ? 1.052 17.598 -6.867 1.00 89.62 198 GLY A C 1
ATOM 1487 O O . GLY A 1 198 ? 0.943 17.385 -5.656 1.00 89.62 198 GLY A O 1
ATOM 1488 N N . ARG A 1 199 ? 0.057 18.172 -7.555 1.00 95.25 199 ARG A N 1
ATOM 1489 C CA . ARG A 1 199 ? -1.238 18.525 -6.959 1.00 95.25 199 ARG A CA 1
ATOM 1490 C C . ARG A 1 199 ? -2.273 17.458 -7.267 1.00 95.25 199 ARG A C 1
ATOM 1492 O O . ARG A 1 199 ? -2.364 16.955 -8.382 1.00 95.25 199 ARG A O 1
ATOM 1499 N N . LEU A 1 200 ? -3.134 17.191 -6.291 1.00 95.62 200 LEU A N 1
ATOM 1500 C CA . LEU A 1 200 ? -4.360 16.437 -6.510 1.00 95.62 200 LEU A CA 1
ATOM 1501 C C . LEU A 1 200 ? -5.271 17.221 -7.454 1.00 95.62 200 LEU A C 1
ATOM 1503 O O . LEU A 1 200 ? -5.750 18.310 -7.117 1.00 95.62 200 LEU A O 1
ATOM 1507 N N . THR A 1 201 ? -5.535 16.650 -8.621 1.00 96.00 201 THR A N 1
ATOM 1508 C CA . THR A 1 201 ? -6.469 17.172 -9.620 1.00 96.00 201 THR A CA 1
ATOM 1509 C C . THR A 1 201 ? -7.889 17.254 -9.052 1.00 96.00 201 THR A C 1
ATOM 1511 O O . THR A 1 201 ? -8.259 16.539 -8.116 1.00 96.00 201 THR A O 1
ATOM 1514 N N . ARG A 1 202 ? -8.722 18.136 -9.617 1.00 95.19 202 ARG A N 1
ATOM 1515 C CA . ARG A 1 202 ? -10.125 18.284 -9.193 1.00 95.19 202 ARG A CA 1
ATOM 1516 C C . ARG A 1 202 ? -10.927 16.975 -9.291 1.00 95.19 202 ARG A C 1
ATOM 1518 O O . ARG A 1 202 ? -11.630 16.679 -8.325 1.00 95.19 202 ARG A O 1
ATOM 1525 N N . PRO A 1 203 ? -10.820 16.170 -10.370 1.00 95.12 203 PRO A N 1
ATOM 1526 C CA . PRO A 1 203 ? -11.515 14.886 -10.448 1.00 95.12 203 PRO A CA 1
ATOM 1527 C C . PRO A 1 203 ? -11.105 13.907 -9.341 1.00 95.12 203 PRO A C 1
ATOM 1529 O O . PRO A 1 203 ? -11.982 13.296 -8.738 1.00 95.12 203 PRO A O 1
ATOM 1532 N N . ALA A 1 204 ? -9.811 13.804 -9.013 1.00 94.00 204 ALA A N 1
ATOM 1533 C CA . ALA A 1 204 ? -9.351 12.917 -7.941 1.00 94.00 204 ALA A CA 1
ATOM 1534 C C . ALA A 1 204 ? -9.815 13.374 -6.554 1.00 94.00 204 ALA A C 1
ATOM 1536 O O . ALA A 1 204 ? -10.271 12.551 -5.763 1.00 94.00 204 ALA A O 1
ATOM 1537 N N . GLN A 1 205 ? -9.762 14.682 -6.271 1.00 96.62 205 GLN A N 1
ATOM 1538 C CA . GLN A 1 205 ? -10.315 15.222 -5.025 1.00 96.62 205 GLN A CA 1
ATOM 1539 C C . GLN A 1 205 ? -11.807 14.905 -4.903 1.00 96.62 205 GLN A C 1
ATOM 1541 O O . GLN A 1 205 ? -12.235 14.415 -3.863 1.00 96.62 205 GLN A O 1
ATOM 1546 N N . ARG A 1 206 ? -12.586 15.132 -5.969 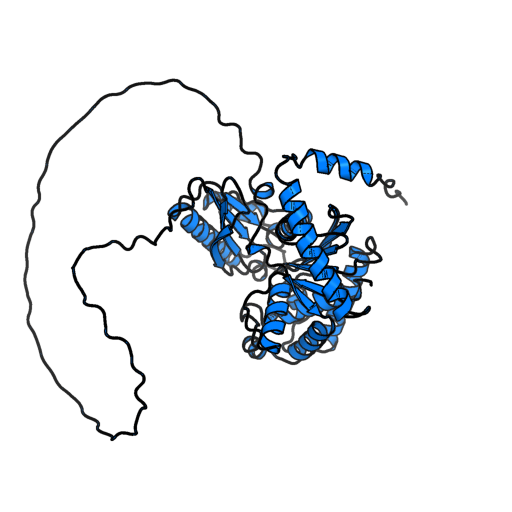1.00 95.75 206 ARG A N 1
ATOM 1547 C CA . ARG A 1 206 ? -14.023 14.840 -5.987 1.00 95.75 206 ARG A CA 1
ATOM 1548 C C . ARG A 1 206 ? -14.300 13.355 -5.737 1.00 95.75 206 ARG A C 1
ATOM 1550 O O . ARG A 1 206 ? -15.061 13.043 -4.832 1.00 95.75 206 ARG A O 1
ATOM 1557 N N . GLY A 1 207 ? -13.635 12.455 -6.464 1.00 95.81 207 GLY A N 1
ATOM 1558 C CA . GLY A 1 207 ? -13.827 11.010 -6.300 1.00 95.81 207 GLY A CA 1
ATOM 1559 C C . GLY A 1 207 ? -13.491 10.510 -4.891 1.00 95.81 207 GLY A C 1
ATOM 1560 O O . GLY A 1 207 ? -14.216 9.685 -4.336 1.00 95.81 207 GLY A O 1
ATOM 1561 N N . ALA A 1 208 ? -12.434 11.041 -4.270 1.00 96.38 208 ALA A N 1
ATOM 1562 C CA . ALA A 1 208 ? -12.108 10.721 -2.882 1.00 96.38 208 ALA A CA 1
ATOM 1563 C C . ALA A 1 208 ? -13.119 11.301 -1.883 1.00 96.38 208 ALA A C 1
ATOM 1565 O O . ALA A 1 208 ? -13.493 10.597 -0.951 1.00 96.38 208 ALA A O 1
ATOM 1566 N N . LEU A 1 209 ? -13.594 12.536 -2.077 1.00 97.50 209 LEU A N 1
ATOM 1567 C CA . LEU A 1 209 ? -14.630 13.132 -1.225 1.00 97.50 209 LEU A CA 1
ATOM 1568 C C . LEU A 1 209 ? -15.930 12.325 -1.280 1.00 97.50 209 LEU A C 1
ATOM 1570 O O . LEU A 1 209 ? -16.437 11.939 -0.235 1.00 97.50 209 LEU A O 1
ATOM 1574 N N . GLU A 1 210 ? -16.406 11.989 -2.478 1.00 97.69 210 GLU A N 1
ATOM 1575 C CA . GLU A 1 210 ? -17.606 11.164 -2.669 1.00 97.69 210 GLU A CA 1
ATOM 1576 C C . GLU A 1 210 ? -17.464 9.780 -2.011 1.00 97.69 210 GLU A C 1
ATOM 1578 O O . GLU A 1 210 ? -18.407 9.267 -1.414 1.00 97.69 210 GLU A O 1
ATOM 1583 N N . THR A 1 211 ? -16.271 9.181 -2.082 1.00 97.75 211 THR A N 1
ATOM 1584 C CA . THR A 1 211 ? -15.971 7.904 -1.415 1.00 97.75 211 THR A CA 1
ATOM 1585 C C . THR A 1 211 ? -16.035 8.033 0.111 1.00 97.75 211 THR A C 1
ATOM 1587 O O . THR A 1 211 ? -16.634 7.200 0.787 1.00 97.75 211 THR A O 1
ATOM 1590 N N . LEU A 1 212 ? -15.432 9.085 0.674 1.00 98.19 212 LEU A N 1
ATOM 1591 C CA . LEU A 1 212 ? -15.446 9.338 2.117 1.00 98.19 212 LEU A CA 1
ATOM 1592 C C . LEU A 1 212 ? -16.860 9.653 2.627 1.00 98.19 212 LEU A C 1
ATOM 1594 O O . LEU A 1 212 ? -17.241 9.163 3.687 1.00 98.19 212 LEU A O 1
ATOM 1598 N N . GLU A 1 213 ? -17.649 10.416 1.866 1.00 98.06 213 GLU A N 1
ATOM 1599 C CA . GLU A 1 213 ? -19.061 10.695 2.156 1.00 98.06 213 GLU A CA 1
ATOM 1600 C C . GLU A 1 213 ? -19.881 9.389 2.184 1.00 98.06 213 GLU A C 1
ATOM 1602 O O . GLU A 1 213 ? -20.646 9.158 3.124 1.00 98.06 213 GLU A O 1
ATOM 1607 N N . ARG A 1 214 ? -19.665 8.478 1.221 1.00 98.19 214 ARG A N 1
ATOM 1608 C CA . ARG A 1 214 ? -20.291 7.142 1.220 1.00 98.19 214 ARG A CA 1
ATOM 1609 C C . ARG A 1 214 ? -19.889 6.305 2.433 1.00 98.19 214 ARG A C 1
ATOM 1611 O O . ARG A 1 214 ? -20.753 5.712 3.076 1.00 98.19 214 ARG A O 1
ATOM 1618 N N . PHE A 1 215 ? -18.603 6.264 2.779 1.00 98.06 215 PHE A N 1
ATOM 1619 C CA . PHE A 1 215 ? -18.132 5.522 3.952 1.00 98.06 215 PHE A CA 1
ATOM 1620 C C . PHE A 1 215 ? -18.684 6.081 5.258 1.00 98.06 215 PHE A C 1
ATOM 1622 O O . PHE A 1 215 ? -19.090 5.308 6.124 1.00 98.06 215 PHE A O 1
ATOM 1629 N N . GLN A 1 216 ? -18.749 7.407 5.393 1.00 97.88 216 GLN A N 1
ATOM 1630 C CA . GLN A 1 216 ? -19.402 8.026 6.536 1.00 97.88 216 GLN A CA 1
ATOM 1631 C C . GLN A 1 216 ? -20.872 7.620 6.611 1.00 97.88 216 GLN A C 1
ATOM 1633 O O . GLN A 1 216 ? -21.317 7.223 7.682 1.00 97.88 216 GLN A O 1
ATOM 1638 N N . LYS A 1 217 ? -21.605 7.657 5.493 1.00 97.69 217 LYS A N 1
ATOM 1639 C CA . LYS A 1 217 ? -23.009 7.244 5.476 1.00 97.69 217 LYS A CA 1
ATOM 1640 C C . LYS A 1 217 ? -23.191 5.802 5.957 1.00 97.69 217 LYS A C 1
ATOM 1642 O O . LYS A 1 217 ? -24.078 5.547 6.760 1.00 97.69 217 LYS A O 1
ATOM 1647 N N . ILE A 1 218 ? -22.325 4.879 5.537 1.00 97.00 218 ILE A N 1
ATOM 1648 C CA . ILE A 1 218 ? -22.352 3.487 6.020 1.00 97.00 218 ILE A CA 1
ATOM 1649 C C . ILE A 1 218 ? -22.114 3.420 7.538 1.00 97.00 218 ILE A C 1
ATOM 1651 O O . ILE A 1 218 ? -22.795 2.673 8.237 1.00 97.00 218 ILE A O 1
ATOM 1655 N N . LEU A 1 219 ? -21.155 4.193 8.058 1.00 96.38 219 LEU A N 1
ATOM 1656 C CA . LEU A 1 219 ? -20.861 4.255 9.494 1.00 96.38 219 LEU A CA 1
ATOM 1657 C C . LEU A 1 219 ? -22.015 4.866 10.302 1.00 96.38 219 LEU A C 1
ATOM 1659 O O . LEU A 1 219 ? -22.307 4.386 11.396 1.00 96.38 219 LEU A O 1
ATOM 1663 N N . ASP A 1 220 ? -22.661 5.905 9.769 1.00 96.44 220 ASP A N 1
ATOM 1664 C CA . ASP A 1 220 ? -23.824 6.565 10.367 1.00 96.44 220 ASP A CA 1
ATOM 1665 C C . ASP A 1 220 ? -25.034 5.622 10.394 1.00 96.44 220 ASP A C 1
ATOM 1667 O O . ASP A 1 220 ? -25.615 5.413 11.458 1.00 96.44 220 ASP A O 1
ATOM 1671 N N . ASP A 1 221 ? -25.358 4.987 9.261 1.00 95.44 221 ASP A N 1
ATOM 1672 C CA . ASP A 1 221 ? -26.493 4.063 9.126 1.00 95.44 221 ASP A CA 1
ATOM 1673 C C . ASP A 1 221 ? -26.345 2.830 10.047 1.00 95.44 221 ASP A C 1
ATOM 1675 O O . ASP A 1 221 ? -27.342 2.255 10.481 1.00 95.44 221 ASP A O 1
ATOM 1679 N N . ARG A 1 222 ? -25.108 2.439 10.392 1.00 93.56 222 ARG A N 1
ATOM 1680 C CA . ARG A 1 222 ? -24.811 1.365 11.361 1.00 93.56 222 ARG A CA 1
ATOM 1681 C C . ARG A 1 222 ? -24.659 1.837 12.811 1.00 93.56 222 ARG A C 1
ATOM 1683 O O . ARG A 1 222 ? -24.468 1.012 13.698 1.00 93.56 222 ARG A O 1
ATOM 1690 N N . GLY A 1 223 ? -24.709 3.142 13.076 1.00 93.38 223 GLY A N 1
ATOM 1691 C CA . GLY A 1 223 ? -24.534 3.690 14.425 1.00 93.38 223 GLY A CA 1
ATOM 1692 C C . GLY A 1 223 ? -23.113 3.549 14.990 1.00 93.38 223 GLY A C 1
ATOM 1693 O O . GLY A 1 223 ? -22.922 3.598 16.207 1.00 93.38 223 GLY A O 1
ATOM 1694 N N . VAL A 1 224 ? -22.097 3.394 14.135 1.00 94.38 224 VAL A N 1
ATOM 1695 C CA . VAL A 1 224 ? -20.696 3.252 14.555 1.00 94.38 224 VAL A CA 1
ATOM 1696 C C . VAL A 1 224 ? -20.180 4.596 15.060 1.00 94.38 224 VAL A C 1
ATOM 1698 O O . VAL A 1 224 ? -19.971 5.528 14.278 1.00 94.38 224 VAL A O 1
ATOM 1701 N N . ARG A 1 225 ? -19.968 4.719 16.374 1.00 90.31 225 ARG A N 1
ATOM 1702 C CA . ARG A 1 225 ? -19.542 5.981 17.011 1.00 90.31 225 ARG A CA 1
ATOM 1703 C C . ARG A 1 225 ? -18.027 6.153 17.051 1.00 90.31 225 ARG A C 1
ATOM 1705 O O . ARG A 1 225 ? -17.539 7.262 16.851 1.00 90.31 225 ARG A O 1
ATOM 1712 N N . ARG A 1 226 ? -17.271 5.073 17.262 1.00 92.50 226 ARG A N 1
ATOM 1713 C CA . ARG A 1 226 ? -15.804 5.122 17.268 1.00 92.50 226 ARG A CA 1
ATOM 1714 C C . ARG A 1 226 ? -15.267 4.938 15.862 1.00 92.50 226 ARG A C 1
ATOM 1716 O O . ARG A 1 226 ? -15.483 3.909 15.229 1.00 92.50 226 ARG A O 1
ATOM 1723 N N . ARG A 1 227 ? -14.586 5.969 15.369 1.00 93.56 227 ARG A N 1
ATOM 1724 C CA . ARG A 1 227 ? -14.114 6.056 13.988 1.00 93.56 227 ARG A CA 1
ATOM 1725 C C . ARG A 1 227 ? -12.657 6.480 13.978 1.00 93.56 227 ARG A C 1
ATOM 1727 O O . ARG A 1 227 ? -12.294 7.442 14.648 1.00 93.56 227 ARG A O 1
ATOM 1734 N N . ALA A 1 228 ? -11.853 5.811 13.171 1.00 93.38 228 ALA A N 1
ATOM 1735 C CA . ALA A 1 228 ? -10.520 6.247 12.799 1.00 93.38 228 ALA A CA 1
ATOM 1736 C C . ALA A 1 228 ? -10.461 6.394 11.281 1.00 93.38 228 ALA A C 1
ATOM 1738 O O . ALA A 1 228 ? -11.008 5.568 10.553 1.00 93.38 228 ALA A O 1
ATOM 1739 N N . ALA A 1 229 ? -9.805 7.441 10.793 1.00 95.38 229 ALA A N 1
ATOM 1740 C CA . ALA A 1 229 ? -9.621 7.646 9.366 1.00 95.38 229 ALA A CA 1
ATOM 1741 C C . ALA A 1 229 ? -8.193 8.117 9.089 1.00 95.38 229 ALA A C 1
ATOM 1743 O O . ALA A 1 229 ? -7.725 9.086 9.689 1.00 95.38 229 ALA A O 1
ATOM 1744 N N . VAL A 1 230 ? -7.504 7.452 8.166 1.00 96.19 230 VAL A N 1
ATOM 1745 C CA . VAL A 1 230 ? -6.135 7.793 7.770 1.00 96.19 230 VAL A CA 1
ATOM 1746 C C . VAL A 1 230 ? -6.031 8.011 6.267 1.00 96.19 230 VAL A C 1
ATOM 1748 O O . VAL A 1 230 ? -6.762 7.408 5.489 1.00 96.19 230 VAL A O 1
ATOM 1751 N N . ALA A 1 231 ? -5.122 8.888 5.853 1.00 94.19 231 ALA A N 1
ATOM 1752 C CA . ALA A 1 231 ? -4.722 9.074 4.465 1.00 94.19 231 ALA A CA 1
ATOM 1753 C C . ALA A 1 231 ? -3.207 8.904 4.332 1.00 94.19 231 ALA A C 1
ATOM 1755 O O . ALA A 1 231 ? -2.442 9.440 5.142 1.00 94.19 231 ALA A O 1
ATOM 1756 N N . THR A 1 232 ? -2.770 8.189 3.295 1.00 89.38 232 THR A N 1
ATOM 1757 C CA . THR A 1 232 ? -1.361 7.800 3.128 1.00 89.38 232 THR A CA 1
ATOM 1758 C C . THR A 1 232 ? -0.721 8.384 1.867 1.00 89.38 232 THR A C 1
ATOM 1760 O O . THR A 1 232 ? -1.349 9.136 1.113 1.00 89.38 232 THR A O 1
ATOM 1763 N N . GLY A 1 233 ? 0.565 8.069 1.659 1.00 83.75 233 GLY A N 1
ATOM 1764 C CA . GLY A 1 233 ? 1.347 8.254 0.427 1.00 83.75 233 GLY A CA 1
ATOM 1765 C C . GLY A 1 233 ? 1.018 9.493 -0.411 1.00 83.75 233 GLY A C 1
ATOM 1766 O O . GLY A 1 233 ? 1.582 10.566 -0.204 1.00 83.75 233 GLY A O 1
ATOM 1767 N N . VAL A 1 234 ? 0.109 9.330 -1.374 1.00 85.50 234 VAL A N 1
ATOM 1768 C CA . VAL A 1 234 ? -0.291 10.375 -2.329 1.00 85.50 234 VAL A CA 1
ATOM 1769 C C . VAL A 1 234 ? -0.846 11.626 -1.647 1.00 85.50 234 VAL A C 1
ATOM 1771 O O . VAL A 1 234 ? -0.448 12.732 -2.002 1.00 85.50 234 VAL A O 1
ATOM 1774 N N . VAL A 1 235 ? -1.718 11.491 -0.644 1.00 92.00 235 VAL A N 1
ATOM 1775 C CA . VAL A 1 235 ? -2.263 12.664 0.068 1.00 92.00 235 VAL A CA 1
ATOM 1776 C C . VAL A 1 235 ? -1.170 13.343 0.895 1.00 92.00 235 VAL A C 1
ATOM 1778 O O . VAL A 1 235 ? -1.116 14.569 0.963 1.00 92.00 235 VAL A O 1
ATOM 1781 N N . ARG A 1 236 ? -0.255 12.560 1.482 1.00 91.56 236 ARG A N 1
ATOM 1782 C CA . ARG A 1 236 ? 0.899 13.068 2.244 1.00 91.56 236 ARG A CA 1
ATOM 1783 C C . ARG A 1 236 ? 1.832 13.926 1.385 1.00 91.56 236 ARG A C 1
ATOM 1785 O O . ARG A 1 236 ? 2.316 14.956 1.867 1.00 91.56 236 ARG A O 1
ATOM 1792 N N . GLN A 1 237 ? 2.052 13.504 0.141 1.00 88.69 237 GLN A N 1
ATOM 1793 C CA . GLN A 1 237 ? 2.960 14.130 -0.825 1.00 88.69 237 GLN A CA 1
ATOM 1794 C C . GLN A 1 237 ? 2.319 15.274 -1.625 1.00 88.69 237 GLN A C 1
ATOM 1796 O O . GLN A 1 237 ? 3.041 16.108 -2.162 1.00 88.69 237 GLN A O 1
ATOM 1801 N N . ALA A 1 238 ? 0.987 15.345 -1.698 1.00 92.75 238 ALA A N 1
ATOM 1802 C CA . ALA A 1 238 ? 0.299 16.344 -2.507 1.00 92.75 238 ALA A CA 1
ATOM 1803 C C . ALA A 1 238 ? 0.562 17.784 -2.034 1.00 92.75 238 ALA A C 1
ATOM 1805 O O . ALA A 1 238 ? 0.332 18.130 -0.870 1.00 92.75 238 ALA A O 1
ATOM 1806 N N . VAL A 1 239 ? 0.937 18.664 -2.968 1.00 96.25 239 VAL A N 1
ATOM 1807 C CA . VAL A 1 239 ? 1.206 20.090 -2.692 1.00 96.25 239 VAL A CA 1
ATOM 1808 C C . VAL A 1 239 ? -0.030 20.800 -2.129 1.00 96.25 239 VAL A C 1
ATOM 1810 O O . VAL A 1 239 ? 0.066 21.643 -1.243 1.00 96.25 239 VAL A O 1
ATOM 1813 N N . ASN A 1 240 ? -1.223 20.439 -2.606 1.00 96.75 240 ASN A N 1
ATOM 1814 C CA . ASN A 1 240 ? -2.498 21.012 -2.170 1.00 96.75 240 ASN A CA 1
ATOM 1815 C C . ASN A 1 240 ? -3.213 20.197 -1.074 1.00 96.75 240 ASN A C 1
ATOM 1817 O O . ASN A 1 240 ? -4.423 20.368 -0.898 1.00 96.75 240 ASN A O 1
ATOM 1821 N N . LYS A 1 241 ? -2.500 19.349 -0.314 1.00 96.19 241 LYS A N 1
ATOM 1822 C CA . LYS A 1 241 ? -3.098 18.503 0.738 1.00 96.19 241 LYS A CA 1
ATOM 1823 C C . LYS A 1 241 ? -3.939 19.282 1.748 1.00 96.19 241 LYS A C 1
ATOM 1825 O O . LYS A 1 241 ? -5.029 18.841 2.083 1.00 96.19 241 LYS A O 1
ATOM 1830 N N . SER A 1 242 ? -3.498 20.466 2.177 1.00 97.00 242 SER A N 1
ATOM 1831 C CA . SER A 1 242 ? -4.234 21.280 3.156 1.00 97.00 242 SER A CA 1
ATOM 1832 C C . SER A 1 242 ? -5.613 21.695 2.634 1.00 97.00 242 SER A C 1
ATOM 1834 O O . SER A 1 242 ? -6.596 21.616 3.360 1.00 97.00 242 SER A O 1
ATOM 1836 N N . SER A 1 243 ? -5.705 22.064 1.352 1.00 97.12 243 SER A N 1
ATOM 1837 C CA . SER A 1 243 ? -6.977 22.410 0.704 1.00 97.12 243 SER A CA 1
ATOM 1838 C C . SER A 1 243 ? -7.898 21.197 0.563 1.00 97.12 243 SER A C 1
ATOM 1840 O O . SER A 1 243 ? -9.107 21.315 0.768 1.00 97.12 243 SER A O 1
ATOM 1842 N N . PHE A 1 244 ? -7.343 20.025 0.247 1.00 97.38 244 PHE A N 1
ATOM 1843 C CA . PHE A 1 244 ? -8.106 18.779 0.205 1.00 97.38 244 PHE A CA 1
ATOM 1844 C C . PHE A 1 244 ? -8.639 18.395 1.596 1.00 97.38 244 PHE A C 1
ATOM 1846 O O . PHE A 1 244 ? -9.833 18.150 1.742 1.00 97.38 244 PHE A O 1
ATOM 1853 N N . LEU A 1 245 ? -7.801 18.437 2.638 1.00 97.44 245 LEU A N 1
ATOM 1854 C CA . LEU A 1 245 ? -8.211 18.132 4.015 1.00 97.44 245 LEU A CA 1
ATOM 1855 C C . LEU A 1 245 ? -9.276 19.103 4.542 1.00 97.44 245 LEU A C 1
ATOM 1857 O O . LEU A 1 245 ? -10.181 18.681 5.257 1.00 97.44 245 LEU A O 1
ATOM 1861 N N . SER A 1 246 ? -9.216 20.385 4.171 1.00 97.56 246 SER A N 1
ATOM 1862 C CA . SER A 1 246 ? -10.281 21.338 4.502 1.00 97.56 246 SER A CA 1
ATOM 1863 C C . SER A 1 246 ? -11.615 20.969 3.848 1.00 97.56 246 SER A C 1
ATOM 1865 O O . SER A 1 246 ? -12.643 21.030 4.514 1.00 97.56 246 SER A O 1
ATOM 1867 N N . GLN A 1 247 ? -11.613 20.526 2.586 1.00 97.69 247 GLN A N 1
ATOM 1868 C CA . GLN A 1 247 ? -12.835 20.049 1.922 1.00 97.69 247 GLN A CA 1
ATOM 1869 C C . GLN A 1 247 ? -13.394 18.788 2.594 1.00 97.69 247 GLN A C 1
ATOM 1871 O O . GLN A 1 247 ? -14.604 18.688 2.772 1.00 97.69 247 GLN A O 1
ATOM 1876 N N . VAL A 1 248 ? -12.527 17.859 3.020 1.00 97.75 248 VAL A N 1
ATOM 1877 C CA . VAL A 1 248 ? -12.945 16.666 3.778 1.00 97.75 248 VAL A CA 1
ATOM 1878 C C . VAL A 1 248 ? -13.651 17.072 5.073 1.00 97.75 248 VAL A C 1
ATOM 1880 O O . VAL A 1 248 ? -14.738 16.574 5.344 1.00 97.75 248 VAL A O 1
ATOM 1883 N N . ARG A 1 249 ? -13.090 18.019 5.836 1.00 97.12 249 ARG A N 1
ATOM 1884 C CA . ARG A 1 249 ? -13.686 18.514 7.095 1.00 97.12 249 ARG A CA 1
ATOM 1885 C C . ARG A 1 249 ? -15.009 19.257 6.903 1.00 97.12 249 ARG A C 1
ATOM 1887 O O . ARG A 1 249 ? -15.823 19.282 7.813 1.00 97.12 249 ARG A O 1
ATOM 1894 N N . GLN A 1 250 ? -15.213 19.890 5.748 1.00 97.31 250 GLN A N 1
ATOM 1895 C CA . GLN A 1 250 ? -16.465 20.587 5.429 1.00 97.31 250 GLN A CA 1
ATOM 1896 C C . GLN A 1 250 ? -17.591 19.627 5.031 1.00 97.31 250 GLN A C 1
ATOM 1898 O O . GLN A 1 250 ? -18.760 19.959 5.192 1.00 97.31 250 GLN A O 1
ATOM 1903 N N . ARG A 1 251 ? -17.244 18.461 4.477 1.00 97.12 251 ARG A N 1
ATOM 1904 C CA . ARG A 1 251 ? -18.199 17.495 3.913 1.00 97.12 251 ARG A CA 1
ATOM 1905 C C . ARG A 1 251 ? -18.433 16.276 4.794 1.00 97.12 251 ARG A C 1
ATOM 1907 O O . ARG A 1 251 ? -19.451 15.609 4.650 1.00 97.12 251 ARG A O 1
ATOM 1914 N N . THR A 1 252 ? -17.491 15.974 5.682 1.00 97.06 252 THR A N 1
ATOM 1915 C CA . THR A 1 252 ? -17.499 14.761 6.498 1.00 97.06 252 THR A CA 1
ATOM 1916 C C . THR A 1 252 ? -17.108 15.058 7.946 1.00 97.06 252 THR A C 1
ATOM 1918 O O . THR A 1 252 ? -16.329 15.968 8.223 1.00 97.06 252 THR A O 1
ATOM 1921 N N . THR A 1 253 ? -17.618 14.249 8.868 1.00 95.56 253 THR A N 1
ATOM 1922 C CA . THR A 1 253 ? -17.250 14.190 10.288 1.00 95.56 253 THR A CA 1
ATOM 1923 C C . THR A 1 253 ? -16.143 13.167 10.560 1.00 95.56 253 THR A C 1
ATOM 1925 O O . THR A 1 253 ? -15.764 12.950 11.710 1.00 95.56 253 THR A O 1
ATOM 1928 N N . LEU A 1 254 ? -15.610 12.521 9.515 1.00 96.06 254 LEU A N 1
ATOM 1929 C CA . LEU A 1 254 ? -14.516 11.564 9.646 1.00 96.06 254 LEU A CA 1
ATOM 1930 C C . LEU A 1 254 ? -13.253 12.265 10.179 1.00 96.06 254 LEU A C 1
ATOM 1932 O O . LEU A 1 254 ? -12.825 13.271 9.604 1.00 96.06 254 LEU A O 1
ATOM 1936 N N . PRO A 1 255 ? -12.594 11.722 11.220 1.00 93.62 255 PRO A N 1
ATOM 1937 C CA . PRO A 1 255 ? -11.380 12.306 11.786 1.00 93.62 255 PRO A CA 1
ATOM 1938 C C . PRO A 1 255 ? -10.147 11.977 10.923 1.00 93.62 255 PRO A C 1
ATOM 1940 O O . PRO A 1 255 ? -9.200 11.346 11.387 1.00 93.62 255 PRO A O 1
ATOM 1943 N N . LEU A 1 256 ? -10.167 12.369 9.642 1.00 96.12 256 LEU A N 1
ATOM 1944 C CA . LEU A 1 256 ? -9.128 12.020 8.672 1.00 96.12 256 LEU A CA 1
ATOM 1945 C C . LEU A 1 256 ? -7.785 12.671 9.035 1.00 96.12 256 LEU A C 1
ATOM 1947 O O . LEU A 1 256 ? -7.623 13.893 8.961 1.00 96.12 256 LEU A O 1
ATOM 1951 N N . ARG A 1 257 ? -6.796 11.837 9.364 1.00 95.44 257 ARG A N 1
ATOM 1952 C CA . ARG A 1 257 ? -5.399 12.229 9.590 1.00 95.44 257 ARG A CA 1
ATOM 1953 C C . ARG A 1 257 ? -4.508 11.775 8.444 1.00 95.44 257 ARG A C 1
A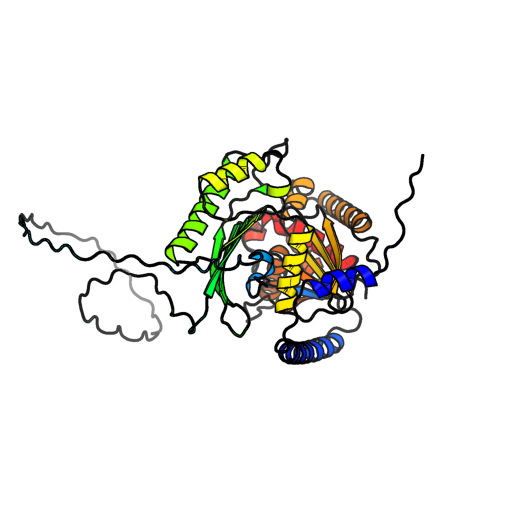TOM 1955 O O . ARG A 1 257 ? -4.610 10.654 7.966 1.00 95.44 257 ARG A O 1
ATOM 1962 N N . VAL A 1 258 ? -3.574 12.629 8.044 1.00 96.06 258 VAL A N 1
ATOM 1963 C CA . VAL A 1 258 ? -2.470 12.208 7.176 1.00 96.06 258 VAL A CA 1
ATOM 1964 C C . VAL A 1 258 ? -1.382 11.622 8.061 1.00 96.06 258 VAL A C 1
ATOM 1966 O O . VAL A 1 258 ? -0.897 12.322 8.947 1.00 96.06 258 VAL A O 1
ATOM 1969 N N . ILE A 1 259 ? -1.012 10.367 7.820 1.00 93.62 259 ILE A N 1
ATOM 1970 C CA . ILE A 1 259 ? -0.012 9.658 8.630 1.00 93.62 259 ILE A CA 1
ATOM 1971 C C . ILE A 1 259 ? 1.348 9.632 7.935 1.00 93.62 259 ILE A C 1
ATOM 1973 O O . ILE A 1 259 ? 1.418 9.638 6.700 1.00 93.62 259 ILE A O 1
ATOM 1977 N N . SER A 1 260 ? 2.431 9.614 8.710 1.00 91.44 260 SER A N 1
ATOM 1978 C CA . SER A 1 260 ? 3.795 9.465 8.196 1.00 91.44 260 SER A CA 1
ATOM 1979 C C . SER A 1 260 ? 4.035 8.063 7.614 1.00 91.44 260 SER A C 1
ATOM 1981 O O . SER A 1 260 ? 3.227 7.150 7.793 1.00 91.44 260 SER A O 1
ATOM 1983 N N . GLY A 1 261 ? 5.137 7.879 6.878 1.00 87.19 261 GLY A N 1
ATOM 1984 C CA . GLY A 1 261 ? 5.506 6.546 6.382 1.00 87.19 261 GLY A CA 1
ATOM 1985 C C . GLY A 1 261 ? 5.874 5.587 7.521 1.00 87.19 261 GLY A C 1
ATOM 1986 O O . GLY A 1 261 ? 5.617 4.391 7.437 1.00 87.19 261 GLY A O 1
ATOM 1987 N N . GLU A 1 262 ? 6.426 6.120 8.608 1.00 87.94 262 GLU A N 1
ATOM 1988 C CA . GLU A 1 262 ? 6.750 5.383 9.826 1.00 87.94 262 GLU A CA 1
ATOM 1989 C C . GLU A 1 262 ? 5.489 4.961 10.586 1.00 87.94 262 GLU A C 1
ATOM 1991 O O . GLU A 1 262 ? 5.415 3.824 11.045 1.00 87.94 262 GLU A O 1
ATOM 1996 N N . GLU A 1 263 ? 4.486 5.838 10.710 1.00 90.19 263 GLU A N 1
ATOM 1997 C CA . GLU A 1 263 ? 3.178 5.483 11.282 1.00 90.19 263 GLU A CA 1
ATOM 1998 C C . GLU A 1 263 ? 2.494 4.375 10.466 1.00 90.19 263 GLU A C 1
ATOM 2000 O O . GLU A 1 263 ? 2.015 3.399 11.038 1.00 90.19 263 GLU A O 1
ATOM 2005 N N . GLU A 1 264 ? 2.517 4.480 9.134 1.00 89.19 264 GLU A N 1
ATOM 2006 C CA . GLU A 1 264 ? 1.977 3.474 8.207 1.00 89.19 264 GLU A CA 1
ATOM 2007 C C . GLU A 1 264 ? 2.653 2.104 8.408 1.00 89.19 264 GLU A C 1
ATOM 2009 O O . GLU A 1 264 ? 1.980 1.099 8.646 1.00 89.19 264 GLU A O 1
ATOM 2014 N N . ALA A 1 265 ? 3.989 2.074 8.449 1.00 88.62 265 ALA A N 1
ATOM 2015 C CA . ALA A 1 265 ? 4.754 0.858 8.723 1.00 88.62 265 ALA A CA 1
ATOM 2016 C C . ALA A 1 265 ? 4.460 0.267 10.115 1.00 88.62 265 ALA A C 1
ATOM 2018 O O . ALA A 1 265 ? 4.377 -0.954 10.273 1.00 88.62 265 ALA A O 1
ATOM 2019 N N . ARG A 1 266 ? 4.280 1.120 11.133 1.00 87.75 266 ARG A N 1
ATOM 2020 C CA . ARG A 1 266 ? 3.928 0.692 12.496 1.00 87.75 266 ARG A CA 1
ATOM 2021 C C . ARG A 1 266 ? 2.543 0.058 12.542 1.00 87.75 266 ARG A C 1
ATOM 2023 O O . ARG A 1 266 ? 2.394 -0.987 13.169 1.00 87.75 266 ARG A O 1
ATOM 2030 N N . TYR A 1 267 ? 1.545 0.639 11.878 1.00 88.62 267 TYR A N 1
ATOM 2031 C CA . TYR A 1 267 ? 0.206 0.048 11.812 1.00 88.62 267 TYR A CA 1
ATOM 2032 C C . TYR A 1 267 ? 0.209 -1.291 11.068 1.00 88.62 267 TYR A C 1
ATOM 2034 O O . TYR A 1 267 ? -0.410 -2.244 11.547 1.00 88.62 267 TYR A O 1
ATOM 2042 N N . ALA A 1 268 ? 0.971 -1.408 9.976 1.00 88.31 268 ALA A N 1
ATOM 2043 C CA . ALA A 1 268 ? 1.176 -2.687 9.300 1.00 88.31 268 ALA A CA 1
ATOM 2044 C C . ALA A 1 268 ? 1.806 -3.726 10.246 1.00 88.31 268 ALA A C 1
ATOM 2046 O O . ALA A 1 268 ? 1.272 -4.823 10.394 1.00 88.31 268 ALA A O 1
ATOM 2047 N N . TYR A 1 269 ? 2.879 -3.368 10.961 1.00 88.50 269 TYR A N 1
ATOM 2048 C CA . TYR A 1 269 ? 3.502 -4.234 11.971 1.00 88.50 269 TYR A CA 1
ATOM 2049 C C . TYR A 1 269 ? 2.517 -4.680 13.056 1.00 88.50 269 TYR A C 1
ATOM 2051 O O . TYR A 1 269 ? 2.464 -5.862 13.384 1.00 88.50 269 TYR A O 1
ATOM 2059 N N . LEU A 1 270 ? 1.709 -3.767 13.592 1.00 87.25 270 LEU A N 1
ATOM 2060 C CA . LEU A 1 270 ? 0.720 -4.084 14.621 1.00 87.25 270 LEU A CA 1
ATOM 2061 C C . LEU A 1 270 ? -0.353 -5.057 14.115 1.00 87.25 270 LEU A C 1
ATOM 2063 O O . LEU A 1 270 ? -0.728 -5.976 14.845 1.00 87.25 270 LEU A O 1
ATOM 2067 N N . GLY A 1 271 ? -0.812 -4.887 12.871 1.00 84.62 271 GLY A N 1
ATOM 2068 C CA . GLY A 1 271 ? -1.732 -5.820 12.213 1.00 84.62 271 GLY A CA 1
ATOM 2069 C C . GLY A 1 271 ? -1.101 -7.182 11.902 1.00 84.62 271 GLY A C 1
ATOM 2070 O O . GLY A 1 271 ? -1.776 -8.208 11.940 1.00 84.62 271 GLY A O 1
ATOM 2071 N N . VAL A 1 272 ? 0.206 -7.231 11.640 1.00 86.31 272 VAL A N 1
ATOM 2072 C CA . VAL A 1 272 ? 0.935 -8.497 11.487 1.00 86.31 272 VAL A CA 1
ATOM 2073 C C . VAL A 1 272 ? 1.106 -9.189 12.840 1.00 86.31 272 VAL A C 1
ATOM 2075 O O . VAL A 1 272 ? 0.785 -10.367 12.975 1.00 86.31 272 VAL A O 1
ATOM 2078 N N . ARG A 1 273 ? 1.568 -8.468 13.866 1.00 85.69 273 ARG A N 1
ATOM 2079 C CA . ARG A 1 273 ? 1.846 -9.010 15.206 1.00 85.69 273 ARG A CA 1
ATOM 2080 C C . ARG A 1 273 ? 0.602 -9.577 15.888 1.00 85.69 273 ARG A C 1
ATOM 2082 O O . ARG A 1 273 ? 0.6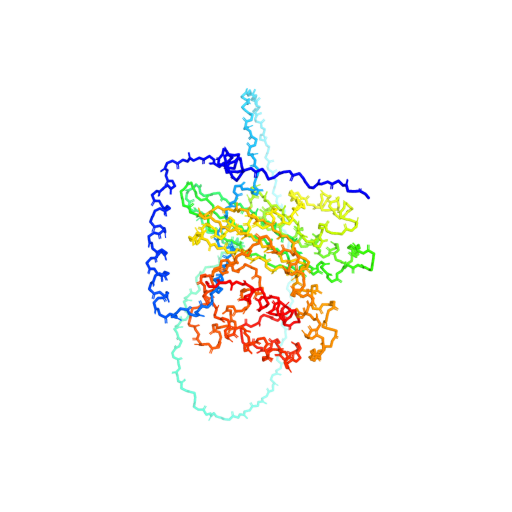93 -10.512 16.677 1.00 85.69 273 ARG A O 1
ATOM 2089 N N . SER A 1 274 ? -0.573 -9.027 15.596 1.00 80.75 274 SER A N 1
ATOM 2090 C CA . SER A 1 274 ? -1.842 -9.513 16.149 1.00 80.75 274 SER A CA 1
ATOM 2091 C C . SER A 1 274 ? -2.223 -10.922 15.672 1.00 80.75 274 SER A C 1
ATOM 2093 O O . SER A 1 274 ? -3.105 -11.546 16.269 1.00 80.75 274 SER A O 1
ATOM 2095 N N . SER A 1 275 ? -1.591 -11.424 14.608 1.00 76.75 275 SER A N 1
ATOM 2096 C CA . SER A 1 275 ? -1.986 -12.650 13.910 1.00 76.75 275 SER A CA 1
ATOM 2097 C C . SER A 1 275 ? -0.826 -13.613 13.643 1.00 76.75 275 SER A C 1
ATOM 2099 O O . SER A 1 275 ? -1.056 -14.820 13.565 1.00 76.75 275 SER A O 1
ATOM 2101 N N . LEU A 1 276 ? 0.413 -13.119 13.590 1.00 82.81 276 LEU A N 1
ATOM 2102 C CA . LEU A 1 276 ? 1.627 -13.915 13.441 1.00 82.81 276 LEU A CA 1
ATOM 2103 C C . LEU A 1 276 ? 2.614 -13.670 14.582 1.00 82.81 276 LEU A C 1
ATOM 2105 O O . LEU A 1 276 ? 2.799 -12.546 15.044 1.00 82.81 276 LEU A O 1
ATOM 2109 N N . THR A 1 277 ? 3.322 -14.728 14.973 1.00 85.25 277 THR A N 1
ATOM 2110 C CA . THR A 1 277 ? 4.484 -14.616 15.855 1.00 85.25 277 THR A CA 1
ATOM 2111 C C . THR A 1 277 ? 5.684 -14.114 15.061 1.00 85.25 277 THR A C 1
ATOM 2113 O O . THR A 1 277 ? 6.088 -14.717 14.058 1.00 85.25 277 THR A O 1
ATOM 2116 N N . LEU A 1 278 ? 6.242 -13.005 15.535 1.00 85.06 278 LEU A N 1
ATOM 2117 C CA . LEU A 1 278 ? 7.380 -12.316 14.943 1.00 85.06 278 LEU A CA 1
ATOM 2118 C C . LEU A 1 278 ? 8.599 -12.472 15.854 1.00 85.06 278 LEU A C 1
ATOM 2120 O O . LEU A 1 278 ? 8.477 -12.386 17.073 1.00 85.06 278 LEU A O 1
ATOM 2124 N N . GLY A 1 279 ? 9.756 -12.726 15.253 1.00 84.81 279 GLY A N 1
ATOM 2125 C CA . GLY A 1 279 ? 11.047 -12.844 15.926 1.00 84.81 279 GLY A CA 1
ATOM 2126 C C . GLY A 1 279 ? 12.040 -11.912 15.250 1.00 84.81 279 GLY A C 1
ATOM 2127 O O . GLY A 1 279 ? 11.980 -10.701 15.449 1.00 84.81 279 GLY A O 1
ATOM 2128 N N . ASP A 1 280 ? 12.899 -12.477 14.406 1.00 87.81 280 ASP A N 1
ATOM 2129 C CA . ASP A 1 280 ? 13.807 -11.723 13.544 1.00 87.81 280 ASP A CA 1
ATOM 2130 C C . ASP A 1 280 ? 13.276 -11.714 12.108 1.00 87.81 280 ASP A C 1
ATOM 2132 O O . ASP A 1 280 ? 13.613 -12.574 11.296 1.00 87.81 280 ASP A O 1
ATOM 2136 N N . ASP A 1 281 ? 12.455 -10.713 11.799 1.00 90.12 281 ASP A N 1
ATOM 2137 C CA . ASP A 1 281 ? 11.694 -10.622 10.550 1.00 90.12 281 ASP A CA 1
ATOM 2138 C C . ASP A 1 281 ? 11.831 -9.254 9.879 1.00 90.12 281 ASP A C 1
ATOM 2140 O O . ASP A 1 281 ? 12.182 -8.258 10.518 1.00 90.12 281 ASP A O 1
ATOM 2144 N N . LEU A 1 282 ? 11.527 -9.195 8.582 1.00 91.12 282 LEU A N 1
ATOM 2145 C CA . LEU A 1 282 ? 11.304 -7.943 7.862 1.00 91.12 282 LEU A CA 1
ATOM 2146 C C . LEU A 1 282 ? 9.834 -7.869 7.458 1.00 91.12 282 LEU A C 1
ATOM 2148 O O . LEU A 1 282 ? 9.371 -8.699 6.681 1.00 91.12 282 LEU A O 1
ATOM 2152 N N . VAL A 1 283 ? 9.104 -6.876 7.954 1.00 92.88 283 VAL A N 1
ATOM 2153 C CA . VAL A 1 283 ? 7.746 -6.576 7.487 1.00 92.88 283 VAL A CA 1
ATOM 2154 C C . VAL A 1 283 ? 7.844 -5.606 6.318 1.00 92.88 283 VAL A C 1
ATOM 2156 O O . VAL A 1 283 ? 8.525 -4.587 6.418 1.00 92.88 283 VAL A O 1
ATOM 2159 N N . ALA A 1 284 ? 7.170 -5.923 5.217 1.00 93.81 284 ALA A N 1
ATOM 2160 C CA . ALA A 1 284 ? 7.115 -5.093 4.025 1.00 93.81 284 ALA A CA 1
ATOM 2161 C C . ALA A 1 284 ? 5.667 -4.807 3.632 1.00 93.81 284 ALA A C 1
ATOM 2163 O O . ALA A 1 284 ? 4.927 -5.738 3.321 1.00 93.81 284 ALA A O 1
ATOM 2164 N N . ASP A 1 285 ? 5.281 -3.534 3.588 1.00 92.81 285 ASP A N 1
ATOM 2165 C CA . ASP A 1 285 ? 3.996 -3.097 3.038 1.00 92.81 285 ASP A CA 1
ATOM 2166 C C . ASP A 1 285 ? 4.220 -2.419 1.686 1.00 92.81 285 ASP A C 1
ATOM 2168 O O . ASP A 1 285 ? 4.870 -1.374 1.591 1.00 92.81 285 ASP A O 1
ATOM 2172 N N . LEU A 1 286 ? 3.722 -3.055 0.623 1.00 92.19 286 LEU A N 1
ATOM 2173 C CA . LEU A 1 286 ? 3.845 -2.545 -0.738 1.00 92.19 286 LEU A CA 1
ATOM 2174 C C . LEU A 1 286 ? 2.536 -1.897 -1.195 1.00 92.19 286 LEU A C 1
ATOM 2176 O O . LEU A 1 286 ? 1.606 -2.558 -1.684 1.00 92.19 286 LEU A O 1
ATOM 2180 N N . GLY A 1 287 ? 2.519 -0.570 -1.101 1.00 88.25 287 GLY A N 1
ATOM 2181 C CA . GLY A 1 287 ? 1.457 0.287 -1.599 1.00 88.25 287 GLY A CA 1
ATOM 2182 C C . GLY A 1 287 ? 1.611 0.672 -3.075 1.00 88.25 287 GLY A C 1
ATOM 2183 O O . GLY A 1 287 ? 2.449 0.170 -3.827 1.00 88.25 287 GLY A O 1
ATOM 2184 N N . GLY A 1 288 ? 0.761 1.606 -3.514 1.00 85.62 288 GLY A N 1
ATOM 2185 C CA . GLY A 1 288 ? 0.823 2.166 -4.868 1.00 85.62 288 GLY A CA 1
ATOM 2186 C C . GLY A 1 288 ? 1.951 3.186 -5.055 1.00 85.62 288 GLY A C 1
ATOM 2187 O O . GLY A 1 288 ? 2.577 3.201 -6.110 1.00 85.62 288 GLY A O 1
ATOM 2188 N N . GLY A 1 289 ? 2.217 4.020 -4.043 1.00 84.38 289 GLY A N 1
ATOM 2189 C CA . GLY A 1 289 ? 3.225 5.091 -4.108 1.00 84.38 289 GLY A CA 1
ATOM 2190 C C . GLY A 1 289 ? 4.539 4.795 -3.376 1.00 84.38 289 GLY A C 1
ATOM 2191 O O . GLY A 1 289 ? 5.581 5.329 -3.751 1.00 84.38 289 GLY A O 1
ATOM 2192 N N . THR A 1 290 ? 4.507 3.933 -2.360 1.00 89.62 290 THR A N 1
ATOM 2193 C CA . THR A 1 290 ? 5.650 3.650 -1.481 1.00 89.62 290 THR A CA 1
ATOM 2194 C C . THR A 1 290 ? 5.756 2.169 -1.129 1.00 89.62 290 THR A C 1
ATOM 2196 O O . THR A 1 290 ? 4.784 1.423 -1.259 1.00 89.62 290 THR A O 1
ATOM 2199 N N . LEU A 1 291 ? 6.943 1.785 -0.663 1.00 93.12 291 LEU A N 1
ATOM 2200 C CA . LEU A 1 291 ? 7.233 0.539 0.038 1.00 93.12 291 LEU A CA 1
ATOM 2201 C C . LEU A 1 291 ? 7.682 0.901 1.455 1.00 93.12 291 LEU A C 1
ATOM 2203 O O . LEU A 1 291 ? 8.693 1.584 1.622 1.00 93.12 291 LEU A O 1
ATOM 2207 N N . GLN A 1 292 ? 6.958 0.443 2.464 1.00 93.31 292 GLN A N 1
ATOM 2208 C CA . GLN A 1 292 ? 7.373 0.550 3.857 1.00 93.31 292 GLN A CA 1
ATOM 2209 C C . GLN A 1 292 ? 8.100 -0.731 4.258 1.00 93.31 292 GLN A C 1
ATOM 2211 O O . GLN A 1 292 ? 7.595 -1.824 4.011 1.00 93.31 292 GLN A O 1
ATOM 2216 N N . LEU A 1 293 ? 9.268 -0.600 4.885 1.00 93.31 293 LEU A N 1
ATOM 2217 C CA . LEU A 1 293 ? 10.038 -1.711 5.439 1.00 93.31 293 LEU A CA 1
ATOM 2218 C C . LEU A 1 293 ? 10.254 -1.482 6.932 1.00 93.31 293 LEU A C 1
ATOM 2220 O O . LEU A 1 293 ? 10.677 -0.402 7.343 1.00 93.31 293 LEU A O 1
ATOM 2224 N N . LEU A 1 294 ? 9.981 -2.505 7.736 1.00 92.56 294 LEU A N 1
ATOM 2225 C CA . LEU A 1 294 ? 10.161 -2.479 9.181 1.00 92.56 294 LEU A CA 1
ATOM 2226 C C . LEU A 1 294 ? 10.915 -3.731 9.626 1.00 92.56 294 LEU A C 1
ATOM 2228 O O . LEU A 1 294 ? 10.442 -4.856 9.449 1.00 92.56 294 LEU A O 1
ATOM 2232 N N . ARG A 1 295 ? 12.106 -3.533 10.195 1.00 91.25 295 ARG A N 1
ATOM 2233 C CA . ARG A 1 295 ? 12.933 -4.611 10.745 1.00 91.25 295 ARG A CA 1
ATOM 2234 C C . ARG A 1 295 ? 12.495 -4.903 12.165 1.00 91.25 295 ARG A C 1
ATOM 2236 O O . ARG A 1 295 ? 12.423 -3.998 12.993 1.00 91.25 295 ARG A O 1
ATOM 2243 N N . ILE A 1 296 ? 12.272 -6.178 12.434 1.00 89.56 296 ILE A N 1
ATOM 2244 C CA . ILE A 1 296 ? 11.967 -6.705 13.756 1.00 89.56 296 ILE A CA 1
ATOM 2245 C C . ILE A 1 296 ? 13.194 -7.457 14.258 1.00 89.56 296 ILE A C 1
ATOM 2247 O O . ILE A 1 296 ? 13.785 -8.224 13.493 1.00 89.56 296 ILE A O 1
ATOM 2251 N N . ARG A 1 297 ? 13.578 -7.223 15.513 1.00 87.81 297 ARG A N 1
ATOM 2252 C CA . ARG A 1 297 ? 14.577 -8.006 16.242 1.00 87.81 297 ARG A CA 1
ATOM 2253 C C . ARG A 1 297 ? 14.001 -8.417 17.589 1.00 87.81 297 ARG A C 1
ATOM 2255 O O . ARG A 1 297 ? 13.447 -7.570 18.290 1.00 87.81 297 ARG A O 1
ATOM 2262 N N . SER A 1 298 ? 14.102 -9.696 17.940 1.00 86.81 298 SER A N 1
ATOM 2263 C CA . SER A 1 298 ? 13.536 -10.227 19.194 1.00 86.81 298 SER A CA 1
ATOM 2264 C C . SER A 1 298 ? 12.057 -9.850 19.401 1.00 86.81 298 SER A C 1
ATOM 2266 O O . SER A 1 298 ? 11.633 -9.545 20.512 1.00 86.81 298 SER A O 1
ATOM 2268 N N . GLY A 1 299 ? 11.274 -9.810 18.317 1.00 84.06 299 GLY A N 1
ATOM 2269 C CA . GLY A 1 299 ? 9.852 -9.449 18.353 1.00 84.06 299 GLY A CA 1
ATOM 2270 C C . GLY A 1 299 ? 9.547 -7.947 18.416 1.00 84.06 299 GLY A C 1
ATOM 2271 O O . GLY A 1 299 ? 8.375 -7.584 18.361 1.00 84.06 299 GLY A O 1
ATOM 2272 N N . ASN A 1 300 ? 10.558 -7.071 18.464 1.00 86.31 300 ASN A N 1
ATOM 2273 C CA . ASN A 1 300 ? 10.387 -5.619 18.555 1.00 86.31 300 ASN A CA 1
ATOM 2274 C C . ASN A 1 300 ? 10.845 -4.884 17.284 1.00 86.31 300 ASN A C 1
ATOM 2276 O O . ASN A 1 300 ? 11.840 -5.281 16.672 1.00 86.31 300 ASN A O 1
ATOM 2280 N N . PRO A 1 301 ? 10.157 -3.801 16.871 1.00 89.50 301 PRO A N 1
ATOM 2281 C CA . PRO A 1 301 ? 10.583 -2.977 15.745 1.00 89.50 301 PRO A CA 1
ATOM 2282 C C . PRO A 1 301 ? 11.874 -2.229 16.103 1.00 89.50 301 PRO A C 1
ATOM 2284 O O . PRO A 1 301 ? 11.904 -1.497 17.085 1.00 89.50 301 PRO A O 1
ATOM 2287 N N . VAL A 1 302 ? 12.923 -2.381 15.296 1.00 90.00 302 VAL A N 1
ATOM 2288 C CA . VAL A 1 302 ? 14.225 -1.719 15.524 1.00 90.00 302 VAL A CA 1
ATOM 2289 C C . VAL A 1 302 ? 14.568 -0.677 14.465 1.00 90.00 302 VAL A C 1
ATOM 2291 O O . VAL A 1 302 ? 15.265 0.287 14.752 1.00 90.00 302 VAL A O 1
ATOM 2294 N N . HIS A 1 303 ? 14.048 -0.833 13.247 1.00 89.38 303 HIS A N 1
ATOM 2295 C CA . HIS A 1 303 ? 14.250 0.128 12.167 1.00 89.38 303 HIS A CA 1
ATOM 2296 C C . HIS A 1 303 ? 13.014 0.202 11.286 1.00 89.38 303 HIS A C 1
ATOM 2298 O O . HIS A 1 303 ? 12.319 -0.795 11.079 1.00 89.38 303 HIS A O 1
ATOM 2304 N N . VAL A 1 304 ? 12.772 1.387 10.739 1.00 90.75 304 VAL A N 1
ATOM 2305 C CA . VAL A 1 304 ? 11.678 1.657 9.816 1.00 90.75 304 VAL A CA 1
ATOM 2306 C C . VAL A 1 304 ? 12.171 2.572 8.706 1.00 90.75 304 VAL A C 1
ATOM 2308 O O . VAL A 1 304 ? 12.876 3.544 8.967 1.00 90.75 304 VAL A O 1
ATOM 2311 N N . VAL A 1 305 ? 11.800 2.262 7.468 1.00 90.69 305 VAL A N 1
ATOM 2312 C CA . VAL A 1 305 ? 12.076 3.113 6.312 1.00 90.69 305 VAL A CA 1
ATOM 2313 C C . VAL A 1 305 ? 10.892 3.097 5.352 1.00 90.69 305 VAL A C 1
ATOM 2315 O O . VAL A 1 305 ? 10.209 2.088 5.182 1.00 90.69 305 VAL A O 1
ATOM 2318 N N . SER A 1 306 ? 10.641 4.238 4.718 1.00 91.00 306 SER A N 1
ATOM 2319 C CA . SER A 1 306 ? 9.613 4.407 3.695 1.00 91.00 306 SER A CA 1
ATOM 2320 C C . SER A 1 306 ? 10.282 4.787 2.379 1.00 91.00 306 SER A C 1
ATOM 2322 O O . SER A 1 306 ? 10.727 5.920 2.214 1.00 91.00 306 SER A O 1
ATOM 2324 N N . LEU A 1 307 ? 10.312 3.859 1.428 1.00 92.56 307 LEU A N 1
ATOM 2325 C CA . LEU A 1 307 ? 10.990 4.012 0.144 1.00 92.56 307 LEU A CA 1
ATOM 2326 C C . LEU A 1 307 ? 10.006 4.381 -0.975 1.00 92.56 307 LEU A C 1
ATOM 2328 O O . LEU A 1 307 ? 8.853 3.934 -0.960 1.00 92.56 307 LEU A O 1
ATOM 2332 N N . PRO A 1 308 ? 10.438 5.142 -1.994 1.00 90.88 308 PRO A N 1
ATOM 2333 C CA . PRO A 1 308 ? 9.613 5.520 -3.140 1.00 90.88 308 PRO A CA 1
ATOM 2334 C C . PRO A 1 308 ? 9.393 4.363 -4.139 1.00 90.88 308 PRO A C 1
ATOM 2336 O O . PRO A 1 308 ? 9.376 4.588 -5.337 1.00 90.88 308 PRO A O 1
ATOM 2339 N N . LEU A 1 309 ? 9.192 3.126 -3.675 1.00 94.25 309 LEU A N 1
ATOM 2340 C CA . LEU A 1 309 ? 9.137 1.910 -4.506 1.00 94.25 309 LEU A CA 1
ATOM 2341 C C . LEU A 1 309 ? 7.717 1.335 -4.674 1.00 94.25 309 LEU A C 1
ATOM 2343 O O . LEU A 1 309 ? 7.534 0.125 -4.785 1.00 94.25 309 LEU A O 1
ATOM 2347 N N . GLY A 1 310 ? 6.684 2.182 -4.659 1.00 91.94 310 GLY A N 1
ATOM 2348 C CA . GLY A 1 310 ? 5.298 1.724 -4.810 1.00 91.94 310 GLY A CA 1
ATOM 2349 C C . GLY A 1 310 ? 4.986 1.173 -6.204 1.00 91.94 310 GLY A C 1
ATOM 2350 O O . GLY A 1 310 ? 5.465 1.696 -7.206 1.00 91.94 310 GLY A O 1
ATOM 2351 N N . ALA A 1 311 ? 4.127 0.154 -6.289 1.00 92.19 311 ALA A N 1
ATOM 2352 C CA . ALA A 1 311 ? 3.879 -0.576 -7.539 1.00 92.19 311 ALA A CA 1
ATOM 2353 C C . ALA A 1 311 ? 3.360 0.313 -8.687 1.00 92.19 311 ALA A C 1
ATOM 2355 O O . ALA A 1 311 ? 3.810 0.191 -9.822 1.00 92.19 311 ALA A O 1
ATOM 2356 N N . LEU A 1 312 ? 2.438 1.234 -8.396 1.00 88.31 312 LEU A N 1
ATOM 2357 C CA . LEU A 1 312 ? 1.878 2.141 -9.402 1.00 88.31 312 LEU A CA 1
ATOM 2358 C C . LEU A 1 312 ? 2.887 3.215 -9.821 1.00 88.31 312 LEU A C 1
ATOM 2360 O O . LEU A 1 312 ? 2.954 3.561 -10.997 1.00 88.31 312 LEU A O 1
ATOM 2364 N N . ARG A 1 313 ? 3.681 3.720 -8.872 1.00 88.94 313 ARG A N 1
ATOM 2365 C CA . ARG A 1 313 ? 4.767 4.659 -9.159 1.00 88.94 313 ARG A CA 1
ATOM 2366 C C . ARG A 1 313 ? 5.787 4.037 -10.109 1.00 88.94 313 ARG A C 1
ATOM 2368 O O . ARG A 1 313 ? 6.043 4.582 -11.174 1.00 88.94 313 ARG A O 1
ATOM 2375 N N . MET A 1 314 ? 6.282 2.855 -9.750 1.00 94.94 314 MET A N 1
ATOM 2376 C CA . MET A 1 314 ? 7.255 2.105 -10.541 1.00 94.94 314 MET A CA 1
ATOM 2377 C C . MET A 1 314 ? 6.721 1.741 -11.927 1.00 94.94 314 MET A C 1
ATOM 2379 O O . MET A 1 314 ? 7.453 1.823 -12.906 1.00 94.94 314 MET A O 1
ATOM 2383 N N . HIS A 1 315 ? 5.437 1.390 -12.033 1.00 93.62 315 HIS A N 1
ATOM 2384 C CA . HIS A 1 315 ? 4.807 1.146 -13.328 1.00 93.62 315 HIS A CA 1
ATOM 2385 C C . HIS A 1 315 ? 4.849 2.393 -14.226 1.00 93.62 315 HIS A C 1
ATOM 2387 O O . HIS A 1 315 ? 5.298 2.303 -15.362 1.00 93.62 315 HIS A O 1
ATOM 2393 N N . ARG A 1 316 ? 4.452 3.566 -13.718 1.00 90.62 316 ARG A N 1
ATOM 2394 C CA . ARG A 1 316 ? 4.427 4.797 -14.525 1.00 90.62 316 ARG A CA 1
ATOM 2395 C C . ARG A 1 316 ? 5.795 5.321 -14.911 1.00 90.62 316 ARG A C 1
ATOM 2397 O O . ARG A 1 316 ? 5.957 5.811 -16.020 1.00 90.62 316 ARG A O 1
ATOM 2404 N N . GLU A 1 317 ? 6.734 5.284 -13.976 1.00 93.06 317 GLU A N 1
ATOM 2405 C CA . GLU A 1 317 ? 8.059 5.863 -14.185 1.00 93.06 317 GLU A CA 1
ATOM 2406 C C . GLU A 1 317 ? 8.911 4.987 -15.119 1.00 93.06 317 GLU A C 1
ATOM 2408 O O . GLU A 1 317 ? 9.712 5.524 -15.880 1.00 93.06 317 GLU A O 1
ATOM 2413 N N . PHE A 1 318 ? 8.717 3.659 -15.113 1.00 96.69 318 PHE A N 1
ATOM 2414 C CA . PHE A 1 318 ? 9.622 2.735 -15.808 1.00 96.69 318 PHE A CA 1
ATOM 2415 C C . PHE A 1 318 ? 8.987 1.866 -16.894 1.00 96.69 318 PHE A C 1
ATOM 2417 O O . PHE A 1 318 ? 9.728 1.371 -17.740 1.00 96.69 318 PHE A O 1
ATOM 2424 N N . LEU A 1 319 ? 7.666 1.646 -16.903 1.00 95.62 319 LEU A N 1
ATOM 2425 C CA . LEU A 1 319 ? 7.003 0.697 -17.813 1.00 95.62 319 LEU A CA 1
ATOM 2426 C C . LEU A 1 319 ? 5.966 1.386 -18.729 1.00 95.62 319 LEU A C 1
ATOM 2428 O O . LEU A 1 319 ? 4.774 1.101 -18.619 1.00 95.62 319 LEU A O 1
ATOM 2432 N N . PRO A 1 320 ? 6.383 2.287 -19.641 1.00 94.25 320 PRO A N 1
ATOM 2433 C CA . PRO A 1 320 ? 5.459 3.008 -20.519 1.00 94.25 320 PRO A CA 1
ATOM 2434 C C . PRO A 1 320 ? 4.869 2.154 -21.656 1.00 94.25 320 PRO A C 1
ATOM 2436 O O . PRO A 1 320 ? 3.880 2.565 -22.258 1.00 94.25 320 PRO A O 1
ATOM 2439 N N . HIS A 1 321 ? 5.465 0.999 -21.980 1.00 95.88 321 HIS A N 1
ATOM 2440 C CA . HIS A 1 321 ? 4.962 0.084 -23.013 1.00 95.88 321 HIS A CA 1
ATOM 2441 C C . HIS A 1 321 ? 4.218 -1.108 -22.403 1.00 95.88 321 HIS A C 1
ATOM 2443 O O . HIS A 1 321 ? 4.533 -1.553 -21.297 1.00 95.88 321 HIS A O 1
ATOM 2449 N N . ASP A 1 322 ? 3.274 -1.660 -23.167 1.00 94.38 322 ASP A N 1
ATOM 2450 C CA . ASP A 1 322 ? 2.493 -2.834 -22.785 1.00 94.38 322 ASP A CA 1
ATOM 2451 C C . ASP A 1 322 ? 2.448 -3.864 -23.934 1.00 94.38 322 ASP A C 1
ATOM 2453 O O . ASP A 1 322 ? 1.849 -3.576 -24.971 1.00 94.38 322 ASP A O 1
ATOM 2457 N N . PRO A 1 323 ? 3.091 -5.040 -23.797 1.00 94.88 323 PRO A N 1
ATOM 2458 C CA . PRO A 1 323 ? 3.955 -5.445 -22.687 1.00 94.88 323 PRO A CA 1
ATOM 2459 C C . PRO A 1 323 ? 5.256 -4.613 -22.630 1.00 94.88 323 PRO A C 1
ATOM 2461 O O . PRO A 1 323 ? 5.688 -4.047 -23.640 1.00 94.88 323 PRO A O 1
ATOM 2464 N N . PRO A 1 324 ? 5.913 -4.523 -21.459 1.00 95.88 324 PRO A N 1
ATOM 2465 C CA . PRO A 1 324 ? 7.113 -3.708 -21.306 1.00 95.88 324 PRO A CA 1
ATOM 2466 C C . PRO A 1 324 ? 8.322 -4.292 -22.035 1.00 95.88 324 PRO A C 1
ATOM 2468 O O . PRO A 1 324 ? 8.516 -5.506 -22.133 1.00 95.88 324 PRO A O 1
ATOM 2471 N N . LYS A 1 325 ? 9.215 -3.411 -22.489 1.00 96.50 325 LYS A N 1
ATOM 2472 C CA . LYS A 1 325 ? 10.453 -3.807 -23.171 1.00 96.50 325 LYS A CA 1
ATOM 2473 C C . LYS A 1 325 ? 11.472 -4.362 -22.173 1.00 96.50 325 LYS A C 1
ATOM 2475 O O . LYS A 1 325 ? 11.555 -3.938 -21.022 1.00 96.50 325 LYS A O 1
ATOM 2480 N N . ARG A 1 326 ? 12.368 -5.242 -22.637 1.00 95.38 326 ARG A N 1
ATOM 2481 C CA . ARG A 1 326 ? 13.449 -5.803 -21.795 1.00 95.38 326 ARG A CA 1
ATOM 2482 C C . ARG A 1 326 ? 14.300 -4.726 -21.107 1.00 95.38 326 ARG A C 1
ATOM 2484 O O . ARG A 1 326 ? 14.620 -4.869 -19.931 1.00 95.38 326 ARG A O 1
ATOM 2491 N N . ARG A 1 327 ? 14.617 -3.640 -21.823 1.00 96.62 327 ARG A N 1
ATOM 2492 C CA . ARG A 1 327 ? 15.384 -2.493 -21.300 1.00 96.62 327 ARG A CA 1
ATOM 2493 C C . ARG A 1 327 ? 14.659 -1.729 -20.187 1.00 96.62 327 ARG A C 1
ATOM 2495 O O . ARG A 1 327 ? 15.305 -1.261 -19.264 1.00 96.62 327 ARG A O 1
ATOM 2502 N N . GLU A 1 328 ? 13.331 -1.651 -20.247 1.00 97.81 328 GLU A N 1
ATOM 2503 C CA . GLU A 1 328 ? 12.493 -0.985 -19.237 1.00 97.81 328 GLU A CA 1
ATOM 2504 C C . GLU A 1 328 ? 12.452 -1.794 -17.948 1.00 97.81 328 GLU A C 1
ATOM 2506 O O . GLU A 1 328 ? 12.671 -1.268 -16.861 1.00 97.81 328 GLU A O 1
ATOM 2511 N N . LEU A 1 329 ? 12.276 -3.111 -18.077 1.00 97.12 329 LEU A N 1
ATOM 2512 C CA . LEU A 1 329 ? 12.370 -4.021 -16.941 1.00 97.12 329 LEU A CA 1
ATOM 2513 C C . LEU A 1 329 ? 13.762 -4.001 -16.311 1.00 97.12 329 LEU A C 1
ATOM 2515 O O . LEU A 1 329 ? 13.870 -4.127 -15.095 1.00 97.12 329 LEU A O 1
ATOM 2519 N N . GLN A 1 330 ? 14.821 -3.875 -17.115 1.00 97.69 330 GLN A N 1
ATOM 2520 C CA . GLN A 1 330 ? 16.176 -3.760 -16.587 1.00 97.69 330 GLN A CA 1
ATOM 2521 C C . GLN A 1 330 ? 16.369 -2.440 -15.833 1.00 97.69 330 GLN A C 1
ATOM 2523 O O . GLN A 1 330 ? 16.755 -2.485 -14.671 1.00 97.69 330 GLN A O 1
ATOM 2528 N N . ALA A 1 331 ? 15.974 -1.308 -16.423 1.00 98.12 331 ALA A N 1
ATOM 2529 C CA . ALA A 1 331 ? 16.030 -0.003 -15.767 1.00 98.12 331 ALA A CA 1
ATOM 2530 C C . ALA A 1 331 ? 15.255 0.021 -14.438 1.00 98.12 331 ALA A C 1
ATOM 2532 O O . ALA A 1 331 ? 15.762 0.522 -13.437 1.00 98.12 331 ALA A O 1
ATOM 2533 N N . LEU A 1 332 ? 14.061 -0.587 -14.393 1.00 98.19 332 LEU A N 1
ATOM 2534 C CA . LEU A 1 332 ? 13.301 -0.731 -13.151 1.00 98.19 332 LEU A CA 1
ATOM 2535 C C . LEU A 1 332 ? 14.067 -1.554 -12.105 1.00 98.19 332 LEU A C 1
ATOM 2537 O O . LEU A 1 332 ? 14.091 -1.189 -10.933 1.00 98.19 332 LEU A O 1
ATOM 2541 N N . ARG A 1 333 ? 14.680 -2.678 -12.497 1.00 97.25 333 ARG A N 1
ATOM 2542 C CA . ARG A 1 333 ? 15.458 -3.513 -11.564 1.00 97.25 333 ARG A CA 1
ATOM 2543 C C . ARG A 1 333 ? 16.643 -2.745 -10.993 1.00 97.25 333 ARG A C 1
ATOM 2545 O O . ARG A 1 333 ? 16.820 -2.791 -9.781 1.00 97.25 333 ARG A O 1
ATOM 2552 N N . ASP A 1 334 ? 17.386 -2.045 -11.844 1.00 97.25 334 ASP A N 1
ATOM 2553 C CA . ASP A 1 334 ? 18.577 -1.288 -11.450 1.00 97.25 334 ASP A CA 1
ATOM 2554 C C . ASP A 1 334 ? 18.202 -0.150 -10.490 1.00 97.25 334 ASP A C 1
ATOM 2556 O O . ASP A 1 334 ? 18.818 0.006 -9.437 1.00 97.25 334 ASP A O 1
ATOM 2560 N N . TYR A 1 335 ? 17.118 0.576 -10.784 1.00 97.94 335 TYR A N 1
ATOM 2561 C CA . TYR A 1 335 ? 16.598 1.614 -9.893 1.00 97.94 335 TYR A CA 1
ATOM 2562 C C . TYR A 1 335 ? 16.152 1.059 -8.534 1.00 97.94 335 TYR A C 1
ATOM 2564 O O . TYR A 1 335 ? 16.478 1.622 -7.486 1.00 97.94 335 TYR A O 1
ATOM 2572 N N . VAL A 1 336 ? 15.414 -0.058 -8.533 1.00 96.75 336 VAL A N 1
ATOM 2573 C CA . VAL A 1 336 ? 14.980 -0.717 -7.294 1.00 96.75 336 VAL A CA 1
ATOM 2574 C C . VAL A 1 336 ? 16.188 -1.193 -6.488 1.00 96.75 336 VAL A C 1
ATOM 2576 O O . VAL A 1 336 ? 16.200 -1.029 -5.272 1.00 96.75 336 VAL A O 1
ATOM 2579 N N . ASP A 1 337 ? 17.201 -1.768 -7.138 1.00 94.00 337 ASP A N 1
ATOM 2580 C CA . ASP A 1 337 ? 18.410 -2.243 -6.466 1.00 94.00 337 ASP A CA 1
ATOM 2581 C C . ASP A 1 337 ? 19.189 -1.113 -5.802 1.00 94.00 337 ASP A C 1
ATOM 2583 O O . ASP A 1 337 ? 19.555 -1.278 -4.638 1.00 94.00 337 ASP A O 1
ATOM 2587 N N . ALA A 1 338 ? 19.394 0.002 -6.510 1.00 93.56 338 ALA A N 1
ATOM 2588 C CA . ALA A 1 338 ? 20.069 1.187 -5.985 1.00 93.56 338 ALA A CA 1
ATOM 2589 C C . ALA A 1 338 ? 19.284 1.804 -4.818 1.00 93.56 338 ALA A C 1
ATOM 2591 O O . ALA A 1 338 ? 19.826 2.026 -3.742 1.00 93.56 338 ALA A O 1
ATOM 2592 N N . THR A 1 339 ? 17.967 1.971 -4.979 1.00 94.75 339 THR A N 1
ATOM 2593 C CA . THR A 1 339 ? 17.106 2.528 -3.921 1.00 94.75 339 THR A CA 1
ATOM 2594 C C . THR A 1 339 ? 17.088 1.646 -2.669 1.00 94.75 339 THR A C 1
ATOM 2596 O O . THR A 1 339 ? 17.021 2.151 -1.548 1.00 94.75 339 THR A O 1
ATOM 2599 N N . LEU A 1 340 ? 17.111 0.319 -2.837 1.00 91.69 340 LEU A N 1
ATOM 2600 C CA . LEU A 1 340 ? 17.224 -0.608 -1.713 1.00 91.69 340 LEU A CA 1
ATOM 2601 C C . LEU A 1 340 ? 18.610 -0.523 -1.068 1.00 91.69 340 LEU A C 1
ATOM 2603 O O . LEU A 1 340 ? 18.691 -0.544 0.151 1.00 91.69 340 LEU A O 1
ATOM 2607 N N . GLU A 1 341 ? 19.685 -0.407 -1.842 1.00 88.94 341 GLU A N 1
ATOM 2608 C CA . GLU A 1 341 ? 21.041 -0.267 -1.299 1.00 88.94 341 GLU A CA 1
ATOM 2609 C C . GLU A 1 341 ? 21.166 0.942 -0.372 1.00 88.94 341 GLU A C 1
ATOM 2611 O O . GLU A 1 341 ? 21.542 0.795 0.791 1.00 88.94 341 GLU A O 1
ATOM 2616 N N . ASP A 1 342 ? 20.724 2.102 -0.851 1.00 87.75 342 ASP A N 1
ATOM 2617 C CA . ASP A 1 342 ? 20.739 3.347 -0.085 1.00 87.75 342 ASP A CA 1
ATOM 2618 C C . ASP A 1 342 ? 19.785 3.282 1.117 1.00 87.75 342 ASP A C 1
ATOM 2620 O O . ASP A 1 342 ? 20.082 3.753 2.216 1.00 87.75 342 ASP A O 1
ATOM 2624 N N . GLY A 1 343 ? 18.604 2.693 0.907 1.00 85.00 343 GLY A N 1
ATOM 2625 C CA . GLY A 1 343 ? 17.500 2.717 1.858 1.00 85.00 343 GLY A CA 1
ATOM 2626 C C . GLY A 1 343 ? 17.556 1.659 2.957 1.00 85.00 343 GLY A C 1
ATOM 2627 O O . GLY A 1 343 ? 16.944 1.857 4.008 1.00 85.00 343 GLY A O 1
ATOM 2628 N N . VAL A 1 344 ? 18.244 0.535 2.728 1.00 81.88 344 VAL A N 1
ATOM 2629 C CA . VAL A 1 344 ? 18.363 -0.584 3.681 1.00 81.88 344 VAL A CA 1
ATOM 2630 C C . VAL A 1 344 ? 19.802 -1.016 3.962 1.00 81.88 344 VAL A C 1
ATOM 2632 O O . VAL A 1 344 ? 20.003 -2.076 4.546 1.00 81.88 344 VAL A O 1
ATOM 2635 N N . GLY A 1 345 ? 20.807 -0.196 3.636 1.00 68.44 345 GLY A N 1
ATOM 2636 C CA . GLY A 1 345 ? 22.207 -0.470 3.996 1.00 68.44 345 GLY A CA 1
ATOM 2637 C C . GLY A 1 345 ? 22.447 -0.655 5.505 1.00 68.44 345 GLY A C 1
ATOM 2638 O O . GLY A 1 345 ? 23.377 -1.341 5.912 1.00 68.44 345 GLY A O 1
ATOM 2639 N N . TRP A 1 346 ? 21.559 -0.128 6.356 1.00 69.31 346 TRP A N 1
ATOM 2640 C CA . TRP A 1 346 ? 21.563 -0.353 7.810 1.00 69.31 346 TRP A CA 1
ATOM 2641 C C . TRP A 1 346 ? 21.182 -1.784 8.225 1.00 69.31 346 TRP A C 1
ATOM 2643 O O . TRP A 1 346 ? 21.299 -2.141 9.396 1.00 69.31 346 TRP A O 1
ATOM 2653 N N . ALA A 1 347 ? 20.668 -2.586 7.296 1.00 64.12 347 ALA A N 1
ATOM 2654 C CA . ALA A 1 347 ? 19.953 -3.816 7.587 1.00 64.12 347 ALA A CA 1
ATOM 2655 C C . ALA A 1 347 ? 20.716 -5.091 7.203 1.00 64.12 347 ALA A C 1
ATOM 2657 O O . ALA A 1 347 ? 20.084 -6.140 7.193 1.00 64.12 347 ALA A O 1
ATOM 2658 N N . ASP A 1 348 ? 22.008 -5.022 6.865 1.00 61.72 348 ASP A N 1
ATOM 2659 C CA . ASP A 1 348 ? 22.788 -6.162 6.360 1.00 61.72 348 ASP A CA 1
ATOM 2660 C C . ASP A 1 348 ? 23.385 -7.023 7.505 1.00 61.72 348 ASP A C 1
ATOM 2662 O O . ASP A 1 348 ? 24.105 -6.482 8.351 1.00 61.72 348 ASP A O 1
ATOM 2666 N N . PRO A 1 349 ? 23.108 -8.344 7.580 1.00 66.75 349 PRO A N 1
ATOM 2667 C CA . PRO A 1 349 ? 22.202 -9.112 6.726 1.00 66.75 349 PRO A CA 1
ATOM 2668 C C . PRO A 1 349 ? 20.725 -8.914 7.072 1.00 66.75 349 PRO A C 1
ATOM 2670 O O . PRO A 1 349 ? 20.309 -8.932 8.240 1.00 66.75 349 PRO A O 1
ATOM 2673 N N . LEU A 1 350 ? 19.906 -8.792 6.021 1.00 73.88 350 LEU A N 1
ATOM 2674 C CA . LEU A 1 350 ? 18.457 -8.790 6.175 1.00 73.88 350 LEU A CA 1
ATOM 2675 C C . LEU A 1 350 ? 18.007 -10.167 6.684 1.00 73.88 350 LEU A C 1
ATOM 2677 O O . LEU A 1 350 ? 18.605 -11.180 6.322 1.00 73.88 350 LEU A O 1
ATOM 2681 N N . PRO A 1 351 ? 16.945 -10.233 7.503 1.00 75.50 351 PRO A N 1
ATOM 2682 C CA . PRO A 1 351 ? 16.462 -11.496 8.052 1.00 75.50 351 PRO A CA 1
ATOM 2683 C C . PRO A 1 351 ? 16.006 -12.450 6.962 1.00 75.50 351 PRO A C 1
ATOM 2685 O O . PRO A 1 351 ? 15.562 -12.009 5.909 1.00 75.50 351 PRO A O 1
ATOM 2688 N N . SER A 1 352 ? 15.992 -13.743 7.281 1.00 75.88 352 SER A N 1
ATOM 2689 C CA . SER A 1 352 ? 15.613 -14.819 6.359 1.00 75.88 352 SER A CA 1
ATOM 2690 C C . SER A 1 352 ? 14.123 -14.899 6.030 1.00 75.88 352 SER A C 1
ATOM 2692 O O . SER A 1 352 ? 13.750 -15.520 5.028 1.00 75.88 352 SER A O 1
ATOM 2694 N N . ARG A 1 353 ? 13.260 -14.254 6.825 1.00 85.31 353 ARG A N 1
ATOM 2695 C CA . ARG A 1 353 ? 11.809 -14.237 6.612 1.00 85.31 353 ARG A CA 1
ATOM 2696 C C . ARG A 1 353 ? 11.301 -12.825 6.315 1.00 85.31 353 ARG A C 1
ATOM 2698 O O . ARG A 1 353 ? 11.461 -11.897 7.108 1.00 85.31 353 ARG A O 1
ATOM 2705 N N . LEU A 1 354 ? 10.653 -12.701 5.155 1.00 90.81 354 LEU A N 1
ATOM 2706 C CA . LEU A 1 354 ? 9.925 -11.512 4.723 1.00 90.81 354 LEU A CA 1
ATOM 2707 C C . LEU A 1 354 ? 8.437 -11.717 5.010 1.00 90.81 354 LEU A C 1
ATOM 2709 O O . LEU A 1 354 ? 7.850 -12.709 4.581 1.00 90.81 354 LEU A O 1
ATOM 2713 N N . VAL A 1 355 ? 7.806 -10.769 5.687 1.00 92.50 355 VAL A N 1
ATOM 2714 C CA . VAL A 1 355 ? 6.366 -10.769 5.936 1.00 92.50 355 VAL A CA 1
ATOM 2715 C C . VAL A 1 355 ? 5.731 -9.670 5.095 1.00 92.50 355 VAL A C 1
ATOM 2717 O O . VAL A 1 355 ? 5.949 -8.485 5.332 1.00 92.50 355 VAL A O 1
ATOM 2720 N N . GLY A 1 356 ? 4.995 -10.072 4.064 1.00 92.88 356 GLY A N 1
ATOM 2721 C CA . GLY A 1 356 ? 4.453 -9.182 3.046 1.00 92.88 356 GLY A CA 1
ATOM 2722 C C . GLY A 1 356 ? 3.012 -8.775 3.322 1.00 92.88 356 GLY A C 1
ATOM 2723 O O . GLY A 1 356 ? 2.144 -9.631 3.497 1.00 92.88 356 GLY A O 1
ATOM 2724 N N . VAL A 1 357 ? 2.752 -7.473 3.287 1.00 90.56 357 VAL A N 1
ATOM 2725 C CA . VAL A 1 357 ? 1.447 -6.842 3.491 1.00 90.56 357 VAL A CA 1
ATOM 2726 C C . VAL A 1 357 ? 1.086 -6.005 2.267 1.00 90.56 357 VAL A C 1
ATOM 2728 O O . VAL A 1 357 ? 1.943 -5.480 1.560 1.00 90.56 357 VAL A O 1
ATOM 2731 N N . GLY A 1 358 ? -0.209 -5.899 1.988 1.00 86.62 358 GLY A N 1
ATOM 2732 C CA . GLY A 1 358 ? -0.716 -5.084 0.893 1.00 86.62 358 GLY A CA 1
ATOM 2733 C C . GLY A 1 358 ? -1.151 -5.917 -0.307 1.00 86.62 358 GLY A C 1
ATOM 2734 O O . GLY A 1 358 ? -0.980 -7.136 -0.391 1.00 86.62 358 GLY A O 1
ATOM 2735 N N . GLY A 1 359 ? -1.830 -5.265 -1.248 1.00 86.75 359 GLY A N 1
ATOM 2736 C CA . GLY A 1 359 ? -2.549 -6.004 -2.287 1.00 86.75 359 GLY A CA 1
ATOM 2737 C C . GLY A 1 359 ? -1.658 -6.650 -3.350 1.00 86.75 359 GLY A C 1
ATOM 2738 O O . GLY A 1 359 ? -2.098 -7.611 -3.966 1.00 86.75 359 GLY A O 1
ATOM 2739 N N . THR A 1 360 ? -0.424 -6.180 -3.555 1.00 91.25 360 THR A N 1
ATOM 2740 C CA . THR A 1 360 ? 0.527 -6.846 -4.465 1.00 91.25 360 THR A CA 1
ATOM 2741 C C . THR A 1 360 ? 0.984 -8.178 -3.873 1.00 91.25 360 THR A C 1
ATOM 2743 O O . THR A 1 360 ? 0.948 -9.194 -4.554 1.00 91.25 360 THR A O 1
ATOM 2746 N N . PHE A 1 361 ? 1.320 -8.198 -2.580 1.00 92.44 361 PHE A N 1
ATOM 2747 C CA . PHE A 1 361 ? 1.643 -9.423 -1.851 1.00 92.44 361 PHE A CA 1
ATOM 2748 C C . PHE A 1 361 ? 0.466 -10.410 -1.854 1.00 92.44 361 PHE A C 1
ATOM 2750 O O . PHE A 1 361 ? 0.648 -11.577 -2.198 1.00 92.44 361 PHE A O 1
ATOM 2757 N N . ARG A 1 362 ? -0.762 -9.945 -1.580 1.00 89.75 362 ARG A N 1
ATOM 2758 C CA . ARG A 1 362 ? -1.964 -10.796 -1.674 1.00 89.75 362 ARG A CA 1
ATOM 2759 C C . ARG A 1 362 ? -2.201 -11.349 -3.080 1.00 89.75 362 ARG A C 1
ATOM 2761 O O . ARG A 1 362 ? -2.506 -12.530 -3.208 1.00 89.75 362 ARG A O 1
ATOM 2768 N N . ALA A 1 363 ? -2.009 -10.536 -4.121 1.00 90.31 363 ALA A N 1
ATOM 2769 C CA . ALA A 1 363 ? -2.118 -10.989 -5.507 1.00 90.31 363 ALA A CA 1
ATOM 2770 C C . ALA A 1 363 ? -1.119 -12.115 -5.815 1.00 90.31 363 ALA A C 1
ATOM 2772 O O . ALA A 1 363 ? -1.507 -13.119 -6.402 1.00 90.31 363 ALA A O 1
ATOM 2773 N N . THR A 1 364 ? 0.125 -12.023 -5.334 1.00 91.12 364 THR A N 1
ATOM 2774 C CA . THR A 1 364 ? 1.093 -13.129 -5.431 1.00 91.12 364 THR A CA 1
ATOM 2775 C C . THR A 1 364 ? 0.568 -14.417 -4.784 1.00 91.12 364 THR A C 1
ATOM 2777 O O . THR A 1 364 ? 0.763 -15.506 -5.322 1.00 91.12 364 THR A O 1
ATOM 2780 N N . GLY A 1 365 ? -0.118 -14.308 -3.645 1.00 90.44 365 GLY A N 1
ATOM 2781 C CA . GLY A 1 365 ? -0.737 -15.450 -2.971 1.00 90.44 365 GLY A CA 1
ATOM 2782 C C . GLY A 1 365 ? -1.861 -16.086 -3.776 1.00 90.44 365 GLY A C 1
ATOM 2783 O O . GLY A 1 365 ? -1.901 -17.305 -3.917 1.00 90.44 365 GLY A O 1
ATOM 2784 N N . HIS A 1 366 ? -2.738 -15.267 -4.351 1.00 90.75 366 HIS A N 1
ATOM 2785 C CA . HIS A 1 366 ? -3.819 -15.748 -5.207 1.00 90.75 366 HIS A CA 1
ATOM 2786 C C . HIS A 1 366 ? -3.302 -16.375 -6.507 1.00 90.75 366 HIS A C 1
ATOM 2788 O O . HIS A 1 366 ? -3.808 -17.420 -6.907 1.00 90.75 366 HIS A O 1
ATOM 2794 N N . LEU A 1 367 ? -2.252 -15.812 -7.116 1.00 91.00 367 LEU A N 1
ATOM 2795 C CA . LEU A 1 367 ? -1.552 -16.425 -8.251 1.00 91.00 367 LEU A CA 1
ATOM 2796 C C . LEU A 1 367 ? -1.009 -17.813 -7.879 1.00 91.00 367 LEU A C 1
ATOM 2798 O O . LEU A 1 367 ? -1.196 -18.777 -8.622 1.00 91.00 367 LEU A O 1
ATOM 2802 N N . LEU A 1 368 ? -0.386 -17.948 -6.702 1.00 90.38 368 LEU A N 1
ATOM 2803 C CA . LEU A 1 368 ? 0.105 -19.240 -6.218 1.00 90.38 368 LEU A CA 1
ATOM 2804 C C . LEU A 1 368 ? -1.037 -20.239 -6.008 1.00 90.38 368 LEU A C 1
ATOM 2806 O O . LEU A 1 368 ? -0.930 -21.385 -6.444 1.00 90.38 368 LEU A O 1
ATOM 2810 N N . GLN A 1 369 ? -2.128 -19.814 -5.371 1.00 89.81 369 GLN A N 1
ATOM 2811 C CA . GLN A 1 369 ? -3.299 -20.663 -5.145 1.00 89.81 369 GLN A CA 1
ATOM 2812 C C . GLN A 1 369 ? -3.903 -21.149 -6.459 1.00 89.81 369 GLN A C 1
ATOM 2814 O O . GLN A 1 369 ? -4.131 -22.349 -6.610 1.00 89.81 369 GLN A O 1
ATOM 2819 N N . ALA A 1 370 ? -4.093 -20.243 -7.418 1.00 88.81 370 ALA A N 1
ATOM 2820 C CA . ALA A 1 370 ? -4.615 -20.573 -8.735 1.00 88.81 370 ALA A CA 1
ATOM 2821 C C . ALA A 1 370 ? -3.699 -21.562 -9.471 1.00 88.81 370 ALA A C 1
ATOM 2823 O O . ALA A 1 370 ? -4.175 -22.577 -9.970 1.00 88.81 370 ALA A O 1
ATOM 2824 N N . SER A 1 371 ? -2.377 -21.345 -9.443 1.00 86.44 371 SER A N 1
ATOM 2825 C CA . SER A 1 371 ? -1.405 -22.246 -10.085 1.00 86.44 371 SER A CA 1
ATOM 2826 C C . SER A 1 371 ? -1.399 -23.672 -9.514 1.00 86.44 371 SER A C 1
ATOM 2828 O O . SER A 1 371 ? -0.992 -24.612 -10.193 1.00 86.44 371 SER A O 1
ATOM 2830 N N . ARG A 1 372 ? -1.840 -23.844 -8.261 1.00 84.88 372 ARG A N 1
ATOM 2831 C CA . ARG A 1 372 ? -1.859 -25.129 -7.547 1.00 84.88 372 ARG A CA 1
ATOM 2832 C C . ARG A 1 372 ? -3.257 -25.723 -7.393 1.00 84.88 372 ARG A C 1
ATOM 2834 O O . ARG A 1 372 ? -3.380 -26.736 -6.712 1.00 84.88 372 ARG A O 1
ATOM 2841 N N . HIS A 1 373 ? -4.288 -25.098 -7.966 1.00 78.06 373 HIS A N 1
ATOM 2842 C CA . HIS A 1 373 ? -5.693 -25.454 -7.721 1.00 78.06 373 HIS A CA 1
ATOM 2843 C C . HIS A 1 373 ? -5.999 -25.577 -6.216 1.00 78.06 373 HIS A C 1
ATOM 2845 O O . HIS A 1 373 ? -6.659 -26.510 -5.760 1.00 78.06 373 HIS A O 1
ATOM 2851 N N . TYR A 1 374 ? -5.442 -24.660 -5.421 1.00 73.56 374 TYR A N 1
ATOM 2852 C CA . TYR A 1 374 ? -5.487 -24.754 -3.968 1.00 73.56 374 TYR A CA 1
ATOM 2853 C C . TYR A 1 374 ? -6.926 -24.532 -3.464 1.00 73.56 374 TYR A C 1
ATOM 2855 O O . TYR A 1 374 ? -7.515 -23.495 -3.772 1.00 73.56 374 TYR A O 1
ATOM 2863 N N . PRO A 1 375 ? -7.500 -25.452 -2.666 1.00 64.31 375 PRO A N 1
ATOM 2864 C CA . PRO A 1 375 ? -8.930 -25.435 -2.343 1.00 64.31 375 PRO A CA 1
ATOM 2865 C C . PRO A 1 375 ? -9.325 -24.346 -1.335 1.00 64.31 375 PRO A C 1
ATOM 2867 O O . PRO A 1 375 ? -10.502 -24.016 -1.200 1.00 64.31 375 PRO A O 1
ATOM 2870 N N . LEU A 1 376 ? -8.363 -23.779 -0.599 1.00 67.06 376 LEU A N 1
ATOM 2871 C CA . LEU A 1 376 ? -8.628 -22.732 0.388 1.00 67.06 376 LEU A CA 1
ATOM 2872 C C . LEU A 1 376 ? -8.396 -21.347 -0.215 1.00 67.06 376 LEU A C 1
ATOM 2874 O O . LEU A 1 376 ? -7.296 -21.031 -0.647 1.00 67.06 376 LEU A O 1
ATOM 2878 N N . VAL A 1 377 ? -9.395 -20.473 -0.106 1.00 66.19 377 VAL A N 1
ATOM 2879 C CA . VAL A 1 377 ? -9.358 -19.087 -0.621 1.00 66.19 377 VAL A CA 1
ATOM 2880 C C . VAL A 1 377 ? -8.549 -18.131 0.287 1.00 66.19 377 VAL A C 1
ATOM 2882 O O . VAL A 1 377 ? -8.455 -16.933 0.041 1.00 66.19 377 VAL A O 1
ATOM 2885 N N . ARG A 1 378 ? -7.938 -18.624 1.377 1.00 73.88 378 ARG A N 1
ATOM 2886 C CA . ARG A 1 378 ? -7.244 -17.773 2.365 1.00 73.88 378 ARG A CA 1
ATOM 2887 C C . ARG A 1 378 ? -5.757 -17.626 2.046 1.00 73.88 378 ARG A C 1
ATOM 2889 O O . ARG A 1 378 ? -5.031 -18.612 2.085 1.00 73.88 378 ARG A O 1
ATOM 2896 N N . VAL A 1 379 ? -5.312 -16.391 1.811 1.00 83.44 379 VAL A N 1
ATOM 2897 C CA . VAL A 1 379 ? -3.892 -16.044 1.584 1.00 83.44 379 VAL A CA 1
ATOM 2898 C C . VAL A 1 379 ? -3.141 -15.650 2.859 1.00 83.44 379 VAL A C 1
ATOM 2900 O O . VAL A 1 379 ? -1.921 -15.549 2.838 1.00 83.44 379 VAL A O 1
ATOM 2903 N N . HIS A 1 380 ? -3.839 -15.431 3.978 1.00 83.31 380 HIS A N 1
ATOM 2904 C CA . HIS A 1 380 ? -3.206 -15.101 5.255 1.00 83.31 380 HIS A CA 1
ATOM 2905 C C . HIS A 1 380 ? -2.332 -16.259 5.764 1.00 83.31 380 HIS A C 1
ATOM 2907 O O . HIS A 1 380 ? -2.800 -17.393 5.871 1.00 83.31 380 HIS A O 1
ATOM 2913 N N . GLY A 1 381 ? -1.080 -15.962 6.103 1.00 83.50 381 GLY A N 1
ATOM 2914 C CA . GLY A 1 381 ? -0.062 -16.938 6.476 1.00 83.50 381 GLY A CA 1
ATOM 2915 C C . GLY A 1 381 ? 0.458 -17.771 5.301 1.00 83.50 381 GLY A C 1
ATOM 2916 O O . GLY A 1 381 ? 1.220 -18.704 5.532 1.00 83.50 381 GLY A O 1
ATOM 2917 N N . LEU A 1 382 ? 0.043 -17.484 4.058 1.00 86.44 382 LEU A N 1
ATOM 2918 C CA . LEU A 1 382 ? 0.484 -18.250 2.897 1.00 86.44 382 LEU A CA 1
ATOM 2919 C C . LEU A 1 382 ? 1.943 -17.942 2.589 1.00 86.44 382 LEU A C 1
ATOM 2921 O O . LEU A 1 382 ? 2.359 -16.789 2.513 1.00 86.44 382 LEU A O 1
ATOM 2925 N N . GLU A 1 383 ? 2.695 -19.003 2.360 1.00 86.06 383 GLU A N 1
ATOM 2926 C CA . GLU A 1 383 ? 4.119 -18.957 2.104 1.00 86.06 383 GLU A CA 1
ATOM 2927 C C . GLU A 1 383 ? 4.403 -19.028 0.602 1.00 86.06 383 GLU A C 1
ATOM 2929 O O . GLU A 1 383 ? 4.056 -20.003 -0.070 1.00 86.06 383 GLU A O 1
ATOM 2934 N N . VAL A 1 384 ? 5.049 -17.991 0.062 1.00 86.81 384 VAL A N 1
ATOM 2935 C CA . VAL A 1 384 ? 5.444 -17.931 -1.350 1.00 86.81 384 VAL A CA 1
ATOM 2936 C C . VAL A 1 384 ? 6.956 -18.050 -1.485 1.00 86.81 384 VAL A C 1
ATOM 2938 O O . VAL A 1 384 ? 7.718 -17.248 -0.943 1.00 86.81 384 VAL A O 1
ATOM 2941 N N . GLY A 1 385 ? 7.391 -19.041 -2.265 1.00 83.50 385 GLY A N 1
ATOM 2942 C CA . GLY A 1 385 ? 8.800 -19.261 -2.570 1.00 83.50 385 GLY A CA 1
ATOM 2943 C C . GLY A 1 385 ? 9.325 -18.345 -3.678 1.00 83.50 385 GLY A C 1
ATOM 2944 O O . GLY A 1 385 ? 8.651 -18.087 -4.678 1.00 83.50 385 GLY A O 1
ATOM 2945 N N . ARG A 1 386 ? 10.592 -17.931 -3.561 1.00 83.94 386 ARG A N 1
ATOM 2946 C CA . ARG A 1 386 ? 11.284 -17.080 -4.553 1.00 83.94 386 ARG A CA 1
ATOM 2947 C C . ARG A 1 386 ? 11.199 -17.606 -5.991 1.00 83.94 386 ARG A C 1
ATOM 2949 O O . ARG A 1 386 ? 11.045 -16.808 -6.910 1.00 83.94 386 ARG A O 1
ATOM 2956 N N . ARG A 1 387 ? 11.310 -18.925 -6.202 1.00 85.88 387 ARG A N 1
ATOM 2957 C CA . ARG A 1 387 ? 11.255 -19.528 -7.548 1.00 85.88 387 ARG A CA 1
ATOM 2958 C C . ARG A 1 387 ? 9.921 -19.242 -8.234 1.00 85.88 387 ARG A C 1
ATOM 2960 O O . ARG A 1 387 ? 9.935 -18.824 -9.384 1.00 85.88 387 ARG A O 1
ATOM 2967 N N . PHE A 1 388 ? 8.814 -19.417 -7.510 1.00 87.75 388 PHE A N 1
ATOM 2968 C CA . PHE A 1 388 ? 7.474 -19.129 -8.017 1.00 87.75 388 PHE A CA 1
ATOM 2969 C C . PHE A 1 388 ? 7.323 -17.647 -8.369 1.00 87.75 388 PHE A C 1
ATOM 2971 O O . PHE A 1 388 ? 6.884 -17.309 -9.461 1.00 87.75 388 PHE A O 1
ATOM 2978 N N . LEU A 1 389 ? 7.755 -16.753 -7.474 1.00 89.69 389 LEU A N 1
ATOM 2979 C CA . LEU A 1 389 ? 7.676 -15.317 -7.733 1.00 89.69 389 LEU A CA 1
ATOM 2980 C C . LEU A 1 389 ? 8.461 -14.921 -8.994 1.00 89.69 389 LEU A C 1
ATOM 2982 O O . LEU A 1 389 ? 7.967 -14.144 -9.805 1.00 89.69 389 LEU A O 1
ATOM 2986 N N . LEU A 1 390 ? 9.675 -15.450 -9.172 1.00 88.62 390 LEU A N 1
ATOM 2987 C CA . LEU A 1 390 ? 10.504 -15.153 -10.342 1.00 88.62 390 LEU A CA 1
ATOM 2988 C C . LEU A 1 390 ? 9.895 -15.701 -11.636 1.00 88.62 390 LEU A C 1
ATOM 2990 O O . LEU A 1 390 ? 9.873 -14.976 -12.629 1.00 88.62 390 LEU A O 1
ATOM 2994 N N . SER A 1 391 ? 9.386 -16.939 -11.626 1.00 90.44 391 SER A N 1
ATOM 2995 C CA . SER A 1 391 ? 8.725 -17.516 -12.803 1.00 90.44 391 SER A CA 1
ATOM 2996 C C . SER A 1 391 ? 7.474 -16.732 -13.176 1.00 90.44 391 SER A C 1
ATOM 2998 O O . SER A 1 391 ? 7.257 -16.447 -14.348 1.00 90.44 391 SER A O 1
ATOM 3000 N N . GLU A 1 392 ? 6.692 -16.318 -12.180 1.00 92.19 392 GLU A N 1
ATOM 3001 C CA . GLU A 1 392 ? 5.455 -15.582 -12.408 1.00 92.19 392 GLU A CA 1
ATOM 3002 C C . GLU A 1 392 ? 5.717 -14.144 -12.872 1.00 92.19 392 GLU A C 1
ATOM 3004 O O . GLU A 1 392 ? 5.042 -13.648 -13.768 1.00 92.19 392 GLU A O 1
ATOM 3009 N N . THR A 1 393 ? 6.765 -13.497 -12.352 1.00 93.50 393 THR A N 1
ATOM 3010 C CA . THR A 1 393 ? 7.220 -12.188 -12.851 1.00 93.50 393 THR A CA 1
ATOM 3011 C C . THR A 1 393 ? 7.653 -12.275 -14.317 1.00 93.50 393 THR A C 1
ATOM 3013 O O . THR A 1 393 ? 7.324 -11.386 -15.097 1.00 93.50 393 THR A O 1
ATOM 3016 N N . ALA A 1 394 ? 8.381 -13.331 -14.703 1.00 93.44 394 ALA A N 1
ATOM 3017 C CA . ALA A 1 394 ? 8.803 -13.538 -16.087 1.00 93.44 394 ALA A CA 1
ATOM 3018 C C . ALA A 1 394 ? 7.597 -13.784 -17.006 1.00 93.44 394 ALA A C 1
ATOM 3020 O O . ALA A 1 394 ? 7.432 -13.065 -17.987 1.00 93.44 394 ALA A O 1
ATOM 3021 N N . ARG A 1 395 ? 6.699 -14.701 -16.626 1.00 94.75 395 ARG A N 1
ATOM 3022 C CA . ARG A 1 395 ? 5.468 -15.003 -17.370 1.00 94.75 395 ARG A CA 1
ATOM 3023 C C . ARG A 1 395 ? 4.609 -13.758 -17.595 1.00 94.75 395 ARG A C 1
ATOM 3025 O O . ARG A 1 395 ? 4.228 -13.458 -18.717 1.00 94.75 395 ARG A O 1
ATOM 3032 N N . LEU A 1 396 ? 4.337 -12.992 -16.537 1.00 94.94 396 LEU A N 1
ATOM 3033 C CA . LEU A 1 396 ? 3.506 -11.786 -16.624 1.00 94.94 396 LEU A CA 1
ATOM 3034 C C . LEU A 1 396 ? 4.182 -10.629 -17.373 1.00 94.94 396 LEU A C 1
ATOM 3036 O O . LEU A 1 396 ? 3.496 -9.683 -17.757 1.00 94.94 396 LEU A O 1
ATOM 3040 N N . SER A 1 397 ? 5.503 -10.680 -17.570 1.00 95.38 397 SER A N 1
ATOM 3041 C CA . SER A 1 397 ? 6.231 -9.674 -18.349 1.00 95.38 397 SER A CA 1
ATOM 3042 C C . SER A 1 397 ? 6.068 -9.824 -19.859 1.00 95.38 397 SER A C 1
ATOM 3044 O O . SER A 1 397 ? 6.287 -8.856 -20.579 1.00 95.38 397 SER A O 1
ATOM 3046 N N . GLU A 1 398 ? 5.646 -11.001 -20.320 1.00 95.69 398 GLU A N 1
ATOM 3047 C CA . GLU A 1 398 ? 5.406 -11.298 -21.737 1.00 95.69 398 GLU A CA 1
ATOM 3048 C C . GLU A 1 398 ? 3.971 -10.973 -22.170 1.00 95.69 398 GLU A C 1
ATOM 3050 O O . GLU A 1 398 ? 3.693 -10.894 -23.362 1.00 95.69 398 GLU A O 1
ATOM 3055 N N . LEU A 1 399 ? 3.069 -10.745 -21.210 1.00 94.81 399 LEU A N 1
ATOM 3056 C CA . LEU A 1 399 ? 1.651 -10.508 -21.461 1.00 94.81 399 LEU A CA 1
ATOM 3057 C C . LEU A 1 399 ? 1.313 -9.007 -21.441 1.00 94.81 399 LEU A C 1
ATOM 3059 O O . LEU A 1 399 ? 1.716 -8.312 -20.496 1.00 94.81 399 LEU A O 1
ATOM 3063 N N . PRO A 1 400 ? 0.516 -8.508 -22.405 1.00 94.50 400 PRO A N 1
ATOM 3064 C CA . PRO A 1 400 ? -0.171 -7.227 -22.285 1.00 94.50 400 PRO A CA 1
ATOM 3065 C C . PRO A 1 400 ? -1.071 -7.175 -21.039 1.00 94.50 400 PRO A C 1
ATOM 3067 O O . PRO A 1 400 ? -1.544 -8.198 -20.538 1.00 94.50 400 PRO A O 1
ATOM 3070 N N . SER A 1 401 ? -1.364 -5.976 -20.539 1.00 91.44 401 SER A N 1
ATOM 3071 C CA . SER A 1 401 ? -2.236 -5.754 -19.381 1.00 91.44 401 SER A CA 1
ATOM 3072 C C . SER A 1 401 ? -3.636 -6.331 -19.577 1.00 91.44 401 SER A C 1
ATOM 3074 O O . SER A 1 401 ? -4.207 -6.855 -18.622 1.00 91.44 401 SER A O 1
ATOM 3076 N N . GLU A 1 402 ? -4.169 -6.290 -20.799 1.00 92.06 402 GLU A N 1
ATOM 3077 C CA . GLU A 1 402 ? -5.462 -6.883 -21.144 1.00 92.06 402 GLU A CA 1
ATOM 3078 C C . GLU A 1 402 ? -5.457 -8.402 -20.949 1.00 92.06 402 GLU A C 1
ATOM 3080 O O . GLU A 1 402 ? -6.339 -8.941 -20.283 1.00 92.06 402 GLU A O 1
ATOM 3085 N N . GLU A 1 403 ? -4.414 -9.090 -21.410 1.00 93.19 403 GLU A N 1
ATOM 3086 C CA . GLU A 1 403 ? -4.258 -10.529 -21.189 1.00 93.19 403 GLU A CA 1
ATOM 3087 C C . GLU A 1 403 ? -4.008 -10.852 -19.711 1.00 93.19 403 GLU A C 1
ATOM 3089 O O . GLU A 1 403 ? -4.567 -11.815 -19.178 1.00 93.19 403 GLU A O 1
ATOM 3094 N N . ARG A 1 404 ? -3.253 -10.003 -18.994 1.00 94.38 404 ARG A N 1
ATOM 3095 C CA . ARG A 1 404 ? -3.065 -10.140 -17.540 1.00 94.38 404 ARG A CA 1
ATOM 3096 C C . ARG A 1 404 ? -4.389 -10.098 -16.771 1.00 94.38 404 ARG A C 1
ATOM 3098 O O . ARG A 1 404 ? -4.486 -10.760 -15.742 1.00 94.38 404 ARG A O 1
ATOM 3105 N N . ARG A 1 405 ? -5.422 -9.382 -17.238 1.00 92.19 405 ARG A N 1
ATOM 3106 C CA . ARG A 1 405 ? -6.749 -9.359 -16.573 1.00 92.19 405 ARG A CA 1
ATOM 3107 C C . ARG A 1 405 ? -7.411 -10.728 -16.510 1.00 92.19 405 ARG A C 1
ATOM 3109 O O . ARG A 1 405 ? -8.206 -10.958 -15.606 1.00 92.19 405 ARG A O 1
ATOM 3116 N N . ASN A 1 406 ? -7.071 -11.609 -17.446 1.00 91.56 406 ASN A N 1
ATOM 3117 C CA . ASN A 1 406 ? -7.645 -12.944 -17.556 1.00 91.56 406 ASN A CA 1
ATOM 3118 C C . ASN A 1 406 ? -6.808 -14.007 -16.832 1.00 91.56 406 ASN A C 1
ATOM 3120 O O . ASN A 1 406 ? -7.176 -15.179 -16.819 1.00 91.56 406 ASN A O 1
ATOM 3124 N N . VAL A 1 407 ? -5.685 -13.620 -16.218 1.00 92.25 407 VAL A N 1
ATOM 3125 C CA . VAL A 1 407 ? -4.853 -14.540 -15.444 1.00 92.25 407 VAL A CA 1
ATOM 3126 C C . VAL A 1 407 ? -5.591 -14.968 -14.168 1.00 92.25 407 VAL A C 1
ATOM 3128 O O . VAL A 1 407 ? -5.914 -14.116 -13.334 1.00 92.25 407 VAL A O 1
ATOM 3131 N N . PRO A 1 408 ? -5.800 -16.280 -13.947 1.00 89.62 408 PRO A N 1
ATOM 3132 C CA . PRO A 1 408 ? -6.429 -16.776 -12.729 1.00 89.62 408 PRO A CA 1
ATOM 3133 C C . PRO A 1 408 ? -5.699 -16.312 -11.462 1.00 89.62 408 PRO A C 1
ATOM 3135 O O . PRO A 1 408 ? -4.481 -16.430 -11.351 1.00 89.62 408 PRO A O 1
ATOM 3138 N N . GLY A 1 409 ? -6.453 -15.792 -10.492 1.00 84.88 409 GLY A N 1
ATOM 3139 C CA . GLY A 1 409 ? -5.912 -15.279 -9.228 1.00 84.88 409 GLY A CA 1
ATOM 3140 C C . GLY A 1 409 ? -5.420 -13.826 -9.276 1.00 84.88 409 GLY A C 1
ATOM 3141 O O . GLY A 1 409 ? -5.097 -13.269 -8.228 1.00 84.88 409 GLY A O 1
ATOM 3142 N N . LEU A 1 410 ? -5.403 -13.175 -10.442 1.00 88.50 410 LEU A N 1
ATOM 3143 C CA . LEU A 1 410 ? -5.083 -11.755 -10.557 1.00 88.50 410 LEU A CA 1
ATOM 3144 C C . LEU A 1 410 ? -6.359 -10.923 -10.695 1.00 88.50 410 LEU A C 1
ATOM 3146 O O . LEU A 1 410 ? -7.186 -11.155 -11.569 1.00 88.50 410 LEU A O 1
ATOM 3150 N N . SER A 1 411 ? -6.526 -9.921 -9.833 1.00 83.56 411 SER A N 1
ATOM 3151 C CA . SER A 1 411 ? -7.665 -9.013 -9.928 1.00 83.56 411 SER A CA 1
ATOM 3152 C C . SER A 1 411 ? -7.493 -8.023 -11.085 1.00 83.56 411 SER A C 1
ATOM 3154 O O . SER A 1 411 ? -6.410 -7.470 -11.303 1.00 83.56 411 SE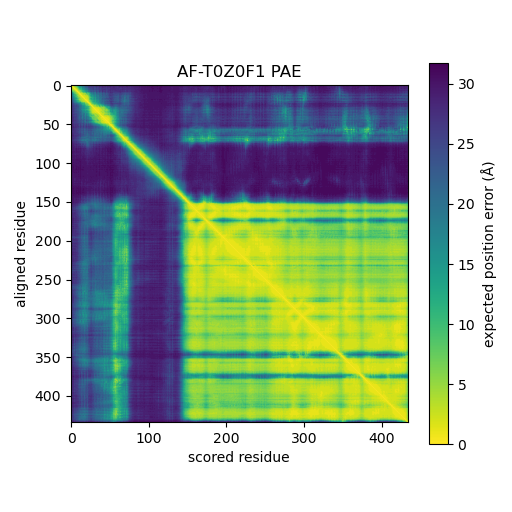R A O 1
ATOM 3156 N N . ALA A 1 412 ? -8.582 -7.744 -11.808 1.00 82.88 412 ALA A N 1
ATOM 3157 C CA . ALA A 1 412 ? -8.559 -6.844 -12.963 1.00 82.88 412 ALA A CA 1
ATOM 3158 C C . ALA A 1 412 ? -8.036 -5.435 -12.617 1.00 82.88 412 ALA A C 1
ATOM 3160 O O . ALA A 1 412 ? -7.323 -4.831 -13.418 1.00 82.88 412 ALA A O 1
ATOM 3161 N N . ASP A 1 413 ? -8.313 -4.942 -11.401 1.00 79.88 413 ASP A N 1
ATOM 3162 C CA . ASP A 1 413 ? -7.864 -3.636 -10.891 1.00 79.88 413 ASP A CA 1
ATOM 3163 C C . ASP A 1 413 ? -6.349 -3.529 -10.641 1.00 79.88 413 ASP A C 1
ATOM 3165 O O . ASP A 1 413 ? -5.876 -2.439 -10.317 1.00 79.88 413 ASP A O 1
ATOM 3169 N N . ARG A 1 414 ? -5.605 -4.638 -10.759 1.00 82.25 414 ARG A N 1
ATOM 3170 C CA . ARG A 1 414 ? -4.143 -4.701 -10.596 1.00 82.25 414 ARG A CA 1
ATOM 3171 C C . ARG A 1 414 ? -3.396 -5.181 -11.835 1.00 82.25 414 ARG A C 1
ATOM 3173 O O . ARG A 1 414 ? -2.170 -5.219 -11.805 1.00 82.25 414 ARG A O 1
ATOM 3180 N N . SER A 1 415 ? -4.106 -5.567 -12.891 1.00 86.50 415 SER A N 1
ATOM 3181 C CA . SER A 1 415 ? -3.531 -6.137 -14.120 1.00 86.50 415 SER A CA 1
ATOM 3182 C C . SER A 1 415 ? -2.481 -5.249 -14.801 1.00 86.50 415 SER A C 1
ATOM 3184 O O . SER A 1 415 ? -1.549 -5.754 -15.424 1.00 86.50 415 SER A O 1
ATOM 3186 N N . ASP A 1 416 ? -2.604 -3.936 -14.646 1.00 85.44 416 ASP A N 1
ATOM 3187 C CA . ASP A 1 416 ? -1.692 -2.910 -15.143 1.00 85.44 416 ASP A CA 1
ATOM 3188 C C . ASP A 1 416 ? -0.435 -2.778 -14.263 1.00 85.44 416 ASP A C 1
ATOM 3190 O O . ASP A 1 416 ? 0.688 -2.813 -14.761 1.00 85.44 416 ASP A O 1
ATOM 3194 N N . ILE A 1 417 ? -0.606 -2.702 -12.941 1.00 90.62 417 ILE A N 1
ATOM 3195 C CA . ILE A 1 417 ? 0.479 -2.377 -11.999 1.00 90.62 417 ILE A CA 1
ATOM 3196 C C . ILE A 1 417 ? 1.195 -3.585 -11.382 1.00 90.62 417 ILE A C 1
ATOM 3198 O O . ILE A 1 417 ? 2.246 -3.418 -10.756 1.00 90.62 417 ILE A O 1
ATOM 3202 N N . ILE A 1 418 ? 0.638 -4.795 -11.495 1.00 93.44 418 ILE A N 1
ATOM 3203 C CA . ILE A 1 418 ? 1.141 -5.983 -10.786 1.00 93.44 418 ILE A CA 1
ATOM 3204 C C . ILE A 1 418 ? 2.603 -6.272 -11.118 1.00 93.44 418 ILE A C 1
ATOM 3206 O O . ILE A 1 418 ? 3.382 -6.567 -10.216 1.00 93.44 418 ILE A O 1
ATOM 3210 N N . LEU A 1 419 ? 2.995 -6.129 -12.386 1.00 95.62 419 LEU A N 1
ATOM 3211 C CA . LEU A 1 419 ? 4.327 -6.495 -12.851 1.00 95.62 419 LEU A CA 1
ATOM 3212 C C . LEU A 1 419 ? 5.416 -5.658 -12.176 1.00 95.62 419 LEU A C 1
ATOM 3214 O O . LEU A 1 419 ? 6.389 -6.214 -11.670 1.00 95.62 419 LEU A O 1
ATOM 3218 N N . ALA A 1 420 ? 5.223 -4.340 -12.094 1.00 96.06 420 ALA A N 1
ATOM 3219 C CA . ALA A 1 420 ? 6.152 -3.461 -11.392 1.00 96.06 420 ALA A CA 1
ATOM 3220 C C . ALA A 1 420 ? 6.264 -3.839 -9.906 1.00 96.06 420 ALA A C 1
ATOM 3222 O O . ALA A 1 420 ? 7.363 -3.930 -9.362 1.00 96.06 420 ALA A O 1
ATOM 3223 N N . GLY A 1 421 ? 5.131 -4.147 -9.266 1.00 95.56 421 GLY A N 1
ATOM 3224 C CA . GLY A 1 421 ? 5.108 -4.619 -7.884 1.00 95.56 421 GLY A CA 1
ATOM 3225 C C . GLY A 1 421 ? 5.848 -5.946 -7.679 1.00 95.56 421 GLY A C 1
ATOM 3226 O O . GLY A 1 421 ? 6.610 -6.080 -6.723 1.00 95.56 421 GLY A O 1
ATOM 3227 N N . LEU A 1 422 ? 5.683 -6.915 -8.583 1.00 95.69 422 LEU A N 1
ATOM 3228 C CA . LEU A 1 422 ? 6.400 -8.192 -8.529 1.00 95.69 422 LEU A CA 1
ATOM 3229 C C . LEU A 1 422 ? 7.907 -8.012 -8.723 1.00 95.69 422 LEU A C 1
ATOM 3231 O O . LEU A 1 422 ? 8.687 -8.666 -8.028 1.00 95.69 422 LEU A O 1
ATOM 3235 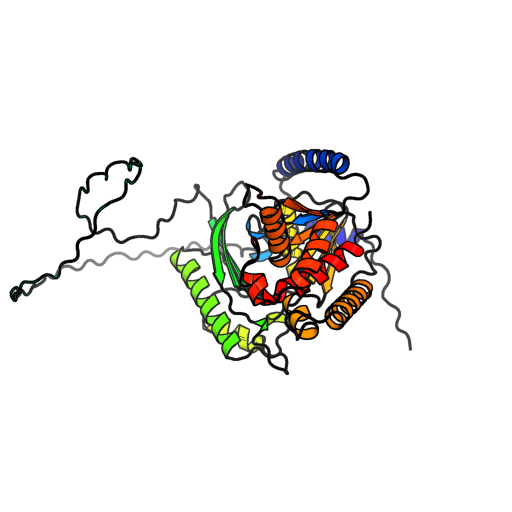N N . VAL A 1 423 ? 8.330 -7.088 -9.593 1.00 96.31 423 VAL A N 1
ATOM 3236 C CA . VAL A 1 423 ? 9.747 -6.726 -9.725 1.00 96.31 423 VAL A CA 1
ATOM 3237 C C . VAL A 1 423 ? 10.282 -6.210 -8.390 1.00 96.31 423 VAL A C 1
ATOM 3239 O O . VAL A 1 423 ? 11.265 -6.772 -7.907 1.00 96.31 423 VAL A O 1
ATOM 3242 N N . VAL A 1 424 ? 9.606 -5.255 -7.738 1.00 96.56 424 VAL A N 1
ATOM 3243 C CA . VAL A 1 424 ? 10.004 -4.732 -6.414 1.00 96.56 424 VAL A CA 1
ATOM 3244 C C . VAL A 1 424 ? 10.144 -5.854 -5.381 1.00 96.56 424 VAL A C 1
ATOM 3246 O O . VAL A 1 424 ? 11.200 -5.987 -4.759 1.00 96.56 424 VAL A O 1
ATOM 3249 N N . ILE A 1 425 ? 9.132 -6.719 -5.244 1.00 94.75 425 ILE A N 1
ATOM 3250 C CA . ILE A 1 425 ? 9.173 -7.850 -4.299 1.00 94.75 425 ILE A CA 1
ATOM 3251 C C . ILE A 1 425 ? 10.333 -8.798 -4.642 1.00 94.75 425 ILE A C 1
ATOM 3253 O O . ILE A 1 425 ? 11.051 -9.256 -3.752 1.00 94.75 425 ILE A O 1
ATOM 3257 N N . SER A 1 426 ? 10.553 -9.086 -5.928 1.00 91.62 426 SER A N 1
ATOM 3258 C CA . SER A 1 426 ? 11.606 -10.006 -6.368 1.00 91.62 426 SER A CA 1
ATOM 3259 C C . SER A 1 426 ? 13.012 -9.481 -6.070 1.00 91.62 426 SER A C 1
ATOM 3261 O O . SER A 1 426 ? 13.891 -10.272 -5.715 1.00 91.62 426 SER A O 1
ATOM 3263 N N . ARG A 1 427 ? 13.223 -8.162 -6.184 1.00 91.88 427 ARG A N 1
ATOM 3264 C CA . ARG A 1 427 ? 14.486 -7.504 -5.832 1.00 91.88 427 ARG A CA 1
ATOM 3265 C C . ARG A 1 427 ? 14.681 -7.467 -4.321 1.00 91.88 427 ARG A C 1
ATOM 3267 O O . ARG A 1 427 ? 15.747 -7.856 -3.853 1.00 91.88 427 ARG A O 1
ATOM 3274 N N . LEU A 1 428 ? 13.640 -7.140 -3.554 1.00 90.81 428 LEU A N 1
ATOM 3275 C CA . LEU A 1 428 ? 13.685 -7.185 -2.090 1.00 90.81 428 LEU A CA 1
ATOM 3276 C C . LEU A 1 428 ? 14.045 -8.590 -1.573 1.00 90.81 428 LEU A C 1
ATOM 3278 O O . LEU A 1 428 ? 14.964 -8.746 -0.774 1.00 90.81 428 LEU A O 1
ATOM 3282 N N . LEU A 1 429 ? 13.410 -9.639 -2.106 1.00 86.38 429 LEU A N 1
ATOM 3283 C CA . LEU A 1 429 ? 13.720 -11.033 -1.755 1.00 86.38 429 LEU A CA 1
ATOM 3284 C C . LEU A 1 429 ? 15.136 -11.481 -2.144 1.00 86.38 429 LEU A C 1
ATOM 3286 O O . LEU A 1 429 ? 15.599 -12.516 -1.657 1.00 86.38 429 LEU A O 1
ATOM 3290 N N . ARG A 1 430 ? 15.829 -10.772 -3.049 1.00 83.62 430 ARG A N 1
ATOM 3291 C CA . ARG A 1 430 ? 17.244 -11.055 -3.333 1.00 83.62 430 ARG A CA 1
ATOM 3292 C C . ARG A 1 430 ? 18.145 -10.631 -2.175 1.00 83.62 430 ARG A C 1
ATOM 3294 O O . ARG A 1 430 ? 19.102 -11.362 -1.935 1.00 83.62 430 ARG A O 1
ATOM 3301 N N . ARG A 1 431 ? 17.803 -9.531 -1.490 1.00 80.12 431 ARG A N 1
ATOM 3302 C CA . ARG A 1 431 ? 18.562 -8.922 -0.384 1.00 80.12 431 ARG A CA 1
ATOM 3303 C C . ARG A 1 431 ? 18.318 -9.599 0.973 1.00 80.12 431 ARG A C 1
ATOM 3305 O O . ARG A 1 431 ? 19.181 -9.534 1.827 1.00 80.12 431 ARG A O 1
ATOM 3312 N N . VAL A 1 432 ? 17.168 -10.249 1.163 1.00 73.69 432 VAL A N 1
ATOM 3313 C CA . VAL A 1 432 ? 16.856 -11.093 2.337 1.00 73.69 432 VAL A CA 1
ATOM 3314 C C . VAL A 1 432 ? 17.845 -12.271 2.397 1.00 73.69 432 VAL A C 1
ATOM 3316 O O . VAL A 1 432 ? 17.856 -13.115 1.488 1.00 73.69 432 VAL A O 1
ATOM 3319 N N . THR A 1 433 ? 18.694 -12.285 3.429 1.00 60.44 433 THR A N 1
ATOM 3320 C CA . THR A 1 433 ? 19.816 -13.221 3.621 1.00 60.44 433 THR A CA 1
ATOM 3321 C C . THR A 1 433 ? 19.353 -14.482 4.356 1.00 60.44 433 THR A C 1
ATOM 3323 O O . THR A 1 433 ? 18.391 -14.440 5.117 1.00 60.44 433 THR A O 1
ATOM 3326 N N . LEU A 1 434 ? 20.004 -15.620 4.097 1.00 42.62 434 LEU A N 1
ATOM 3327 C CA . LEU A 1 434 ? 19.828 -16.855 4.872 1.00 42.62 434 LEU A CA 1
ATOM 3328 C C . LEU A 1 434 ? 20.784 -16.873 6.057 1.00 42.62 434 LEU A C 1
ATOM 3330 O O . LEU A 1 434 ? 21.971 -16.561 5.810 1.00 42.62 434 LEU A O 1
#

pLDDT: mean 70.22, std 27.67, range [23.09, 98.19]

Mean predicted aligned error: 16.05 Å

Secondary structure (DSSP, 8-state):
---PPPP---HHHHHHHHHHTS---TTHHHHHHHHHHHHHHHHHHHHHHH-TT--EEEEE-GGG----HHHH-PPPPP-------------------------------------------PPP-PPPPPPP-------------PPPPTTPEEEEEEEE-SS-EEEEEEEE-SSS--EEEEEEEE---GGGGB-TTSPBPHHHHHHHHHHHHHHHHHHHHTT--EEEEEE-HHHHH-TTHHHHHHHHHHH----EEEPPHHHHHHHHHHHHHTTS--SSEEEEEE-SS-EEEEEEETTEEEEEEEES--HHHHHHHH--SSSPPHHHHHHHHHHHHHHHHHHHGGGSSBPSEEEEESHHHHHHHHHHHHHTT-S----TTEEEEHHHHHHHHHHHHSS-HHHHTTSTT--GGGTTTHHHHHHHHHHHHHHB--

Radius of gyration: 27.95 Å; Cα contacts (8 Å, |Δi|>4): 611; chains: 1; bounding box: 95×58×72 Å

Organism: NCBI:txid410659

Foldseek 3Di:
DDDDDDDDDDLVVVVVVVVVVDDDDPVVVVVVVVQVVVQVVVVVVVCVVCDPPWFKAFEAPLLWFFPCDVQQPDDDPDDDDDDDDDDDDDDDDDDDDDDDDDDDDDDDDDDDDDDDDDDDDDDDDDDDDDDDDDDDDPDDPDPDDDDDDPAWAWAWEWEAAQFKIKIWIWTDHPDDTIGTPDIDMDGLNQNVQQDPVLARHPSSLVSVLVVQLVSQVVCVSVVRPHYGAEYEQSLLRHPCNVVSVVSSVVRDPHPYDYDDLQVVLVSQLSSCVRPHQDAFEWEWEAAQQWIKIFTDHRRHTSDIFIFRQHLNSLLVVQAPDFLRDPVSLVVLLVVLLVRCCVTCVVQVQRASYYHYYDDLSQLLQQLVCQVVVNVDPDSRRPIDTLVSLVVVLVVLSVGGLVVQCVRGSHDNSCSSRNNSVSSNVSSVSVSNDD

Solvent-accessible surface area (backbone atoms only — not comparable to full-atom values): 25588 Å² total; per-residue (Å²): 134,90,79,81,82,84,77,89,74,62,74,63,64,63,48,54,65,55,52,72,74,56,83,84,60,86,75,52,60,64,58,50,51,54,51,44,53,61,49,48,57,54,52,52,58,45,54,66,70,55,44,101,77,62,47,40,35,34,19,43,60,40,82,57,32,56,64,58,67,89,61,60,60,85,77,75,80,80,81,85,73,92,78,88,83,88,86,84,90,84,88,86,82,91,86,84,85,88,89,90,80,87,88,88,84,84,89,89,80,88,85,89,88,87,86,89,81,88,90,80,89,76,82,87,74,89,73,84,80,83,79,84,90,78,79,96,71,95,70,79,84,68,80,83,74,75,82,67,64,91,78,41,46,54,37,36,40,35,42,40,45,24,46,40,32,37,40,40,31,29,38,35,40,93,71,72,79,44,38,70,77,45,76,50,78,50,73,40,34,40,57,80,25,48,47,99,80,42,27,66,33,70,69,22,51,50,40,42,47,56,50,50,44,51,51,48,49,56,35,57,79,68,66,43,78,48,63,28,27,39,27,31,60,45,56,62,66,22,72,49,33,68,63,52,52,50,52,45,60,74,71,38,88,68,65,68,38,73,48,53,55,62,56,50,39,49,54,52,47,42,12,41,57,68,79,42,85,62,39,60,29,30,40,35,38,43,43,37,51,29,26,23,40,32,37,28,50,86,56,37,82,76,48,70,44,65,41,84,61,1,15,47,44,46,23,67,78,38,44,87,46,77,44,48,51,74,68,33,55,48,51,44,49,53,52,50,52,51,52,44,49,76,66,45,62,91,42,78,77,30,42,51,36,38,37,29,26,45,66,57,42,47,36,53,39,32,34,50,31,48,77,64,71,49,91,65,92,70,45,59,72,36,74,47,46,58,69,58,54,53,54,51,43,54,57,55,46,74,38,33,40,76,60,37,37,72,38,67,45,42,56,62,96,38,27,76,30,44,57,39,30,42,52,47,53,55,54,53,61,67,60,42,31,129

Nearest PDB structures (foldseek):
  8jgu-assembly1_A  TM=8.963E-01  e=1.291E-22  Deinococcus radiodurans R1 = ATCC 13939 = DSM 20539
  6pc1-assembly2_C  TM=9.034E-01  e=2.746E-19  Helicobacter pylori G27
  6pc0-assembly1_A  TM=8.997E-01  e=2.595E-19  Helicobacter pylori G27
  3hi0-assembly1_B  TM=8.757E-01  e=8.964E-19  Agrobacterium fabrum str. C58
  3hi0-assembly1_A  TM=8.433E-01  e=2.614E-18  Agrobacterium fabrum str. C58

InterPro domains:
  IPR003695 Ppx/GppA phosphatase, N-terminal [PF02541] (179-430)
  IPR043129 ATPase, nucleotide binding domain [SSF53067] (155-276)
  IPR043129 ATPase, nucleotide binding domain [SSF53067] (279-431)
  IPR050273 GppA/Ppx guanosine pentaphosphate hydrolase [PTHR30005] (155-431)

Sequence (434 aa):
LARAPPARADAEGYAEEWESRLGRSAGSRRLEQARAKFSAERIHALRQALGPRGRLAVLVDIERFPSLEPLLGPTAPERSSAAGSVYRHGRLNGGRMPVLSGPTGRQRTNPSCTGAGNPMTARQVHFPEPIPRTGRGTARTELGVTPLAHGAEEIGVVDLGSNSARLAIYAAAPMGPPWIVYESKELPRLATGIDERGRLTRPAQRGALETLERFQKILDDRGVRRRAAVATGVVRQAVNKSSFLSQVRQRTTLPLRVISGEEEARYAYLGVRSSLTLGDDLVADLGGGTLQLLRIRSGNPVHVVSLPLGALRMHREFLPHDPPKRRELQALRDYVDATLEDGVGWADPLPSRLVGVGGTFRATGHLLQASRHYPLVRVHGLEVGRRFLLSETARLSELPSEERRNVPGLSADRSDIILAGLVVISRLLRRVTL